Protein AF-D8EYH1-F1 (afdb_monomer_lite)

Secondary structure (DSSP, 8-state):
-HHHHHTTSPPSS-EEEEESS--HHHHHHHHHTT-EEEEE-TTTTTTSS-TT--EEEEEEES-GGGHHHHHHHHHHHHHHEEEEEEEEEEEEEESS--TT---HHHHHHHHHHHHHHTTEEEEEEEE------SSSS--EEEEEEEEEE-SEEEEE--TT-HHHHHHHHHHHHT----HHHHIIIIIS-TT----EEEEEETTS-EEEEEEEEEEEEEE-SS-TTSPEEEEEEEEEEEEE-GGGTTSS-GGGSHHHHHHHHHIIIIITTT-SEEEEEE-HHHHHHIIIII--EEEEEPEEEEEETTTS---PPPHHHHHHH-EEEEE-S---HHHHHHHHHHGGGSSEEE---HHHHIIIIIS-SSTT-EEEEEEETTEEEEEEEEEEETTEEEEEEEEE-GGGHHHHHHHHHHIIIIISTT--EEEEEB-S-SHHHHHHHHHTTPEEEE-TT--EEEEEE---SSS-HHHHHHHHHHTEE-BGGGSTT-

pLDDT: mean 88.28, std 13.11, range [35.81, 98.75]

Radius of gyration: 27.36 Å; chains: 1; bounding box: 64×44×81 Å

Sequence (490 aa):
MFDAFISALPEPPAKILWVGPEDYRNCRRLQESGFGITTATFSRVTADFPEGSVFDGIIFYQLAEYVFRLRHLLTESRRFLNGSGRIILCDALTEKSSVYAMNPSYLFRKLTMLLSESGFRILDRFEASDVDIDSEKCTLKHGFFVARKDNFWIRSYMPGDEQKILAMFNQVFGTCRTMEHWQWKFRGNPFGSERISLCFSREGTLVSQYAGYPVPFISSLESPHQPIRFMSFHSGDTFTHPSVRRIGLGKTGLLARTTDYFCAAFLDGVVPFGFGFNTATIKKLGGRYLGYHFGETVTRWELNLSVGPIKSPGPFSRLFSKYKVLEVCSVDEEWDVFFDQVCKDYSFLAARDAAYLRWRYLACPDRGHRLFALRKKERLMGWSVFSVKEDQILWGDALFDRQALKGIAHLLHHVATREFQGRKTITAWFSENPKWWREHLLSLGFAPRPEPDGLTLCYRSFNNPIMDRNKVTERLNHSVYFTWGDSDLF

Foldseek 3Di:
DLVVVVVLFDQPPWEEEEEDPDPVPSQVVVVVNHYRYDYDYPVCLLPVDDQPAAGQEYEYEACLVVLVVVLVVLLSVVRHYDQNHKYKYKHWQWPDDDPRRDDPLLVVLSCLQSCQQSQKFWPDKDWDDFDPPDDDDIGTTMMMTIIGHHQKHKHFDDPPCLVLLQVQLCVFVVHNDDPLQQCLAAVVQPQHHRLKMFMAGNVRHTFWIKGWDKFWKWACPVPVVDIDIAIEIEIDSTDGHPVQQPPDDACRGPSNSSLSNSCSVDNAQRGQKYKAKDFPVCVVSCVRRNQKDFADWWWKWKDFCVVPNQPDQPPVSVVVQQKDKDWDLADDVLQVVVQSVQVSQQRMEGRPGRSNCCSLANSRPPVFKIKMFIDRNNHTFKIWIWGDDDLEIETFDIDGRLVCLVSVSVNVNCCDPPPVDRRGMYMWTKDCPPVSVVVSSVVSVIDIDGDPRRMTMMMHGHDYPSDHPVRVRCCRHPRYIDINSSHPND

Structure (mmCIF, N/CA/C/O backbone):
data_AF-D8EYH1-F1
#
_entry.id   AF-D8EYH1-F1
#
loop_
_atom_site.group_PDB
_atom_site.id
_atom_site.type_symbol
_atom_site.label_atom_id
_atom_site.label_alt_id
_atom_site.label_comp_id
_atom_site.label_asym_id
_atom_site.label_entity_id
_atom_site.label_seq_id
_atom_site.pdbx_PDB_ins_code
_atom_site.Cartn_x
_atom_site.Cartn_y
_atom_site.Cartn_z
_atom_site.occupancy
_atom_site.B_iso_or_equiv
_atom_site.auth_seq_id
_atom_site.auth_comp_id
_atom_site.auth_asym_id
_atom_site.auth_atom_id
_atom_site.pdbx_PDB_model_num
ATOM 1 N N . MET A 1 1 ? -10.359 18.320 29.444 1.00 60.72 1 MET A N 1
ATOM 2 C CA . MET A 1 1 ? -10.364 16.844 29.291 1.00 60.72 1 MET A CA 1
ATOM 3 C C . MET A 1 1 ? -11.634 16.226 29.849 1.00 60.72 1 MET A C 1
ATOM 5 O O . MET A 1 1 ? -12.340 15.598 29.081 1.00 60.72 1 MET A O 1
ATOM 9 N N . PHE A 1 2 ? -11.960 16.435 31.130 1.00 67.62 2 PHE A N 1
ATOM 10 C CA . PHE A 1 2 ? -13.211 15.925 31.705 1.00 67.62 2 PHE A CA 1
ATOM 11 C C . PHE A 1 2 ? -14.466 16.420 30.961 1.00 67.62 2 PHE A C 1
ATOM 13 O O . PHE A 1 2 ? -15.366 15.633 30.715 1.00 67.62 2 PHE A O 1
ATOM 20 N N . ASP A 1 3 ? -14.488 17.673 30.498 1.00 70.12 3 ASP A N 1
ATOM 21 C CA . ASP A 1 3 ? -15.641 18.199 29.746 1.00 70.12 3 ASP A CA 1
ATOM 22 C C . ASP A 1 3 ? -15.765 17.580 28.344 1.00 70.12 3 ASP A C 1
ATOM 24 O O . ASP A 1 3 ? -16.864 17.283 27.894 1.00 70.12 3 ASP A O 1
ATOM 28 N N . ALA A 1 4 ? -14.634 17.300 27.682 1.00 69.38 4 ALA A N 1
ATOM 29 C CA . ALA A 1 4 ? -14.603 16.560 26.414 1.00 69.38 4 ALA A CA 1
ATOM 30 C C . ALA A 1 4 ? -15.010 15.085 26.590 1.00 69.38 4 ALA A C 1
ATOM 32 O O . ALA A 1 4 ? -15.525 14.447 25.679 1.00 69.38 4 ALA A O 1
ATOM 33 N N . PHE A 1 5 ? -14.755 14.536 27.775 1.00 71.06 5 PHE A N 1
ATOM 34 C CA . PHE A 1 5 ? -15.171 13.199 28.167 1.00 71.06 5 PHE A CA 1
ATOM 35 C C . PHE A 1 5 ? -16.674 13.141 28.485 1.00 71.06 5 PHE A C 1
ATOM 37 O O . PHE A 1 5 ? -17.340 12.207 28.049 1.00 71.06 5 PHE A O 1
ATOM 44 N N . ILE A 1 6 ? -17.229 14.154 29.163 1.00 79.25 6 ILE A N 1
ATOM 45 C CA . ILE A 1 6 ? -18.679 14.285 29.375 1.00 79.25 6 ILE A CA 1
ATOM 46 C C . ILE A 1 6 ? -19.406 14.470 28.046 1.00 79.25 6 ILE A C 1
ATOM 48 O O . ILE A 1 6 ? -20.388 13.778 27.803 1.00 79.25 6 ILE A O 1
ATOM 52 N N . SER A 1 7 ? -18.916 15.340 27.161 1.00 82.44 7 SER A N 1
ATOM 53 C CA . SER A 1 7 ? -19.568 15.583 25.868 1.00 82.44 7 SER A CA 1
ATOM 54 C C . SER A 1 7 ? -19.563 14.365 24.935 1.00 82.44 7 SER A C 1
ATOM 56 O O . SER A 1 7 ? -20.311 14.323 23.960 1.00 82.44 7 SER A O 1
ATOM 58 N N . ALA A 1 8 ? -18.732 13.359 25.223 1.00 85.00 8 ALA A N 1
ATOM 59 C CA . ALA A 1 8 ? -18.711 12.089 24.509 1.00 85.00 8 ALA A CA 1
ATOM 60 C C . ALA A 1 8 ? -19.765 11.080 25.004 1.00 85.00 8 ALA A C 1
ATOM 62 O O . ALA A 1 8 ? -20.043 10.095 24.304 1.00 85.00 8 ALA A O 1
ATOM 63 N N . LEU A 1 9 ? -20.329 11.289 26.197 1.00 87.12 9 LEU A N 1
ATOM 64 C CA . LEU A 1 9 ? -21.390 10.457 26.758 1.00 87.12 9 LEU A CA 1
ATOM 65 C C . LEU A 1 9 ? -22.760 10.828 26.160 1.00 87.12 9 LEU A C 1
ATOM 67 O O . LEU A 1 9 ? -22.926 11.910 25.600 1.00 87.12 9 LEU A O 1
ATOM 71 N N . PRO A 1 10 ? -23.755 9.925 26.228 1.00 90.19 10 PRO A N 1
ATOM 72 C CA . PRO A 1 10 ? -25.143 10.283 25.936 1.00 90.19 10 PRO A CA 1
ATOM 73 C C . PRO A 1 10 ? -25.635 11.412 26.853 1.00 90.19 10 PRO A C 1
ATOM 75 O O . PRO A 1 10 ? -25.169 11.518 27.980 1.00 90.19 10 PRO A O 1
ATOM 78 N N . GLU A 1 11 ? -26.600 12.212 26.400 1.00 91.12 11 GLU A N 1
ATOM 79 C CA . GLU A 1 11 ? -27.188 13.274 27.229 1.00 91.12 11 GLU A CA 1
ATOM 80 C C . GLU A 1 11 ? -27.887 12.702 28.479 1.00 91.12 11 GLU A C 1
ATOM 82 O O . GLU A 1 11 ? -28.541 11.656 28.385 1.00 91.12 11 GLU A O 1
ATOM 87 N N . PRO A 1 12 ? -27.786 13.367 29.645 1.00 89.50 12 PRO A N 1
ATOM 88 C CA . PRO A 1 12 ? -28.501 12.961 30.846 1.00 89.50 12 PRO A CA 1
ATOM 89 C C . PRO A 1 12 ? -30.025 13.199 30.713 1.00 89.50 12 PRO A C 1
ATOM 91 O O . PRO A 1 12 ? -30.450 14.120 30.014 1.00 89.50 12 PRO A O 1
ATOM 94 N N . PRO A 1 13 ? -30.876 12.415 31.406 1.00 92.12 13 PRO A N 1
ATOM 95 C CA . PRO A 1 13 ? -30.518 11.329 32.316 1.00 92.12 13 PRO A CA 1
ATOM 96 C C . PRO A 1 13 ? -30.104 10.060 31.553 1.00 92.12 13 PRO A C 1
ATOM 98 O O . PRO A 1 13 ? -30.870 9.519 30.760 1.00 92.12 13 PRO A O 1
ATOM 101 N N . ALA A 1 14 ? -28.903 9.555 31.839 1.00 94.12 14 ALA A N 1
ATOM 102 C CA . ALA A 1 14 ? -28.336 8.365 31.206 1.00 94.12 14 ALA A CA 1
ATOM 103 C C . ALA A 1 14 ? -27.714 7.436 32.257 1.00 94.12 14 ALA A C 1
ATOM 105 O O . ALA A 1 14 ? -27.095 7.898 33.224 1.00 94.12 14 ALA A O 1
ATOM 106 N N . LYS A 1 15 ? -27.878 6.121 32.072 1.00 95.19 15 LYS A N 1
ATOM 107 C CA . LYS A 1 15 ? -27.291 5.092 32.944 1.00 95.19 15 LYS A CA 1
ATOM 108 C C . LYS A 1 15 ? -25.882 4.757 32.479 1.00 95.19 15 LYS A C 1
ATOM 110 O O . LYS A 1 15 ? -25.698 4.250 31.372 1.00 95.19 15 LYS A O 1
ATOM 115 N N . ILE A 1 16 ? -24.896 5.002 33.330 1.00 93.56 16 ILE A N 1
ATOM 116 C CA . ILE A 1 16 ? -23.483 4.801 33.024 1.00 93.56 16 ILE A CA 1
ATOM 117 C C . ILE A 1 16 ? -22.912 3.701 33.913 1.00 93.56 16 ILE A C 1
ATOM 119 O O . ILE A 1 16 ? -23.001 3.765 35.140 1.00 93.56 16 ILE A O 1
ATOM 123 N N . LEU A 1 17 ? -22.276 2.720 33.281 1.00 92.62 17 LEU A N 1
ATOM 124 C CA . LEU A 1 17 ? -21.459 1.725 33.957 1.00 92.62 17 LEU A CA 1
ATOM 125 C C . LEU A 1 17 ? -19.991 2.163 33.949 1.00 92.62 17 LEU A C 1
ATOM 127 O O . LEU A 1 17 ? -19.373 2.259 32.890 1.00 92.62 17 LEU A O 1
ATOM 131 N N . TRP A 1 18 ? -19.426 2.399 35.126 1.00 91.50 18 TRP A N 1
ATOM 132 C CA . TRP A 1 18 ? -18.007 2.668 35.327 1.00 91.50 18 TRP A CA 1
ATOM 133 C C . TRP A 1 18 ? -17.271 1.370 35.663 1.00 91.50 18 TRP A C 1
ATOM 135 O O . TRP A 1 18 ? -17.532 0.753 36.694 1.00 91.50 18 TRP A O 1
ATOM 145 N N . VAL A 1 19 ? -16.343 0.960 34.803 1.00 89.31 19 VAL A N 1
ATOM 146 C CA . VAL A 1 19 ? -15.547 -0.261 34.939 1.00 89.31 19 VAL A CA 1
ATOM 147 C C . VAL A 1 19 ? -14.086 0.100 35.168 1.00 89.31 19 VAL A C 1
ATOM 149 O O . VAL A 1 19 ? -13.422 0.637 34.280 1.00 89.31 19 VAL A O 1
ATOM 152 N N . GLY A 1 20 ? -13.572 -0.222 36.350 1.00 86.31 20 GLY A N 1
ATOM 153 C CA . GLY A 1 20 ? -12.186 0.052 36.719 1.00 86.31 20 GLY A CA 1
ATOM 154 C C . GLY A 1 20 ? -12.023 0.330 38.210 1.00 86.31 20 GLY A C 1
ATOM 155 O O . GLY A 1 20 ? -12.932 0.032 38.987 1.00 86.31 20 GLY A O 1
ATOM 156 N N . PRO A 1 21 ? -10.871 0.880 38.624 1.00 82.00 21 PRO A N 1
ATOM 157 C CA . PRO A 1 21 ? -10.693 1.388 39.977 1.00 82.00 21 PRO A CA 1
ATOM 158 C C . PRO A 1 21 ? -11.746 2.458 40.285 1.00 82.00 21 PRO A C 1
ATOM 160 O O . PRO A 1 21 ? -12.154 3.219 39.398 1.00 82.00 21 PRO A O 1
ATOM 163 N N . GLU A 1 22 ? -12.184 2.522 41.541 1.00 74.88 22 GLU A N 1
ATOM 164 C CA . GLU A 1 22 ? -13.127 3.549 41.973 1.00 74.88 22 GLU A CA 1
ATOM 165 C C . GLU A 1 22 ? -12.475 4.933 41.915 1.00 74.88 22 GLU A C 1
ATOM 167 O O . GLU A 1 22 ? -11.556 5.250 42.668 1.00 74.88 22 GLU A O 1
ATOM 172 N N . ASP A 1 23 ? -12.984 5.777 41.020 1.00 77.56 23 ASP A N 1
ATOM 173 C CA . ASP A 1 23 ? -12.633 7.190 40.931 1.00 77.56 23 ASP A CA 1
ATOM 174 C C . ASP A 1 23 ? -13.799 8.019 41.467 1.00 77.56 23 ASP A C 1
ATOM 176 O O . ASP A 1 23 ? -14.643 8.532 40.724 1.00 77.56 23 ASP A O 1
ATOM 180 N N . TYR A 1 24 ? -13.869 8.116 42.796 1.00 78.56 24 TYR A N 1
ATOM 181 C CA . TYR A 1 24 ? -14.945 8.811 43.503 1.00 78.56 24 TYR A CA 1
ATOM 182 C C . TYR A 1 24 ? -15.143 10.250 43.026 1.00 78.56 24 TYR A C 1
ATOM 184 O O . TYR A 1 24 ? -16.271 10.743 42.994 1.00 78.56 24 TYR A O 1
ATOM 192 N N . ARG A 1 25 ? -14.062 10.930 42.626 1.00 82.56 25 ARG A N 1
ATOM 193 C CA . ARG A 1 25 ? -14.124 12.319 42.171 1.00 82.56 25 ARG A CA 1
ATOM 194 C C . ARG A 1 25 ? -14.832 12.417 40.826 1.00 82.56 25 ARG A C 1
ATOM 196 O O . ARG A 1 25 ? -15.760 13.213 40.693 1.00 82.56 25 ARG A O 1
ATOM 203 N N . ASN A 1 26 ? -14.414 11.629 39.838 1.00 82.19 26 ASN A N 1
ATOM 204 C CA . ASN A 1 26 ? -15.036 11.658 38.515 1.00 82.19 26 ASN A CA 1
ATOM 205 C C . ASN A 1 26 ? -16.454 11.069 38.538 1.00 82.19 26 ASN A C 1
ATOM 207 O O . ASN A 1 26 ? -17.345 11.633 37.905 1.00 82.19 26 ASN A O 1
ATOM 211 N N . CYS A 1 27 ? -16.698 10.023 39.334 1.00 85.00 27 CYS A N 1
ATOM 212 C CA . CYS A 1 27 ? -18.039 9.466 39.528 1.00 85.00 27 CYS A CA 1
ATOM 213 C C . CYS A 1 27 ? -18.999 10.491 40.148 1.00 85.00 27 CYS A C 1
ATOM 215 O O . CYS A 1 27 ? -20.094 10.683 39.621 1.00 85.00 27 CYS A O 1
ATOM 217 N N . ARG A 1 28 ? -18.581 11.208 41.204 1.00 87.38 28 ARG A N 1
ATOM 218 C CA . ARG A 1 28 ? -19.396 12.269 41.820 1.00 87.38 28 ARG A CA 1
ATOM 219 C C . ARG A 1 28 ? -19.708 13.383 40.821 1.00 87.38 28 ARG A C 1
ATOM 221 O O . ARG A 1 28 ? -20.860 13.778 40.710 1.00 87.38 28 ARG A O 1
ATOM 228 N N . ARG A 1 29 ? -18.719 13.848 40.052 1.00 87.44 29 ARG A N 1
ATOM 229 C CA . ARG A 1 29 ? -18.936 14.897 39.040 1.00 87.44 29 ARG A CA 1
ATOM 230 C C . ARG A 1 29 ? -19.931 14.475 37.957 1.00 87.44 29 ARG A C 1
ATOM 232 O O . ARG A 1 29 ? -20.728 15.295 37.510 1.00 87.44 29 ARG A O 1
ATOM 239 N N . LEU A 1 30 ? -19.902 13.209 37.534 1.00 88.25 30 LEU A N 1
ATOM 240 C CA . LEU A 1 30 ? -20.906 12.680 36.609 1.00 88.25 30 LEU A CA 1
ATOM 241 C C . LEU A 1 30 ? -22.296 12.630 37.268 1.00 88.25 30 LEU A C 1
ATOM 243 O O . LEU A 1 30 ? -23.272 13.049 36.655 1.00 88.25 30 LEU A O 1
ATOM 247 N N . GLN A 1 31 ? -22.404 12.197 38.526 1.00 91.62 31 GLN A N 1
ATOM 248 C CA . GLN A 1 31 ? -23.681 12.213 39.257 1.00 91.62 31 GLN A CA 1
ATOM 249 C C . GLN A 1 31 ? -24.250 13.632 39.400 1.00 91.62 31 GLN A C 1
ATOM 251 O O . GLN A 1 31 ? -25.427 13.850 39.125 1.00 91.62 31 GLN A O 1
ATOM 256 N N . GLU A 1 32 ? -23.409 14.607 39.754 1.00 91.69 32 GLU A N 1
ATOM 257 C CA . GLU A 1 32 ? -23.761 16.036 39.818 1.00 91.69 32 GLU A CA 1
ATOM 258 C C . GLU A 1 32 ? -24.210 16.586 38.455 1.00 91.69 32 GLU A C 1
ATOM 260 O O . GLU A 1 32 ? -25.020 17.507 38.396 1.00 91.69 32 GLU A O 1
ATOM 265 N N . SER A 1 33 ? -23.738 15.984 37.359 1.00 89.06 33 SER A N 1
ATOM 266 C CA . SER A 1 33 ? -24.142 16.310 35.985 1.00 89.06 33 SER A CA 1
ATOM 267 C C . SER A 1 33 ? -25.402 15.553 35.522 1.00 89.06 33 SER A C 1
ATOM 269 O O . SER A 1 33 ? -25.753 15.621 34.348 1.00 89.06 33 SER A O 1
ATOM 271 N N . GLY A 1 34 ? -26.089 14.824 36.412 1.00 92.06 34 GLY A N 1
ATOM 272 C CA . GLY A 1 34 ? -27.366 14.154 36.126 1.00 92.06 34 GLY A CA 1
ATOM 273 C C . GLY A 1 34 ? -27.265 12.708 35.625 1.00 92.06 34 GLY A C 1
ATOM 274 O O . GLY A 1 34 ? -28.261 12.151 35.158 1.00 92.06 34 GLY A O 1
ATOM 275 N N . PHE A 1 35 ? -26.090 12.076 35.713 1.00 93.69 35 PHE A N 1
ATOM 276 C CA . PHE A 1 35 ? -25.890 10.683 35.298 1.00 93.69 35 PHE A CA 1
ATOM 277 C C . PHE A 1 35 ? -26.168 9.679 36.424 1.00 93.69 35 PHE A C 1
ATOM 279 O O . PHE A 1 35 ? -25.725 9.845 37.561 1.00 93.69 35 PHE A O 1
ATOM 286 N N . GLY A 1 36 ? -26.833 8.569 36.092 1.00 94.25 36 GLY A N 1
ATOM 287 C CA . GLY A 1 36 ? -26.977 7.429 36.999 1.00 94.25 36 GLY A CA 1
ATOM 288 C C . GLY A 1 36 ? -25.749 6.526 36.918 1.00 94.25 36 GLY A C 1
ATOM 289 O O . GLY A 1 36 ? -25.592 5.818 35.927 1.00 94.25 36 GLY A O 1
ATOM 290 N N . ILE A 1 37 ? -24.885 6.542 37.936 1.00 92.94 37 ILE A N 1
ATOM 291 C CA . ILE A 1 37 ? -23.613 5.798 37.928 1.00 92.94 37 ILE A CA 1
ATOM 292 C C . ILE A 1 37 ? -23.741 4.461 38.658 1.00 92.94 37 ILE A C 1
ATOM 294 O O . ILE A 1 37 ? -24.184 4.407 39.802 1.00 92.94 37 ILE A O 1
ATOM 298 N N . THR A 1 38 ? -23.306 3.387 38.005 1.00 92.00 38 THR A N 1
ATOM 299 C CA . THR A 1 38 ? -23.064 2.064 38.599 1.00 92.00 38 THR A CA 1
ATOM 300 C C . THR A 1 38 ? -21.588 1.723 38.428 1.00 92.00 38 THR A C 1
ATOM 302 O O . THR A 1 38 ? -21.052 1.921 37.342 1.00 92.00 38 THR A O 1
ATOM 305 N N . THR A 1 39 ? -20.918 1.230 39.468 1.00 90.00 39 THR A N 1
ATOM 306 C CA . THR A 1 39 ? -19.497 0.853 39.417 1.00 90.00 39 THR A CA 1
ATOM 307 C C . THR A 1 39 ? -19.328 -0.666 39.363 1.00 90.00 39 THR A C 1
ATOM 309 O O . THR A 1 39 ? -20.120 -1.413 39.934 1.00 90.00 39 THR A O 1
ATOM 312 N N . ALA A 1 40 ? -18.297 -1.137 38.662 1.00 89.38 40 ALA A N 1
ATOM 313 C CA . ALA A 1 40 ? -17.884 -2.537 38.628 1.00 89.38 40 ALA A CA 1
ATOM 314 C C . ALA A 1 40 ? -16.364 -2.653 38.454 1.00 89.38 40 ALA A C 1
ATOM 316 O O . ALA A 1 40 ? -15.710 -1.777 37.889 1.00 89.38 40 ALA A O 1
ATOM 317 N N . THR A 1 41 ? -15.789 -3.774 38.884 1.00 88.06 41 THR A N 1
ATOM 318 C CA . THR A 1 41 ? -14.380 -4.086 38.612 1.00 88.06 41 THR A CA 1
ATOM 319 C C . THR A 1 41 ? -14.236 -4.873 37.308 1.00 88.06 41 THR A C 1
ATOM 321 O O . THR A 1 41 ? -15.151 -5.579 36.876 1.00 88.06 41 THR A O 1
ATOM 324 N N . PHE A 1 42 ? -13.048 -4.826 36.694 1.00 83.31 42 PHE A N 1
ATOM 325 C CA . PHE A 1 42 ? -12.740 -5.597 35.480 1.00 83.31 42 PHE A CA 1
ATOM 326 C C . PHE A 1 42 ? -12.968 -7.111 35.630 1.00 83.31 42 PHE A C 1
ATOM 328 O O . PHE A 1 42 ? -13.280 -7.783 34.649 1.00 83.31 42 PHE A O 1
ATOM 335 N N . SER A 1 43 ? -12.800 -7.665 36.836 1.00 80.50 43 SER A N 1
ATOM 336 C CA . SER A 1 43 ? -12.978 -9.096 37.106 1.00 80.50 43 SER A CA 1
ATOM 337 C C . SER A 1 43 ? -14.435 -9.514 37.263 1.00 80.50 43 SER A C 1
ATOM 339 O O . SER A 1 43 ? -14.738 -10.689 37.066 1.00 80.50 43 SER A O 1
ATOM 341 N N . ARG A 1 44 ? -15.325 -8.582 37.612 1.00 78.75 44 ARG A N 1
ATOM 342 C CA . ARG A 1 44 ? -16.708 -8.907 37.964 1.00 78.75 44 ARG A CA 1
ATOM 343 C C . ARG A 1 44 ? -17.752 -8.384 36.986 1.00 78.75 44 ARG A C 1
ATOM 345 O O . ARG A 1 44 ? -18.879 -8.861 37.013 1.00 78.75 44 ARG A O 1
ATOM 352 N N . VAL A 1 45 ? -17.382 -7.490 36.066 1.00 75.88 45 VAL A N 1
ATOM 353 C CA . VAL A 1 45 ? -18.322 -6.863 35.117 1.00 75.88 45 VAL A CA 1
ATOM 354 C C . VAL A 1 45 ? -19.156 -7.861 34.299 1.00 75.88 45 VAL A C 1
ATOM 356 O O . VAL A 1 45 ? -20.261 -7.540 33.894 1.00 75.88 45 VAL A O 1
ATOM 359 N N . THR A 1 46 ? -18.679 -9.081 34.051 1.00 71.50 46 THR A N 1
ATOM 360 C CA . THR A 1 46 ? -19.451 -10.094 33.307 1.00 71.50 46 THR A CA 1
ATOM 361 C C . THR A 1 46 ? -20.290 -11.007 34.202 1.00 71.50 46 THR A C 1
ATOM 363 O O . THR A 1 46 ? -21.158 -11.707 33.697 1.00 71.50 46 THR A O 1
ATOM 366 N N . ALA A 1 47 ? -20.025 -11.024 35.510 1.00 70.44 47 ALA A N 1
ATOM 367 C CA . ALA A 1 47 ? -20.716 -11.860 36.492 1.00 70.44 47 ALA A CA 1
ATOM 368 C C . ALA A 1 47 ? -21.770 -11.081 37.295 1.00 70.44 47 ALA A C 1
ATOM 370 O O . ALA A 1 47 ? -22.769 -11.657 37.713 1.00 70.44 47 ALA A O 1
ATOM 371 N N . ASP A 1 48 ? -21.555 -9.780 37.502 1.00 74.56 48 ASP A N 1
ATOM 372 C CA . ASP A 1 48 ? -22.373 -8.955 38.395 1.00 74.56 48 ASP A CA 1
ATOM 373 C C . ASP A 1 48 ? -23.671 -8.432 37.743 1.00 74.56 48 ASP A C 1
ATOM 375 O O . ASP A 1 48 ? -24.547 -7.942 38.454 1.00 74.56 48 ASP A O 1
ATOM 379 N N . PHE A 1 49 ? -23.831 -8.534 36.415 1.00 78.00 49 PHE A N 1
ATOM 380 C CA . PHE A 1 49 ? -25.004 -7.994 35.715 1.00 78.00 49 PHE A CA 1
ATOM 381 C C . PHE A 1 49 ? -25.891 -9.099 35.123 1.00 78.00 49 PHE A C 1
ATOM 383 O O . PHE A 1 49 ? -25.472 -9.776 34.181 1.00 78.00 49 PHE A O 1
ATOM 390 N N . PRO A 1 50 ? -27.126 -9.279 35.634 1.00 71.50 50 PRO A N 1
ATOM 391 C CA . PRO A 1 50 ? -28.064 -10.263 35.110 1.00 71.50 50 PRO A CA 1
ATOM 392 C C . PRO A 1 50 ? -28.545 -9.904 33.701 1.00 71.50 50 PRO A C 1
ATOM 394 O O . PRO A 1 50 ? -28.436 -8.760 33.235 1.00 71.50 50 PRO A O 1
ATOM 397 N N . GLU A 1 51 ? -29.117 -10.901 33.029 1.00 69.06 51 GLU A N 1
ATOM 398 C CA . GLU A 1 51 ? -29.675 -10.758 31.690 1.00 69.06 51 GLU A CA 1
ATOM 399 C C . GLU A 1 51 ? -30.800 -9.704 31.688 1.00 69.06 51 GLU A C 1
ATOM 401 O O . GLU A 1 51 ? -31.685 -9.722 32.540 1.00 69.06 51 GLU A O 1
ATOM 406 N N . GLY A 1 52 ? -30.724 -8.731 30.771 1.00 72.88 52 GLY A N 1
ATOM 407 C CA . GLY A 1 52 ? -31.637 -7.577 30.724 1.00 72.88 52 GLY A CA 1
ATOM 408 C C . GLY A 1 52 ? -31.112 -6.284 31.366 1.00 72.88 52 GLY A C 1
ATOM 409 O O . GLY A 1 52 ? -31.758 -5.245 31.230 1.00 72.88 52 GLY A O 1
ATOM 410 N N . SER A 1 53 ? -29.933 -6.294 31.998 1.00 85.44 53 SER A N 1
ATOM 411 C CA . SER A 1 53 ? -29.247 -5.053 32.396 1.00 85.44 53 SER A CA 1
ATOM 412 C C . SER A 1 53 ? -28.898 -4.225 31.156 1.00 85.44 53 SER A C 1
ATOM 414 O O . SER A 1 53 ? -28.280 -4.746 30.228 1.00 85.44 53 SER A O 1
ATOM 416 N N . VAL A 1 54 ? -29.282 -2.944 31.127 1.00 91.25 54 VAL A N 1
ATOM 417 C CA . VAL A 1 54 ? -28.989 -2.033 30.008 1.00 91.25 54 VAL A CA 1
ATOM 418 C C . VAL A 1 54 ? -28.449 -0.698 30.517 1.00 91.25 54 VAL A C 1
ATOM 420 O O . VAL A 1 54 ? -29.052 -0.060 31.381 1.00 91.25 54 VAL A O 1
ATOM 423 N N . PHE A 1 55 ? -27.335 -0.271 29.926 1.00 94.38 55 PHE A N 1
ATOM 424 C CA . PHE A 1 55 ? -26.651 0.995 30.165 1.00 94.38 55 PHE A CA 1
ATOM 425 C C . PHE A 1 55 ? -26.584 1.817 28.878 1.00 94.38 55 PHE A C 1
ATOM 427 O O . PHE A 1 55 ? -26.396 1.279 27.783 1.00 94.38 55 PHE A O 1
ATOM 434 N N . ASP A 1 56 ? -26.686 3.132 29.004 1.00 95.31 56 ASP A N 1
ATOM 435 C CA . ASP A 1 56 ? -26.539 4.077 27.896 1.00 95.31 56 ASP A CA 1
ATOM 436 C C . ASP A 1 56 ? -25.059 4.371 27.614 1.00 95.31 56 ASP A C 1
ATOM 438 O O . ASP A 1 56 ? -24.673 4.622 26.468 1.00 95.31 56 ASP A O 1
ATOM 442 N N . GLY A 1 57 ? -24.206 4.268 28.636 1.00 94.31 57 GLY A N 1
ATOM 443 C CA . GLY A 1 57 ? -22.760 4.405 28.512 1.00 94.31 57 GLY A CA 1
ATOM 444 C C . GLY A 1 57 ? -21.991 3.372 29.330 1.00 94.31 57 GLY A C 1
ATOM 445 O O . GLY A 1 57 ? -22.415 2.994 30.419 1.00 94.31 57 GLY A O 1
ATOM 446 N N . ILE A 1 58 ? -20.843 2.931 28.822 1.00 93.31 58 ILE A N 1
ATOM 447 C CA . ILE A 1 58 ? -19.876 2.124 29.576 1.00 93.31 58 ILE A CA 1
ATOM 448 C C . ILE A 1 58 ? -18.518 2.807 29.494 1.00 93.31 58 ILE A C 1
ATOM 450 O O . ILE A 1 58 ? -18.055 3.144 28.404 1.00 93.31 58 ILE A O 1
ATOM 454 N N . ILE A 1 59 ? -17.871 2.990 30.634 1.00 90.81 59 ILE A N 1
ATOM 455 C CA . ILE A 1 59 ? -16.575 3.648 30.749 1.00 90.81 59 ILE A CA 1
ATOM 456 C C . ILE A 1 59 ? -15.590 2.629 31.292 1.00 90.81 59 ILE A C 1
ATOM 458 O O . ILE A 1 59 ? -15.767 2.141 32.400 1.00 90.81 59 ILE A O 1
ATOM 462 N N . PHE A 1 60 ? -14.555 2.315 30.524 1.00 89.62 60 PHE A N 1
ATOM 463 C CA . PHE A 1 60 ? -13.415 1.538 30.995 1.00 89.62 60 PHE A CA 1
ATOM 464 C C . PHE A 1 60 ? -12.294 2.502 31.364 1.00 89.62 60 PHE A C 1
ATOM 466 O O . PHE A 1 60 ? -11.834 3.251 30.502 1.00 89.62 60 PHE A O 1
ATOM 473 N N . TYR A 1 61 ? -11.871 2.489 32.624 1.00 85.62 61 TYR A N 1
ATOM 474 C CA . TYR A 1 61 ? -10.857 3.395 33.160 1.00 85.62 61 TYR A CA 1
ATOM 475 C C . TYR A 1 61 ? -9.624 2.623 33.641 1.00 85.62 61 TYR A C 1
ATOM 477 O O . TYR A 1 61 ? -9.770 1.601 34.309 1.00 85.62 61 TYR A O 1
ATOM 485 N N . GLN A 1 62 ? -8.423 3.116 33.308 1.00 79.44 62 GLN A N 1
ATOM 486 C CA . GLN A 1 62 ? -7.128 2.479 33.625 1.00 79.44 62 GLN A CA 1
ATOM 487 C C . GLN A 1 62 ? -7.044 1.029 33.125 1.00 79.44 62 GLN A C 1
ATOM 489 O O . GLN A 1 62 ? -6.833 0.073 33.871 1.00 79.44 62 GLN A O 1
ATOM 494 N N . LEU A 1 63 ? -7.267 0.861 31.824 1.00 79.38 63 LEU A N 1
ATOM 495 C CA . LEU A 1 63 ? -7.402 -0.445 31.181 1.00 79.38 63 LEU A CA 1
ATOM 496 C C . LEU A 1 63 ? -6.073 -1.076 30.732 1.00 79.38 63 LEU A C 1
ATOM 498 O O . LEU A 1 63 ? -6.101 -2.238 30.323 1.00 79.38 63 LEU A O 1
ATOM 502 N N . ALA A 1 64 ? -4.941 -0.364 30.807 1.00 73.19 64 ALA A N 1
ATOM 503 C CA . ALA A 1 64 ? -3.631 -0.807 30.311 1.00 73.19 64 ALA A CA 1
ATOM 504 C C . ALA A 1 64 ? -3.246 -2.213 30.798 1.00 73.19 64 ALA A C 1
ATOM 506 O O . ALA A 1 64 ? -2.820 -3.060 30.011 1.00 73.19 64 ALA A O 1
ATOM 507 N N . GLU A 1 65 ? -3.474 -2.502 32.079 1.00 73.50 65 GLU A N 1
ATOM 508 C CA . GLU A 1 65 ? -3.153 -3.799 32.694 1.00 73.50 65 GLU A CA 1
ATOM 509 C C . GLU A 1 65 ? -4.111 -4.926 32.263 1.00 73.50 65 GLU A C 1
ATOM 511 O O . GLU A 1 65 ? -3.793 -6.112 32.358 1.00 73.50 65 GLU A O 1
ATOM 516 N N . TYR A 1 66 ? -5.280 -4.572 31.725 1.00 77.19 66 TYR A N 1
ATOM 517 C CA . TYR A 1 66 ? -6.360 -5.492 31.361 1.00 77.19 66 TYR A CA 1
ATOM 518 C C . TYR A 1 66 ? -6.528 -5.666 29.847 1.00 77.19 66 TYR A C 1
ATOM 520 O O . TYR A 1 66 ? -7.438 -6.377 29.408 1.00 77.19 66 TYR A O 1
ATOM 528 N N . VAL A 1 67 ? -5.643 -5.084 29.030 1.00 76.69 67 VAL A N 1
ATOM 529 C CA . VAL A 1 67 ? -5.710 -5.109 27.555 1.00 76.69 67 VAL A CA 1
ATOM 530 C C . VAL A 1 67 ? -5.876 -6.527 26.994 1.00 76.69 67 VAL A C 1
ATOM 532 O O . VAL A 1 67 ? -6.612 -6.730 26.028 1.00 76.69 67 VAL A O 1
ATOM 535 N N . PHE A 1 68 ? -5.257 -7.534 27.615 1.00 77.88 68 PHE A N 1
ATOM 536 C CA . PHE A 1 68 ? -5.374 -8.933 27.184 1.00 77.88 68 PHE A CA 1
ATOM 537 C C . PHE A 1 68 ? -6.771 -9.534 27.405 1.00 77.88 68 PHE A C 1
ATOM 539 O O . PHE A 1 68 ? -7.196 -10.392 26.633 1.00 77.88 68 PHE A O 1
ATOM 546 N N . ARG A 1 69 ? -7.512 -9.069 28.418 1.00 83.50 69 ARG A N 1
ATOM 547 C CA . ARG A 1 69 ? -8.902 -9.484 28.688 1.00 83.50 69 ARG A CA 1
ATOM 548 C C . ARG A 1 69 ? -9.925 -8.614 27.967 1.00 83.50 69 ARG A C 1
ATOM 550 O O . ARG A 1 69 ? -11.083 -9.005 27.837 1.00 83.50 69 ARG A O 1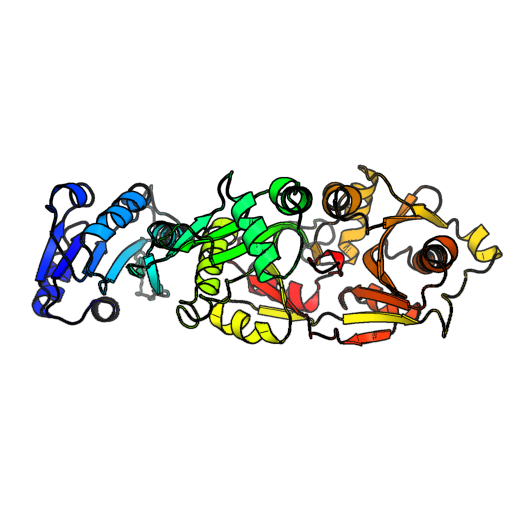
ATOM 557 N N . LEU A 1 70 ? -9.503 -7.456 27.466 1.00 85.19 70 LEU A N 1
ATOM 558 C CA . LEU A 1 70 ? -10.395 -6.441 26.926 1.00 85.19 70 LEU A CA 1
ATOM 559 C C . LEU A 1 70 ? -11.254 -6.947 25.761 1.00 85.19 70 LEU A C 1
ATOM 561 O O . LEU A 1 70 ? -12.409 -6.556 25.673 1.00 85.19 70 LEU A O 1
ATOM 565 N N . ARG A 1 71 ? -10.768 -7.874 24.921 1.00 88.19 71 ARG A N 1
ATOM 566 C CA . ARG A 1 71 ? -11.604 -8.499 23.872 1.00 88.19 71 ARG A CA 1
ATOM 567 C C . ARG A 1 71 ? -12.882 -9.115 24.447 1.00 88.19 71 ARG A C 1
ATOM 569 O O . ARG A 1 71 ? -13.974 -8.859 23.944 1.00 88.19 71 ARG A O 1
ATOM 576 N N . HIS A 1 72 ? -12.734 -9.936 25.485 1.00 87.44 72 HIS A N 1
ATOM 577 C CA . HIS A 1 72 ? -13.856 -10.604 26.138 1.00 87.44 72 HIS A CA 1
ATOM 578 C C . HIS A 1 72 ? -14.792 -9.571 26.773 1.00 87.44 72 HIS A C 1
ATOM 580 O O . HIS A 1 72 ? -15.994 -9.594 26.533 1.00 87.44 72 HIS A O 1
ATOM 586 N N . LEU A 1 73 ? -14.226 -8.599 27.493 1.00 89.19 73 LEU A N 1
ATOM 587 C CA . LEU A 1 73 ? -14.992 -7.539 28.150 1.00 89.19 73 LEU A CA 1
ATOM 588 C C . LEU A 1 73 ? -15.794 -6.689 27.159 1.00 89.19 73 LEU A C 1
ATOM 590 O O . LEU A 1 73 ? -16.967 -6.419 27.401 1.00 89.19 73 LEU A O 1
ATOM 594 N N . LEU A 1 74 ? -15.194 -6.298 26.033 1.00 91.56 74 LEU A N 1
ATOM 595 C CA . LEU A 1 74 ? -15.873 -5.561 24.967 1.00 91.56 74 LEU A CA 1
ATOM 596 C C . LEU A 1 74 ? -16.994 -6.394 24.346 1.00 91.56 74 LEU A C 1
ATOM 598 O O . LEU A 1 74 ? -18.079 -5.870 24.103 1.00 91.56 74 LEU A O 1
ATOM 602 N N . THR A 1 75 ? -16.749 -7.684 24.112 1.00 89.62 75 THR A N 1
ATOM 603 C CA . THR A 1 75 ? -17.749 -8.601 23.550 1.00 89.62 75 THR A CA 1
ATOM 604 C C . THR A 1 75 ? -18.959 -8.721 24.475 1.00 89.62 75 THR A C 1
ATOM 606 O O . THR A 1 75 ? -20.079 -8.476 24.026 1.00 89.62 75 THR A O 1
ATOM 609 N N . GLU A 1 76 ? -18.745 -8.969 25.769 1.00 87.56 76 GLU A N 1
ATOM 610 C CA . GLU A 1 76 ? -19.830 -9.036 26.758 1.00 87.56 76 GLU A CA 1
ATOM 611 C C . GLU A 1 76 ? -20.522 -7.682 26.953 1.00 87.56 76 GLU A C 1
ATOM 613 O O . GLU A 1 76 ? -21.747 -7.625 27.043 1.00 87.56 76 GLU A O 1
ATOM 618 N N . SER A 1 77 ? -19.775 -6.574 26.887 1.00 89.38 77 SER A N 1
ATOM 619 C CA . SER A 1 77 ? -20.329 -5.211 26.955 1.00 89.38 77 SER A CA 1
ATOM 620 C C . SER A 1 77 ? -21.368 -4.928 25.880 1.00 89.38 77 SER A C 1
ATOM 622 O O . SER A 1 77 ? -22.259 -4.098 26.065 1.00 89.38 77 SER A O 1
ATOM 624 N N . ARG A 1 78 ? -21.323 -5.642 24.752 1.00 91.44 78 ARG A N 1
ATOM 625 C CA . ARG A 1 78 ? -22.375 -5.533 23.738 1.00 91.44 78 ARG A CA 1
ATOM 626 C C . ARG A 1 78 ? -23.727 -6.032 24.231 1.00 91.44 78 ARG A C 1
ATOM 628 O O . ARG A 1 78 ? -24.722 -5.617 23.648 1.00 91.44 78 ARG A O 1
ATOM 635 N N . ARG A 1 79 ? -23.808 -6.922 25.220 1.00 88.81 79 ARG A N 1
ATOM 636 C CA . ARG A 1 79 ? -25.091 -7.453 25.709 1.00 88.81 79 ARG A CA 1
ATOM 637 C C . ARG A 1 79 ? -25.858 -6.396 26.494 1.00 88.81 79 ARG A C 1
ATOM 639 O O . ARG A 1 79 ? -27.050 -6.234 26.269 1.00 88.81 79 ARG A O 1
ATOM 646 N N . PHE A 1 80 ? -25.150 -5.634 27.324 1.00 88.94 80 PHE A N 1
ATOM 647 C CA . PHE A 1 80 ? -25.746 -4.659 28.237 1.00 88.94 80 PHE A CA 1
ATOM 648 C C . PHE A 1 80 ? -25.572 -3.192 27.822 1.00 88.94 80 PHE A C 1
ATOM 650 O O . PHE A 1 80 ? -26.052 -2.304 28.514 1.00 88.94 80 PHE A O 1
ATOM 657 N N . LEU A 1 81 ? -24.932 -2.885 26.692 1.00 92.81 81 LEU A N 1
ATOM 658 C CA . LEU A 1 81 ? -24.950 -1.525 26.137 1.00 92.81 81 LEU A CA 1
ATOM 659 C C . LEU A 1 81 ? -26.241 -1.281 25.338 1.00 92.81 81 LEU A C 1
ATOM 661 O O . LEU A 1 81 ? -26.693 -2.155 24.605 1.00 92.81 81 LEU A O 1
ATOM 665 N N . ASN A 1 82 ? -26.825 -0.092 25.395 1.00 91.94 82 ASN A N 1
ATOM 666 C CA . ASN A 1 82 ? -27.954 0.282 24.541 1.00 91.94 82 ASN A CA 1
ATOM 667 C C . ASN A 1 82 ? -27.526 0.368 23.052 1.00 91.94 82 ASN A C 1
ATOM 669 O O . ASN A 1 82 ? -26.345 0.529 22.734 1.00 91.94 82 ASN A O 1
ATOM 673 N N . GLY A 1 83 ? -28.462 0.267 22.103 1.00 86.94 83 GLY A N 1
ATOM 674 C CA . GLY A 1 83 ? -28.173 0.340 20.662 1.00 86.94 83 GLY A CA 1
ATOM 675 C C . GLY A 1 83 ? -27.564 1.680 20.227 1.00 86.94 83 GLY A C 1
ATOM 676 O O . GLY A 1 83 ? -26.648 1.712 19.404 1.00 86.94 83 GLY A O 1
ATOM 677 N N . SER A 1 84 ? -28.024 2.783 20.823 1.00 87.81 84 SER A N 1
ATOM 678 C CA . SER A 1 84 ? -27.467 4.132 20.645 1.00 87.81 84 SER A CA 1
ATOM 679 C C . SER A 1 84 ? -26.329 4.455 21.617 1.00 87.81 84 SER A C 1
ATOM 681 O O . SER A 1 84 ? -25.741 5.536 21.502 1.00 87.81 84 SER A O 1
ATOM 683 N N . GLY A 1 85 ? -26.005 3.534 22.530 1.00 93.56 85 GLY A N 1
ATOM 684 C CA . GLY A 1 85 ? -25.087 3.762 23.635 1.00 93.56 85 GLY A CA 1
ATOM 685 C C . GLY A 1 85 ? -23.641 4.013 23.211 1.00 93.56 85 GLY A C 1
ATOM 686 O O . GLY A 1 85 ? -23.257 3.866 22.039 1.00 93.56 85 GLY A O 1
ATOM 687 N N . ARG A 1 86 ? -22.826 4.429 24.178 1.00 94.62 86 ARG A N 1
ATOM 688 C CA . ARG A 1 86 ? -21.404 4.736 23.984 1.00 94.62 86 ARG A CA 1
ATOM 689 C C . ARG A 1 86 ? -20.527 3.874 24.872 1.00 94.62 86 ARG A C 1
ATOM 691 O O . ARG A 1 86 ? -20.851 3.617 26.023 1.00 94.62 86 ARG A O 1
ATOM 698 N N . ILE A 1 87 ? -19.394 3.457 24.330 1.00 93.88 87 ILE A N 1
ATOM 699 C CA . ILE A 1 87 ? -18.298 2.916 25.117 1.00 93.88 87 ILE A CA 1
ATOM 700 C C . ILE A 1 87 ? -17.138 3.902 25.069 1.00 93.88 87 ILE A C 1
ATOM 702 O O . ILE A 1 87 ? -16.761 4.361 23.986 1.00 93.88 87 ILE A O 1
ATOM 706 N N . ILE A 1 88 ? -16.607 4.235 26.240 1.00 91.56 88 ILE A N 1
ATOM 707 C CA . ILE A 1 88 ? -15.442 5.095 26.392 1.00 91.56 88 ILE A CA 1
ATOM 708 C C . ILE A 1 88 ? -14.311 4.261 26.975 1.00 91.56 88 ILE A C 1
ATOM 710 O O . ILE A 1 88 ? -14.451 3.688 28.052 1.00 91.56 88 ILE A O 1
ATOM 714 N N . LEU A 1 89 ? -13.197 4.176 26.253 1.00 89.50 89 LEU A N 1
ATOM 715 C CA . LEU A 1 89 ? -11.976 3.538 26.740 1.00 89.50 89 LEU A CA 1
ATOM 716 C C . LEU A 1 89 ? -11.009 4.648 27.126 1.00 89.50 89 LEU A C 1
ATOM 718 O O . LEU A 1 89 ? -10.504 5.325 26.235 1.00 89.50 89 LEU A O 1
ATOM 722 N N . CYS A 1 90 ? -10.808 4.860 28.420 1.00 82.62 90 CYS A N 1
ATOM 723 C CA . CYS A 1 90 ? -9.961 5.908 28.971 1.00 82.62 90 CYS A CA 1
ATOM 724 C C . CYS A 1 90 ? -8.735 5.279 29.632 1.00 82.62 90 CYS A C 1
ATOM 726 O O . CYS A 1 90 ? -8.863 4.393 30.484 1.00 82.62 90 CYS A O 1
ATOM 728 N N . ASP A 1 91 ? -7.552 5.751 29.251 1.00 73.25 91 ASP A N 1
ATOM 729 C CA . ASP A 1 91 ? -6.310 5.309 29.870 1.00 73.25 91 ASP A CA 1
ATOM 730 C C . ASP A 1 91 ? -5.378 6.477 30.186 1.00 73.25 91 ASP A C 1
ATOM 732 O O . ASP A 1 91 ? -5.354 7.495 29.484 1.00 73.25 91 ASP A O 1
ATOM 736 N N . ALA A 1 92 ? -4.611 6.308 31.258 1.00 56.91 92 ALA A N 1
ATOM 737 C CA . ALA A 1 92 ? -3.578 7.236 31.688 1.00 56.91 92 ALA A CA 1
ATOM 738 C C . ALA A 1 92 ? -2.231 6.712 31.179 1.00 56.91 92 ALA A C 1
ATOM 740 O O . ALA A 1 92 ? -1.706 5.729 31.696 1.00 56.91 92 ALA A O 1
ATOM 741 N N . LEU A 1 93 ? -1.665 7.344 30.151 1.00 51.38 93 LEU A N 1
ATOM 742 C CA . LEU A 1 93 ? -0.354 6.965 29.629 1.00 51.38 93 LEU A CA 1
ATOM 743 C C . LEU A 1 93 ? 0.718 7.767 30.373 1.00 51.38 93 LEU A C 1
ATOM 745 O O . LEU A 1 93 ? 0.804 8.987 30.226 1.00 51.38 93 LEU A O 1
ATOM 749 N N . THR A 1 94 ? 1.530 7.095 31.190 1.00 43.56 94 THR A N 1
ATOM 750 C CA . THR A 1 94 ? 2.710 7.690 31.834 1.00 43.56 94 THR A CA 1
ATOM 751 C C . THR A 1 94 ? 3.966 7.431 30.999 1.00 43.56 94 THR A C 1
ATOM 753 O O . THR A 1 94 ? 4.177 6.328 30.502 1.00 43.56 94 THR A O 1
ATOM 756 N N . GLU A 1 95 ? 4.849 8.428 30.876 1.00 42.91 95 GLU A N 1
ATOM 757 C CA . GLU A 1 95 ? 6.158 8.264 30.213 1.00 42.91 95 GLU A CA 1
ATOM 758 C C . GLU A 1 95 ? 7.218 7.553 31.087 1.00 42.91 95 GLU A C 1
ATOM 760 O O . GLU A 1 95 ? 8.261 7.152 30.574 1.00 42.91 95 GLU A O 1
ATOM 765 N N . LYS A 1 96 ? 6.971 7.333 32.392 1.00 36.75 96 LYS A N 1
ATOM 766 C CA . LYS A 1 96 ? 7.918 6.659 33.304 1.00 36.75 96 LYS A CA 1
ATOM 767 C C . LYS A 1 96 ? 7.351 5.387 33.948 1.00 36.75 96 LYS A C 1
ATOM 769 O O . LYS A 1 96 ? 6.401 5.434 34.723 1.00 36.75 96 LYS A O 1
ATOM 774 N N . SER A 1 97 ? 8.027 4.277 33.640 1.00 39.41 97 SER A N 1
ATOM 775 C CA . SER A 1 97 ? 8.267 3.099 34.488 1.00 39.41 97 SER A CA 1
ATOM 776 C C . SER A 1 97 ? 7.110 2.600 35.367 1.00 39.41 97 SER A C 1
ATOM 778 O O . SER A 1 97 ? 7.203 2.609 36.594 1.00 39.41 97 SER A O 1
ATOM 780 N N . SER A 1 98 ? 6.075 2.029 34.758 1.00 39.72 98 SER A N 1
ATOM 781 C CA . SER A 1 98 ? 5.550 0.779 35.314 1.00 39.72 98 SER A CA 1
ATOM 782 C C . SER A 1 98 ? 6.192 -0.372 34.539 1.00 39.72 98 SER A C 1
ATOM 784 O O . SER A 1 98 ? 6.514 -0.227 33.359 1.00 39.72 98 SER A O 1
ATOM 786 N N . VAL A 1 99 ? 6.386 -1.525 35.180 1.00 40.34 99 VAL A N 1
ATOM 787 C CA . VAL A 1 99 ? 6.903 -2.761 34.548 1.00 40.34 99 VAL A CA 1
ATOM 788 C C . VAL A 1 99 ? 6.039 -3.199 33.339 1.00 40.34 99 VAL A C 1
ATOM 790 O O . VAL A 1 99 ? 6.457 -4.030 32.539 1.00 40.34 99 VAL A O 1
ATOM 793 N N . TYR A 1 100 ? 4.868 -2.572 33.164 1.00 47.03 100 TYR A N 1
ATOM 794 C CA . TYR A 1 100 ? 3.874 -2.806 32.121 1.00 47.03 100 TYR A CA 1
ATOM 795 C C . TYR A 1 100 ? 3.574 -1.580 31.237 1.00 47.03 100 TYR A C 1
ATOM 797 O O . TYR A 1 100 ? 2.592 -1.612 30.495 1.00 47.03 100 TYR A O 1
ATOM 805 N N . ALA A 1 101 ? 4.366 -0.499 31.297 1.00 49.78 101 ALA A N 1
ATOM 806 C CA . ALA A 1 101 ? 4.109 0.725 30.534 1.00 49.78 101 ALA A CA 1
ATOM 807 C C . ALA A 1 101 ? 4.193 0.454 29.021 1.00 49.78 101 ALA A C 1
ATOM 809 O O . ALA A 1 101 ? 5.265 0.451 28.414 1.00 49.78 101 ALA A O 1
ATOM 810 N N . MET A 1 102 ? 3.043 0.180 28.402 1.00 55.06 102 MET A N 1
ATOM 811 C CA . MET A 1 102 ? 2.933 0.035 26.957 1.00 55.06 102 MET A CA 1
ATOM 812 C C . MET A 1 102 ? 3.215 1.383 26.299 1.00 55.06 102 MET A C 1
ATOM 814 O O . MET A 1 102 ? 2.670 2.406 26.709 1.00 55.06 102 MET A O 1
ATOM 818 N N . ASN A 1 103 ? 4.021 1.378 25.233 1.00 65.25 103 ASN A N 1
ATOM 819 C CA . ASN A 1 103 ? 4.175 2.550 24.375 1.00 65.25 103 ASN A CA 1
ATOM 820 C C . ASN A 1 103 ? 2.769 3.056 23.976 1.00 65.25 103 ASN A C 1
ATOM 822 O O . ASN A 1 103 ? 1.996 2.254 23.442 1.00 65.25 103 ASN A O 1
ATOM 826 N N . PRO A 1 104 ? 2.428 4.343 24.188 1.00 66.94 104 PRO A N 1
ATOM 827 C CA . PRO A 1 104 ? 1.165 4.946 23.762 1.00 66.94 104 PRO A CA 1
ATOM 828 C C . PRO A 1 104 ? 0.695 4.472 22.386 1.00 66.94 104 PRO A C 1
ATOM 830 O O . PRO A 1 104 ? -0.417 3.970 22.230 1.00 66.94 104 PRO A O 1
ATOM 833 N N . SER A 1 105 ? 1.594 4.513 21.401 1.00 71.56 105 SER A N 1
ATOM 834 C CA . SER A 1 105 ? 1.304 4.114 20.023 1.00 71.56 105 SER A CA 1
ATOM 835 C C . SER A 1 105 ? 0.866 2.650 19.925 1.00 71.56 105 SER A C 1
ATOM 837 O O . SER A 1 105 ? -0.034 2.323 19.155 1.00 71.56 105 SER A O 1
ATOM 839 N N . TYR A 1 106 ? 1.455 1.758 20.726 1.00 78.19 106 TYR A N 1
ATOM 840 C CA . TYR A 1 106 ? 1.053 0.353 20.790 1.00 78.19 106 TYR A CA 1
ATOM 841 C C . TYR A 1 106 ? -0.362 0.194 21.356 1.00 78.19 106 TYR A C 1
ATOM 843 O O . TYR A 1 106 ? -1.178 -0.519 20.766 1.00 78.19 106 TYR A O 1
ATOM 851 N N . LEU A 1 107 ? -0.682 0.884 22.457 1.00 79.62 107 LEU A N 1
ATOM 852 C CA . LEU A 1 107 ? -2.008 0.804 23.068 1.00 79.62 107 LEU A CA 1
ATOM 853 C C . LEU A 1 107 ? -3.092 1.310 22.105 1.00 79.62 107 LEU A C 1
ATOM 855 O O . LEU A 1 107 ? -4.081 0.615 21.878 1.00 79.62 107 LEU A O 1
ATOM 859 N N . PHE A 1 108 ? -2.885 2.463 21.462 1.00 81.62 108 PHE A N 1
ATOM 860 C CA . PHE A 1 108 ? -3.837 3.020 20.492 1.00 81.62 108 PHE A CA 1
ATOM 861 C C . PHE A 1 108 ? -4.124 2.066 19.325 1.00 81.62 108 PHE A C 1
ATOM 863 O O . PHE A 1 108 ? -5.287 1.870 18.943 1.00 81.62 108 PHE A O 1
ATOM 870 N N . ARG A 1 109 ? -3.082 1.431 18.775 1.00 86.44 109 ARG A N 1
ATOM 871 C CA . ARG A 1 109 ? -3.236 0.396 17.742 1.00 86.44 109 ARG A CA 1
ATOM 872 C C . ARG A 1 109 ? -4.063 -0.772 18.265 1.00 86.44 109 ARG A C 1
ATOM 874 O O . ARG A 1 109 ? -5.032 -1.186 17.627 1.00 86.44 109 ARG A O 1
ATOM 881 N N . LYS A 1 110 ? -3.724 -1.269 19.457 1.00 88.44 110 LYS A N 1
ATOM 882 C CA . LYS A 1 110 ? -4.387 -2.427 20.054 1.00 88.44 110 LYS A CA 1
ATOM 883 C C . LYS A 1 110 ? -5.866 -2.165 20.336 1.00 88.44 110 LYS A C 1
ATOM 885 O O . LYS A 1 110 ? -6.694 -3.012 20.008 1.00 88.44 110 LYS A O 1
ATOM 890 N N . LEU A 1 111 ? -6.214 -0.992 20.864 1.00 90.50 111 LEU A N 1
ATOM 891 C CA . LEU A 1 111 ? -7.604 -0.593 21.113 1.00 90.50 111 LEU A CA 1
ATOM 892 C C . LEU A 1 111 ? -8.399 -0.450 19.814 1.00 90.50 111 LEU A C 1
ATOM 894 O O . LEU A 1 111 ? -9.542 -0.900 19.748 1.00 90.50 111 LEU A O 1
ATOM 898 N N . THR A 1 112 ? -7.782 0.091 18.760 1.00 92.31 112 THR A N 1
ATOM 899 C CA . THR A 1 112 ? -8.406 0.184 17.429 1.00 92.31 112 THR A CA 1
ATOM 900 C C . THR A 1 112 ? -8.799 -1.193 16.898 1.00 92.31 112 THR A C 1
ATOM 902 O O . THR A 1 112 ? -9.926 -1.386 16.430 1.00 92.31 112 THR A O 1
ATOM 905 N N . MET A 1 113 ? -7.892 -2.165 17.021 1.00 95.00 113 MET A N 1
ATOM 906 C CA . MET A 1 113 ? -8.147 -3.546 16.615 1.00 95.00 113 MET A CA 1
ATOM 907 C C . MET A 1 113 ? -9.246 -4.187 17.465 1.00 95.00 113 MET A C 1
ATOM 909 O O . MET A 1 113 ? -10.236 -4.672 16.923 1.00 95.00 113 MET A O 1
ATOM 913 N N . LEU A 1 114 ? -9.109 -4.132 18.792 1.00 94.81 114 LEU A N 1
ATOM 914 C CA . LEU A 1 114 ? -10.026 -4.781 19.731 1.00 94.81 114 LEU A CA 1
ATOM 915 C C . LEU A 1 114 ? -11.459 -4.250 19.622 1.00 94.81 114 LEU A C 1
ATOM 917 O O . LEU A 1 114 ? -12.399 -5.046 19.636 1.00 94.81 114 LEU A O 1
ATOM 921 N N . LEU A 1 115 ? -11.638 -2.933 19.477 1.00 95.69 115 LEU A N 1
ATOM 922 C CA . LEU A 1 115 ? -12.953 -2.328 19.254 1.00 95.69 115 LEU A CA 1
ATOM 923 C C . LEU A 1 115 ? -13.578 -2.843 17.956 1.00 95.69 115 LEU A C 1
ATOM 925 O O . LEU A 1 115 ? -14.719 -3.305 17.964 1.00 95.69 115 LEU A O 1
ATOM 929 N N . SER A 1 116 ? -12.822 -2.820 16.859 1.00 96.62 116 SER A N 1
ATOM 930 C CA . SER A 1 116 ? -13.330 -3.205 15.539 1.00 96.62 116 SER A CA 1
ATOM 931 C C . SER A 1 116 ? -13.675 -4.697 15.449 1.00 96.62 116 SER A C 1
ATOM 933 O O . SER A 1 116 ? -14.704 -5.067 14.879 1.00 96.62 116 SER A O 1
ATOM 935 N N . GLU A 1 117 ? -12.863 -5.551 16.072 1.00 96.69 117 GLU A N 1
ATOM 936 C CA . GLU A 1 117 ? -13.085 -7.001 16.145 1.00 96.69 117 GLU A CA 1
ATOM 937 C C . GLU A 1 117 ? -14.217 -7.371 17.103 1.00 96.69 117 GLU A C 1
ATOM 939 O O . GLU A 1 117 ? -14.827 -8.424 16.955 1.00 96.69 117 GLU A O 1
ATOM 944 N N . SER A 1 118 ? -14.516 -6.507 18.074 1.00 95.81 118 SER A N 1
ATOM 945 C CA . SER A 1 118 ? -15.662 -6.653 18.979 1.00 95.81 118 SER A CA 1
ATOM 946 C C . SER A 1 118 ? -16.916 -5.962 18.416 1.00 95.81 118 SER A C 1
ATOM 948 O O . SER A 1 118 ? -17.881 -5.714 19.138 1.00 95.81 118 SER A O 1
ATOM 950 N N . GLY A 1 119 ? -16.921 -5.615 17.124 1.00 95.56 119 GLY A N 1
ATOM 951 C CA . GLY A 1 119 ? -18.070 -5.041 16.424 1.00 95.56 119 GLY A CA 1
ATOM 952 C C . GLY A 1 119 ? -18.423 -3.622 16.867 1.00 95.56 119 GLY A C 1
ATOM 953 O O . GLY A 1 119 ? -19.593 -3.235 16.818 1.00 95.56 119 GLY A O 1
ATOM 954 N N . PHE A 1 120 ? -17.467 -2.855 17.384 1.00 95.50 120 PHE A N 1
ATOM 955 C CA . PHE 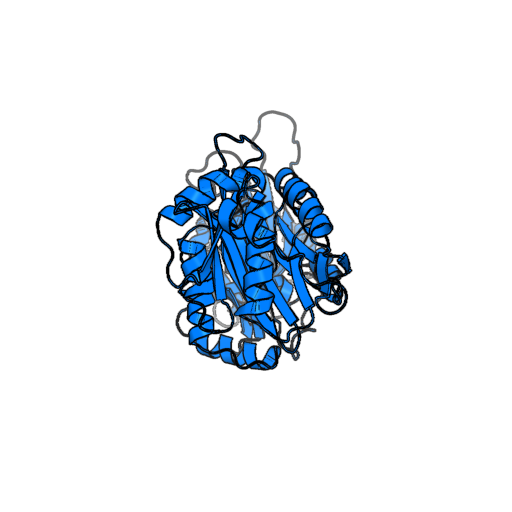A 1 120 ? -17.666 -1.447 17.703 1.00 95.50 120 PHE A CA 1
ATOM 956 C C . PHE A 1 120 ? -17.157 -0.566 16.570 1.00 95.50 120 PHE A C 1
ATOM 958 O O . PHE A 1 120 ? -16.114 -0.808 15.960 1.00 95.50 120 PHE A O 1
ATOM 965 N N . ARG A 1 121 ? -17.890 0.513 16.315 1.00 93.69 121 ARG A N 1
ATOM 966 C CA . ARG A 1 121 ? -17.447 1.591 15.441 1.00 93.69 121 ARG A CA 1
ATOM 967 C C . ARG A 1 121 ? -16.878 2.712 16.287 1.00 93.69 121 ARG A C 1
ATOM 969 O O . ARG A 1 121 ? -17.603 3.299 17.091 1.00 93.69 121 ARG A O 1
ATOM 976 N N . ILE A 1 122 ? -15.612 3.026 16.046 1.00 93.81 122 ILE A N 1
ATOM 977 C CA . ILE A 1 122 ? -14.935 4.187 16.621 1.00 93.81 122 ILE A CA 1
ATOM 978 C C . ILE A 1 122 ? -15.559 5.447 16.017 1.00 93.81 122 ILE A C 1
ATOM 980 O O . ILE A 1 122 ? -15.723 5.551 14.800 1.00 93.81 122 ILE A O 1
ATOM 984 N N . LEU A 1 123 ? -15.985 6.357 16.884 1.00 90.62 123 LEU A N 1
ATOM 985 C CA . LEU A 1 123 ? -16.591 7.636 16.527 1.00 90.62 123 LEU A CA 1
ATOM 986 C C . LEU A 1 123 ? -15.566 8.753 16.616 1.00 90.62 123 LEU A C 1
ATOM 988 O O . LEU A 1 123 ? -15.499 9.584 15.716 1.00 90.62 123 LEU A O 1
ATOM 992 N N . ASP A 1 124 ? -14.779 8.733 17.688 1.00 86.81 124 ASP A N 1
ATOM 993 C CA . ASP A 1 124 ? -13.748 9.721 17.933 1.00 86.81 124 ASP A CA 1
ATOM 994 C C . ASP A 1 124 ? -12.600 9.123 18.746 1.00 86.81 124 ASP A C 1
ATOM 996 O O . ASP A 1 124 ? -12.741 8.087 19.414 1.00 86.81 124 ASP A O 1
ATOM 1000 N N . ARG A 1 125 ? -11.458 9.792 18.667 1.00 85.00 125 ARG A N 1
ATOM 1001 C CA . ARG A 1 125 ? -10.267 9.507 19.447 1.00 85.00 125 ARG A CA 1
ATOM 1002 C C . ARG A 1 125 ? -9.672 10.829 19.898 1.00 85.00 125 ARG A C 1
ATOM 1004 O O . ARG A 1 125 ? -9.297 11.655 19.070 1.00 85.00 125 ARG A O 1
ATOM 1011 N N . PHE A 1 126 ? -9.511 10.966 21.203 1.00 76.25 126 PHE A N 1
ATOM 1012 C CA . PHE A 1 126 ? -8.799 12.079 21.798 1.00 76.25 126 PHE A CA 1
ATOM 1013 C C . PHE A 1 126 ? -7.409 11.625 22.241 1.00 76.25 126 PHE A C 1
ATOM 1015 O O . PHE A 1 126 ? -7.271 10.657 22.991 1.00 76.25 126 PHE A O 1
ATOM 1022 N N . GLU A 1 127 ? -6.390 12.343 21.787 1.00 70.44 127 GLU A N 1
ATOM 1023 C CA . GLU A 1 127 ? -5.009 12.232 22.247 1.00 70.44 127 GLU A CA 1
ATOM 1024 C C . GLU A 1 127 ? -4.651 13.590 22.860 1.00 70.44 127 GLU A C 1
ATOM 1026 O O . GLU A 1 127 ? -4.640 14.597 22.152 1.00 70.44 127 GLU A O 1
ATOM 1031 N N . ALA A 1 128 ? -4.416 13.656 24.176 1.00 58.56 128 ALA A N 1
ATOM 1032 C CA . ALA A 1 128 ? -3.882 14.876 24.771 1.00 58.56 128 ALA A CA 1
ATOM 1033 C C . ALA A 1 128 ? -2.459 15.097 24.238 1.00 58.56 128 ALA A C 1
ATOM 1035 O O . ALA A 1 128 ? -1.559 14.309 24.536 1.00 58.56 128 ALA A O 1
ATOM 1036 N N . SER A 1 129 ? -2.262 16.153 23.446 1.00 50.31 129 SER A N 1
ATOM 1037 C CA . SER A 1 129 ? -0.925 16.681 23.166 1.00 50.31 129 SER A CA 1
ATOM 1038 C C . SER A 1 129 ? -0.283 17.152 24.471 1.00 50.31 129 SER A C 1
ATOM 1040 O O . SER A 1 129 ? -1.010 17.566 25.376 1.00 50.31 129 SER A O 1
ATOM 1042 N N . ASP A 1 130 ? 1.048 17.072 24.551 1.00 44.03 130 ASP A N 1
ATOM 1043 C CA . ASP A 1 130 ? 1.874 17.492 25.689 1.00 44.03 130 ASP A CA 1
ATOM 1044 C C . ASP A 1 130 ? 1.301 18.743 26.373 1.00 44.03 130 ASP A C 1
ATOM 1046 O O . ASP A 1 130 ? 1.334 19.841 25.822 1.00 44.03 130 ASP A O 1
ATOM 1050 N N . VAL A 1 131 ? 0.709 18.573 27.558 1.00 36.81 131 VAL A N 1
ATOM 1051 C CA . VAL A 1 131 ? 0.452 19.712 28.434 1.00 36.81 131 VAL A CA 1
ATOM 1052 C C . VAL A 1 131 ? 1.754 19.899 29.192 1.00 36.81 131 VAL A C 1
ATOM 1054 O O . VAL A 1 131 ? 2.039 19.111 30.094 1.00 36.81 131 VAL A O 1
ATOM 1057 N N . ASP A 1 132 ? 2.545 20.895 28.792 1.00 35.81 132 ASP A N 1
ATOM 1058 C CA . ASP A 1 132 ? 3.650 21.409 29.601 1.00 35.81 132 ASP A CA 1
ATOM 1059 C C . ASP A 1 132 ? 3.061 21.874 30.937 1.00 35.81 132 ASP A C 1
ATOM 1061 O O . ASP A 1 132 ? 2.497 22.963 31.064 1.00 35.81 132 ASP A O 1
ATOM 1065 N N . ILE A 1 133 ? 3.123 20.997 31.934 1.00 38.22 133 ILE A N 1
ATOM 1066 C CA . ILE A 1 133 ? 2.979 21.380 33.328 1.00 38.22 133 ILE A CA 1
ATOM 1067 C C . ILE A 1 133 ? 4.406 21.535 33.820 1.00 38.22 133 ILE A C 1
ATOM 1069 O O . ILE A 1 133 ? 5.148 20.562 33.927 1.00 38.22 133 ILE A O 1
ATOM 1073 N N . ASP A 1 134 ? 4.765 22.789 34.043 1.00 36.94 134 ASP A N 1
ATOM 1074 C CA . ASP A 1 134 ? 6.031 23.265 34.573 1.00 36.94 134 ASP A CA 1
ATOM 1075 C C . ASP A 1 134 ? 6.666 22.304 35.609 1.00 36.94 134 ASP A C 1
ATOM 1077 O O . ASP A 1 134 ? 6.018 21.872 36.569 1.00 36.94 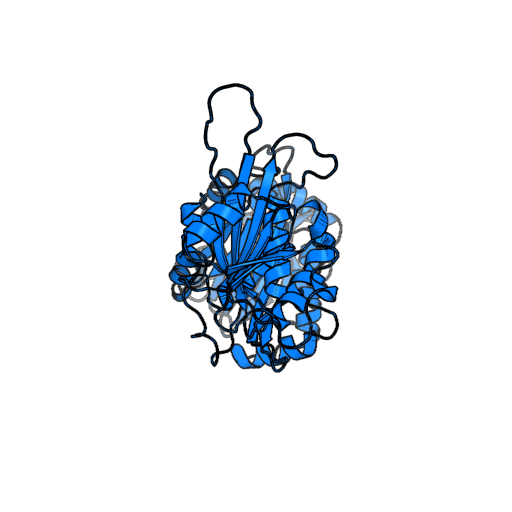134 ASP A O 1
ATOM 1081 N N . SER A 1 135 ? 7.962 22.029 35.430 1.00 39.25 135 SER A N 1
ATOM 1082 C CA . SER A 1 135 ? 8.901 21.335 36.336 1.00 39.25 135 SER A CA 1
ATOM 1083 C C . SER A 1 135 ? 8.705 19.826 36.637 1.00 39.25 135 SER A C 1
ATOM 1085 O O . SER A 1 135 ? 7.764 19.393 37.295 1.00 39.25 135 SER A O 1
ATOM 1087 N N . GLU A 1 136 ? 9.697 19.023 36.217 1.00 41.25 136 GLU A N 1
ATOM 1088 C CA . GLU A 1 136 ? 10.181 17.735 36.780 1.00 41.25 136 GLU A CA 1
ATOM 1089 C C . GLU A 1 136 ? 9.204 16.581 37.130 1.00 41.25 136 GLU A C 1
ATOM 1091 O O . GLU A 1 136 ? 9.653 15.510 37.556 1.00 41.25 136 GLU A O 1
ATOM 1096 N N . LYS A 1 137 ? 7.895 16.698 36.903 1.00 40.09 137 LYS A N 1
ATOM 1097 C CA . LYS A 1 137 ? 6.907 15.639 37.178 1.00 40.09 137 LYS A CA 1
ATOM 1098 C C . LYS A 1 137 ? 6.433 14.969 35.890 1.00 40.09 137 LYS A C 1
ATOM 1100 O O . LYS A 1 137 ? 6.196 15.630 34.891 1.00 40.09 137 LYS A O 1
ATOM 1105 N N . CYS A 1 138 ? 6.295 13.640 35.932 1.00 38.66 138 CYS A N 1
ATOM 1106 C CA . CYS A 1 138 ? 5.798 12.798 34.840 1.00 38.66 138 CYS A CA 1
ATOM 1107 C C . CYS A 1 138 ? 4.662 13.453 34.035 1.00 38.66 138 CYS A C 1
ATOM 1109 O O . CYS A 1 138 ? 3.576 13.681 34.568 1.00 38.66 138 CYS A O 1
ATOM 1111 N N . THR A 1 139 ? 4.879 13.647 32.738 1.00 42.03 139 THR A N 1
ATOM 1112 C CA . THR A 1 139 ? 3.853 13.987 31.751 1.00 42.03 139 THR A CA 1
ATOM 1113 C C . THR A 1 139 ? 2.892 12.804 31.601 1.00 42.03 139 THR A C 1
ATOM 1115 O O . THR A 1 139 ? 3.224 11.755 31.049 1.00 42.03 139 THR A O 1
ATOM 1118 N N . LEU A 1 140 ? 1.689 12.947 32.160 1.00 43.38 140 LEU A N 1
ATOM 1119 C CA . LEU A 1 140 ? 0.578 12.005 32.011 1.00 43.38 140 LEU A CA 1
ATOM 1120 C C . LEU A 1 140 ? -0.236 12.380 30.768 1.00 43.38 140 LEU A C 1
ATOM 1122 O O . LEU A 1 140 ? -1.095 13.266 30.816 1.00 43.38 140 LEU A O 1
ATOM 1126 N N . LYS A 1 141 ? -0.000 11.688 29.652 1.00 55.34 141 LYS A N 1
ATOM 1127 C CA . LYS A 1 141 ? -0.829 11.810 28.448 1.00 55.34 141 LYS A CA 1
ATOM 1128 C C . LYS A 1 141 ? -2.073 10.957 28.644 1.00 55.34 141 LYS A C 1
ATOM 1130 O O . LYS A 1 141 ? -2.001 9.737 28.637 1.00 55.34 141 LYS A O 1
ATOM 1135 N N . HIS A 1 142 ? -3.235 11.568 28.824 1.00 58.09 142 HIS A N 1
ATOM 1136 C CA . HIS A 1 142 ? -4.476 10.795 28.807 1.00 58.09 142 HIS A CA 1
ATOM 1137 C C . HIS A 1 142 ? -5.073 10.836 27.408 1.00 58.09 142 HIS A C 1
ATOM 1139 O O . HIS A 1 142 ? -5.158 11.892 26.774 1.00 58.09 142 HIS A O 1
ATOM 1145 N N . GLY A 1 143 ? -5.502 9.674 26.941 1.00 72.94 143 GLY A N 1
ATOM 1146 C CA . GLY A 1 143 ? -6.257 9.538 25.711 1.00 72.94 143 GLY A CA 1
ATOM 1147 C C . GLY A 1 143 ? -7.527 8.753 25.964 1.00 72.94 143 GLY A C 1
ATOM 1148 O O . GLY A 1 143 ? -7.588 7.931 26.881 1.00 72.94 143 GLY A O 1
ATOM 1149 N N . PHE A 1 144 ? -8.545 8.998 25.149 1.00 81.94 144 PHE A N 1
ATOM 1150 C CA . PHE A 1 144 ? -9.734 8.162 25.180 1.00 81.94 144 PHE A CA 1
ATOM 1151 C C . PHE A 1 144 ? -10.283 7.873 23.790 1.00 81.94 144 PHE A C 1
ATOM 1153 O O . PHE A 1 144 ? -10.192 8.683 22.865 1.00 81.94 144 PHE A O 1
ATOM 1160 N N . PHE A 1 145 ? -10.868 6.689 23.657 1.00 89.62 145 PHE A N 1
ATOM 1161 C CA . PHE A 1 145 ? -11.661 6.304 22.498 1.00 89.62 145 PHE A CA 1
ATOM 1162 C C . PHE A 1 145 ? -13.130 6.437 22.828 1.00 89.62 145 PHE A C 1
ATOM 1164 O O . PHE A 1 145 ? -13.561 5.999 23.891 1.00 89.62 145 PHE A O 1
ATOM 1171 N N . VAL A 1 146 ? -13.897 6.939 21.869 1.00 91.88 146 VAL A N 1
ATOM 1172 C CA . VAL A 1 146 ? -15.355 6.898 21.902 1.00 91.88 146 VAL A CA 1
ATOM 1173 C C . VAL A 1 146 ? -15.807 5.964 20.801 1.00 91.88 146 VAL A C 1
ATOM 1175 O O . VAL A 1 146 ? -15.495 6.168 19.626 1.00 91.88 146 VAL A O 1
ATOM 1178 N N . ALA A 1 147 ? -16.562 4.937 21.158 1.00 94.62 147 ALA A N 1
ATOM 1179 C CA . ALA A 1 147 ? -17.124 4.015 20.190 1.00 94.62 147 ALA A CA 1
ATOM 1180 C C . ALA A 1 147 ? -18.582 3.689 20.511 1.00 94.62 147 ALA A C 1
ATOM 1182 O O . ALA A 1 147 ? -19.116 4.024 21.567 1.00 94.62 147 ALA A O 1
ATOM 1183 N N . ARG A 1 148 ? -19.258 3.046 19.565 1.00 94.31 148 ARG A N 1
ATOM 1184 C CA . ARG A 1 148 ? -20.624 2.544 19.739 1.00 94.31 148 ARG A CA 1
ATOM 1185 C C . ARG A 1 148 ? -20.779 1.185 19.088 1.00 94.31 148 ARG A C 1
ATOM 1187 O O . ARG A 1 148 ? -19.959 0.821 18.242 1.00 94.31 148 ARG A O 1
ATOM 1194 N N . LYS A 1 149 ? -21.841 0.460 19.439 1.00 95.12 149 LYS A N 1
ATOM 1195 C CA . LYS A 1 149 ? -22.171 -0.785 18.744 1.00 95.12 149 LYS A CA 1
ATOM 1196 C C . LYS A 1 149 ? -22.287 -0.551 17.246 1.00 95.12 149 LYS A C 1
ATOM 1198 O O . LYS A 1 149 ? -22.788 0.477 16.786 1.00 95.12 149 LYS A O 1
ATOM 1203 N N . ASP A 1 150 ? -21.849 -1.548 16.504 1.00 94.44 150 ASP A N 1
ATOM 1204 C CA . ASP A 1 150 ? -21.947 -1.576 15.065 1.00 94.44 150 ASP A CA 1
ATOM 1205 C C . ASP A 1 150 ? -22.467 -2.924 14.571 1.00 94.44 150 ASP A C 1
ATOM 1207 O O . ASP A 1 150 ? -22.421 -3.932 15.286 1.00 94.44 150 ASP A O 1
ATOM 1211 N N . ASN A 1 151 ? -22.965 -2.904 13.336 1.00 95.00 151 ASN A N 1
ATOM 1212 C CA . ASN A 1 151 ? -23.435 -4.083 12.610 1.00 95.00 151 ASN A CA 1
ATOM 1213 C C . ASN A 1 151 ? -22.342 -4.686 11.717 1.00 95.00 151 ASN A C 1
ATOM 1215 O O . ASN A 1 151 ? -22.639 -5.536 10.879 1.00 95.00 151 ASN A O 1
ATOM 1219 N N . PHE A 1 152 ? -21.097 -4.231 11.881 1.00 97.12 152 PHE A N 1
ATOM 1220 C CA . PHE A 1 152 ? -19.949 -4.700 11.124 1.00 97.12 152 PHE A CA 1
ATOM 1221 C C . PHE A 1 152 ? -18.792 -5.056 12.048 1.00 97.12 152 PHE A C 1
ATOM 1223 O O . PHE A 1 152 ? -18.500 -4.339 13.009 1.00 97.12 152 PHE A O 1
ATOM 1230 N N . TRP A 1 153 ? -18.114 -6.147 11.709 1.00 97.81 153 TRP A N 1
ATOM 1231 C CA . TRP A 1 153 ? -16.931 -6.649 12.395 1.00 97.81 153 TRP A CA 1
ATOM 1232 C C . TRP A 1 153 ? -15.752 -6.564 11.446 1.00 97.81 153 TRP A C 1
ATOM 1234 O O . TRP A 1 153 ? -15.834 -7.046 10.318 1.00 97.81 153 TRP A O 1
ATOM 1244 N N . ILE A 1 154 ? -14.665 -5.945 11.893 1.00 98.50 154 ILE A N 1
ATOM 1245 C CA . ILE A 1 154 ? -13.441 -5.845 11.100 1.00 98.50 154 ILE A CA 1
ATOM 1246 C C . ILE A 1 154 ? -12.367 -6.653 11.803 1.00 98.50 154 ILE A C 1
ATOM 1248 O O . ILE A 1 154 ? -12.151 -6.481 13.001 1.00 98.50 154 ILE A O 1
ATOM 1252 N N . ARG A 1 155 ? -11.711 -7.535 11.056 1.00 98.06 155 ARG A N 1
ATOM 1253 C CA . ARG A 1 155 ? -10.621 -8.368 11.557 1.00 98.06 155 ARG A CA 1
ATOM 1254 C C . ARG A 1 155 ? -9.582 -8.627 10.476 1.00 98.06 155 ARG A C 1
ATOM 1256 O O . ARG A 1 155 ? -9.855 -8.465 9.286 1.00 98.06 155 ARG A O 1
ATOM 1263 N N . SER A 1 156 ? -8.407 -9.078 10.892 1.00 98.12 156 SER A N 1
ATOM 1264 C CA . SER A 1 156 ? -7.422 -9.665 9.991 1.00 98.12 156 SER A CA 1
ATOM 1265 C C . SER A 1 156 ? -7.981 -10.917 9.318 1.00 98.12 156 SER A C 1
ATOM 1267 O O . SER A 1 156 ? -8.849 -11.601 9.873 1.00 98.12 156 SER A O 1
ATOM 1269 N N . TYR A 1 157 ? -7.465 -11.208 8.130 1.00 98.00 157 TYR A N 1
ATOM 1270 C CA . TYR A 1 157 ? -7.668 -12.471 7.429 1.00 98.00 157 TYR A CA 1
ATOM 1271 C C . TYR A 1 157 ? -7.396 -13.695 8.318 1.00 98.00 157 TYR A C 1
ATOM 1273 O O . TYR A 1 157 ? -6.539 -13.664 9.205 1.00 98.00 157 TYR A O 1
ATOM 1281 N N . MET A 1 158 ? -8.138 -14.769 8.054 1.00 96.75 158 MET A N 1
ATOM 1282 C CA . MET A 1 158 ? -7.946 -16.096 8.629 1.00 96.75 158 MET A CA 1
ATOM 1283 C C . MET A 1 158 ? -7.970 -17.145 7.506 1.00 96.75 158 MET A C 1
ATOM 1285 O O . MET A 1 158 ? -8.717 -16.966 6.541 1.00 96.75 158 MET A O 1
ATOM 1289 N N . PRO A 1 159 ? -7.213 -18.254 7.629 1.00 96.12 159 PRO A N 1
ATOM 1290 C CA . PRO A 1 159 ? -7.312 -19.368 6.689 1.00 96.12 159 PRO A CA 1
ATOM 1291 C C . PRO A 1 159 ? -8.767 -19.822 6.499 1.00 96.12 159 PRO A C 1
ATOM 1293 O O . PRO A 1 159 ? -9.481 -20.046 7.480 1.00 96.12 159 PRO A O 1
ATOM 1296 N N . GLY A 1 160 ? -9.204 -19.946 5.247 1.00 95.12 160 GLY A N 1
ATOM 1297 C CA . GLY A 1 160 ? -10.589 -20.224 4.854 1.00 95.12 160 GLY A CA 1
ATOM 1298 C C . GLY A 1 160 ? -11.384 -18.995 4.387 1.00 95.12 160 GLY A C 1
ATOM 1299 O O . GLY A 1 160 ? -12.523 -19.140 3.940 1.00 95.12 160 GLY A O 1
ATOM 1300 N N . ASP A 1 161 ? -10.834 -17.781 4.479 1.00 97.81 161 ASP A N 1
ATOM 1301 C CA . ASP A 1 161 ? -11.479 -16.576 3.939 1.00 97.81 161 ASP A CA 1
ATOM 1302 C C . ASP A 1 161 ? -11.289 -16.398 2.428 1.00 97.81 161 ASP A C 1
ATOM 1304 O O . ASP A 1 161 ? -12.015 -15.613 1.811 1.00 97.81 161 ASP A O 1
ATOM 1308 N N . GLU A 1 162 ? -10.336 -17.101 1.816 1.00 97.19 162 GLU A N 1
ATOM 1309 C CA . GLU A 1 162 ? -9.916 -16.924 0.424 1.00 97.19 162 GLU A CA 1
ATOM 1310 C C . GLU A 1 162 ? -11.094 -17.040 -0.545 1.00 97.19 162 GLU A C 1
ATOM 1312 O O . GLU A 1 162 ? -11.216 -16.248 -1.480 1.00 97.19 162 GLU A O 1
ATOM 1317 N N . GLN A 1 163 ? -12.011 -17.980 -0.300 1.00 96.81 163 GLN A N 1
ATOM 1318 C CA . GLN A 1 163 ? -13.194 -18.181 -1.139 1.00 96.81 163 GLN A CA 1
ATOM 1319 C C . GLN A 1 163 ? -14.126 -16.965 -1.090 1.00 96.81 163 GLN A C 1
ATOM 1321 O O . GLN A 1 163 ? -14.624 -16.525 -2.128 1.00 96.81 163 GLN A O 1
ATOM 1326 N N . LYS A 1 164 ? -14.332 -16.380 0.098 1.00 97.75 164 LYS A N 1
ATOM 1327 C CA . LYS A 1 164 ? -15.161 -15.174 0.266 1.00 97.75 164 LYS A CA 1
ATOM 1328 C C . LYS A 1 164 ? -14.489 -13.958 -0.362 1.00 97.75 164 LYS A C 1
ATOM 1330 O O . LYS A 1 164 ? -15.168 -13.155 -0.999 1.00 97.75 164 LYS A O 1
ATOM 1335 N N . ILE A 1 165 ? -13.169 -13.844 -0.202 1.00 97.94 165 ILE A N 1
ATOM 1336 C CA . ILE A 1 165 ? -12.359 -12.780 -0.803 1.00 97.94 165 ILE A CA 1
ATOM 1337 C C . ILE A 1 165 ? -12.465 -12.834 -2.322 1.00 97.94 165 ILE A C 1
ATOM 1339 O O . ILE A 1 165 ? -12.820 -11.831 -2.932 1.00 97.94 165 ILE A O 1
ATOM 1343 N N . LEU A 1 166 ? -12.201 -13.990 -2.932 1.00 97.50 166 LEU A N 1
ATOM 1344 C CA . LEU A 1 166 ? -12.229 -14.155 -4.385 1.00 97.50 166 LEU A CA 1
ATOM 1345 C C . LEU A 1 166 ? -13.613 -13.881 -4.965 1.00 97.50 166 LEU A C 1
ATOM 1347 O O . LEU A 1 166 ? -13.724 -13.128 -5.930 1.00 97.50 166 LEU A O 1
ATOM 1351 N N . ALA A 1 167 ? -14.664 -14.441 -4.357 1.00 97.25 167 ALA A N 1
ATOM 1352 C CA . ALA A 1 167 ? -16.036 -14.208 -4.798 1.00 97.25 167 ALA A CA 1
ATOM 1353 C C . ALA A 1 167 ? -16.381 -12.710 -4.781 1.00 97.25 167 ALA A C 1
ATOM 1355 O O . ALA A 1 167 ? -16.844 -12.164 -5.782 1.00 97.25 167 ALA A O 1
ATOM 1356 N N . MET A 1 168 ? -16.090 -12.028 -3.670 1.00 97.88 168 MET A N 1
ATOM 1357 C CA . MET A 1 168 ? -16.382 -10.605 -3.515 1.00 97.88 168 MET A CA 1
ATOM 1358 C C . MET A 1 168 ? -15.505 -9.721 -4.413 1.00 97.88 168 MET A C 1
ATOM 1360 O O . MET A 1 168 ? -16.000 -8.767 -5.008 1.00 97.88 168 MET A O 1
ATOM 1364 N N . PHE A 1 169 ? -14.216 -10.041 -4.553 1.00 97.12 169 PHE A N 1
ATOM 1365 C CA . PHE A 1 169 ? -13.289 -9.316 -5.421 1.00 97.12 169 PHE A CA 1
ATOM 1366 C C . PHE A 1 169 ? -13.751 -9.371 -6.882 1.00 97.12 169 PHE A C 1
ATOM 1368 O O . PHE A 1 169 ? -13.900 -8.332 -7.528 1.00 97.12 169 PHE A O 1
ATOM 1375 N N . ASN A 1 170 ? -14.050 -10.573 -7.379 1.00 96.94 170 ASN A N 1
ATOM 1376 C CA . ASN A 1 170 ? -14.519 -10.786 -8.747 1.00 96.94 170 ASN A CA 1
ATOM 1377 C C . ASN A 1 170 ? -15.843 -10.065 -9.005 1.00 96.94 170 ASN A C 1
ATOM 1379 O O . ASN A 1 170 ? -15.998 -9.416 -10.038 1.00 96.94 170 ASN A O 1
ATOM 1383 N N . GLN A 1 171 ? -16.758 -10.091 -8.033 1.00 96.56 171 GLN A N 1
ATOM 1384 C CA . GLN A 1 171 ? -18.021 -9.365 -8.113 1.00 96.56 171 GLN A CA 1
ATOM 1385 C C . GLN A 1 171 ? -17.821 -7.842 -8.173 1.00 96.56 171 GLN A C 1
ATOM 1387 O O . GLN A 1 171 ? -18.447 -7.175 -8.994 1.00 96.56 171 GLN A O 1
ATOM 1392 N N . VAL A 1 172 ? -16.984 -7.266 -7.302 1.00 96.19 172 VAL A N 1
ATOM 1393 C CA . VAL A 1 172 ? -16.830 -5.803 -7.207 1.00 96.19 172 VAL A CA 1
ATOM 1394 C C . VAL A 1 172 ? -16.051 -5.225 -8.387 1.00 96.19 172 VAL A C 1
ATOM 1396 O O . VAL A 1 172 ? -16.396 -4.140 -8.856 1.00 96.19 172 VAL A O 1
ATOM 1399 N N . PHE A 1 173 ? -15.018 -5.925 -8.854 1.00 93.50 173 PHE A N 1
ATOM 1400 C CA . PHE A 1 173 ? -14.163 -5.453 -9.946 1.00 93.50 173 PHE A CA 1
ATOM 1401 C C . PHE A 1 173 ? -14.580 -5.972 -11.325 1.00 93.50 173 PHE A C 1
ATOM 1403 O O . PHE A 1 173 ? -14.005 -5.539 -12.318 1.00 93.50 173 PHE A O 1
ATOM 1410 N N . GLY A 1 174 ? -15.556 -6.882 -11.411 1.00 95.31 174 GLY A N 1
ATOM 1411 C CA . GLY A 1 174 ? -15.969 -7.485 -12.682 1.00 95.31 174 GLY A CA 1
ATOM 1412 C C . GLY A 1 174 ? -14.855 -8.311 -13.331 1.00 95.31 174 GLY A C 1
ATOM 1413 O O . GLY A 1 174 ? -14.684 -8.276 -14.545 1.00 95.31 174 GLY A O 1
ATOM 1414 N N . THR A 1 175 ? -14.059 -9.008 -12.518 1.00 92.88 175 THR A N 1
ATOM 1415 C CA . THR A 1 175 ? -12.895 -9.792 -12.965 1.00 92.88 175 THR A CA 1
ATOM 1416 C C . THR A 1 175 ? -13.096 -11.282 -12.679 1.00 92.88 175 THR A C 1
ATOM 1418 O O . THR A 1 175 ? -14.068 -11.680 -12.042 1.00 92.88 175 THR A O 1
ATOM 1421 N N . CYS A 1 176 ? -12.182 -12.122 -13.168 1.00 92.88 176 CYS A N 1
ATOM 1422 C CA . CYS A 1 176 ? -12.160 -13.566 -12.917 1.00 92.88 176 CYS A CA 1
ATOM 1423 C C . CYS A 1 176 ? -10.829 -13.978 -12.275 1.00 92.88 176 CYS A C 1
ATOM 1425 O O . CYS A 1 176 ? -10.115 -14.836 -12.791 1.00 92.88 176 CYS A O 1
ATOM 1427 N N . ARG A 1 177 ? -10.461 -13.338 -11.161 1.00 94.44 177 ARG A N 1
ATOM 1428 C CA . ARG A 1 177 ? -9.253 -13.693 -10.416 1.00 94.44 177 ARG A CA 1
ATOM 1429 C C . ARG A 1 177 ? -9.351 -15.124 -9.892 1.00 94.44 177 ARG A C 1
ATOM 1431 O O . ARG A 1 177 ? -10.351 -15.505 -9.278 1.00 94.44 177 ARG A O 1
ATOM 1438 N N . THR A 1 178 ? -8.285 -15.887 -10.116 1.00 95.69 178 THR A N 1
ATOM 1439 C CA . THR A 1 178 ? -8.163 -17.286 -9.701 1.00 95.69 178 THR A CA 1
ATOM 1440 C C . THR A 1 178 ? -7.603 -17.411 -8.283 1.00 95.69 178 THR A C 1
ATOM 1442 O O . THR A 1 178 ? -6.965 -16.498 -7.752 1.00 95.69 178 THR A O 1
ATOM 1445 N N . MET A 1 179 ? -7.809 -18.581 -7.673 1.00 96.94 179 MET A N 1
ATOM 1446 C CA . MET A 1 179 ? -7.167 -18.932 -6.403 1.00 96.94 179 MET A CA 1
ATOM 1447 C C . MET A 1 179 ? -5.641 -18.924 -6.515 1.00 96.94 179 MET A C 1
ATOM 1449 O O . MET A 1 179 ? -4.973 -18.441 -5.610 1.00 96.94 179 MET A O 1
ATOM 1453 N N . GLU A 1 180 ? -5.096 -19.402 -7.632 1.00 96.88 180 GLU A N 1
ATOM 1454 C CA . GLU A 1 180 ? -3.654 -19.419 -7.888 1.00 96.88 180 GLU A CA 1
ATOM 1455 C C . GLU A 1 180 ? -3.062 -18.003 -7.867 1.00 96.88 180 GLU A C 1
ATOM 1457 O O . GLU A 1 180 ? -2.076 -17.759 -7.175 1.00 96.88 180 GLU A O 1
ATOM 1462 N N . HIS A 1 181 ? -3.720 -17.041 -8.523 1.00 95.56 181 HIS A N 1
ATOM 1463 C CA . HIS A 1 181 ? -3.312 -15.636 -8.485 1.00 95.56 181 HIS A CA 1
ATOM 1464 C C . HIS A 1 181 ? -3.353 -15.069 -7.063 1.00 95.56 181 HIS A C 1
ATOM 1466 O O . HIS A 1 181 ? -2.414 -14.408 -6.619 1.00 95.56 181 HIS A O 1
ATOM 1472 N N . TRP A 1 182 ? -4.423 -15.338 -6.311 1.00 96.12 182 TRP A N 1
ATOM 1473 C CA . TRP A 1 182 ? -4.505 -14.886 -4.921 1.00 96.12 182 TRP A CA 1
ATOM 1474 C C . TRP A 1 182 ? -3.400 -15.503 -4.051 1.00 96.12 182 TRP A C 1
ATOM 1476 O O . TRP A 1 182 ? -2.763 -14.788 -3.274 1.00 96.12 182 TRP A O 1
ATOM 1486 N N . GLN A 1 183 ? -3.128 -16.801 -4.216 1.00 96.62 183 GLN A N 1
ATOM 1487 C CA . GLN A 1 183 ? -2.076 -17.508 -3.488 1.00 96.62 183 GLN A CA 1
ATOM 1488 C C . GLN A 1 183 ? -0.704 -16.932 -3.815 1.00 96.62 183 GLN A C 1
ATOM 1490 O O . GLN A 1 183 ? 0.039 -16.619 -2.892 1.00 96.62 183 GLN A O 1
ATOM 1495 N N . TRP A 1 184 ? -0.388 -16.720 -5.090 1.00 96.06 184 TRP A N 1
ATOM 1496 C CA . TRP A 1 184 ? 0.849 -16.069 -5.514 1.00 96.06 184 TRP A CA 1
ATOM 1497 C C . TRP A 1 184 ? 1.036 -14.697 -4.848 1.00 96.06 184 TRP A C 1
ATOM 1499 O O . TRP A 1 184 ? 2.088 -14.423 -4.262 1.00 96.06 184 TRP A O 1
ATOM 1509 N N . LYS A 1 185 ? -0.001 -13.853 -4.884 1.00 95.19 185 LYS A N 1
ATOM 1510 C CA . LYS A 1 185 ? 0.075 -12.466 -4.414 1.00 95.19 185 LYS A CA 1
ATOM 1511 C C . LYS A 1 185 ? 0.184 -12.354 -2.895 1.00 95.19 185 LYS A C 1
ATOM 1513 O O . LYS A 1 185 ? 1.020 -11.606 -2.394 1.00 95.19 185 LYS A O 1
ATOM 1518 N N . PHE A 1 186 ? -0.670 -13.069 -2.161 1.00 95.56 186 PHE A N 1
ATOM 1519 C CA . PHE A 1 186 ? -0.828 -12.873 -0.716 1.00 95.56 186 PHE A CA 1
ATOM 1520 C C . PHE A 1 186 ? -0.203 -13.963 0.137 1.00 95.56 186 PHE A C 1
ATOM 1522 O O . PHE A 1 186 ? 0.183 -13.677 1.266 1.00 95.56 186 PHE A O 1
ATOM 1529 N N . ARG A 1 187 ? -0.090 -15.195 -0.357 1.00 95.06 187 ARG A N 1
ATOM 1530 C CA . ARG A 1 187 ? 0.488 -16.306 0.410 1.00 95.06 187 ARG A CA 1
ATOM 1531 C C . ARG A 1 187 ? 1.935 -16.595 0.013 1.00 95.06 187 ARG A C 1
ATOM 1533 O O . ARG A 1 187 ? 2.748 -16.891 0.878 1.00 95.06 187 ARG A O 1
ATOM 1540 N N . GLY A 1 188 ? 2.246 -16.484 -1.275 1.00 95.81 188 GLY A N 1
ATOM 1541 C CA . GLY A 1 188 ? 3.540 -16.790 -1.878 1.00 95.81 188 GLY A CA 1
ATOM 1542 C C . GLY A 1 188 ? 4.531 -15.625 -1.911 1.00 95.81 188 GLY A C 1
ATOM 1543 O O . GLY A 1 188 ? 5.616 -15.795 -2.461 1.00 95.81 188 GLY A O 1
ATOM 1544 N N . ASN A 1 189 ? 4.193 -14.458 -1.348 1.00 96.56 189 ASN A N 1
ATOM 1545 C CA . ASN A 1 189 ? 5.132 -13.341 -1.261 1.00 96.56 189 ASN A CA 1
ATOM 1546 C C . ASN A 1 189 ? 6.285 -13.694 -0.288 1.00 96.56 189 ASN A C 1
ATOM 1548 O O . ASN A 1 189 ? 6.028 -13.983 0.886 1.00 96.56 189 ASN A O 1
ATOM 1552 N N . PRO A 1 190 ? 7.555 -13.649 -0.740 1.00 96.75 190 PRO A N 1
ATOM 1553 C CA . PRO A 1 190 ? 8.708 -14.112 0.037 1.00 96.75 190 PRO A CA 1
ATOM 1554 C C . PRO A 1 190 ? 9.058 -13.205 1.226 1.00 96.75 190 PRO A C 1
ATOM 1556 O O . PRO A 1 190 ? 9.838 -13.591 2.092 1.00 96.75 190 PRO A O 1
ATOM 1559 N N . PHE A 1 191 ? 8.486 -12.005 1.285 1.00 96.19 191 PHE A N 1
ATOM 1560 C CA . PHE A 1 191 ? 8.752 -10.992 2.305 1.00 96.19 191 PHE A CA 1
ATOM 1561 C C . PHE A 1 191 ? 7.676 -10.950 3.398 1.00 96.19 191 PHE A C 1
ATOM 1563 O O . PHE A 1 191 ? 7.773 -10.176 4.353 1.00 96.19 191 PHE A O 1
ATOM 1570 N N . GLY A 1 192 ? 6.649 -11.789 3.270 1.00 92.62 192 GLY A N 1
ATOM 1571 C CA . GLY A 1 192 ? 5.583 -11.962 4.244 1.00 92.62 192 GLY A CA 1
ATOM 1572 C C . GLY A 1 192 ? 4.220 -12.113 3.580 1.00 92.62 192 GLY A C 1
ATOM 1573 O O . GLY A 1 192 ? 3.993 -11.666 2.459 1.00 92.62 192 GLY A O 1
ATOM 1574 N N . SER A 1 193 ? 3.294 -12.729 4.304 1.00 91.44 193 SER A N 1
ATOM 1575 C CA . SER A 1 193 ? 2.019 -13.185 3.757 1.00 91.44 193 SER A CA 1
ATOM 1576 C C . SER A 1 193 ? 0.800 -12.558 4.446 1.00 91.44 193 SER A C 1
ATOM 1578 O O . SER A 1 193 ? 0.884 -12.043 5.561 1.00 91.44 193 SER A O 1
ATOM 1580 N N . GLU A 1 194 ? -0.359 -12.624 3.789 1.00 90.25 194 GLU A N 1
ATOM 1581 C CA . GLU A 1 194 ? -1.692 -12.570 4.418 1.00 90.25 194 GLU A CA 1
ATOM 1582 C C . GLU A 1 194 ? -1.994 -11.285 5.214 1.00 90.25 194 GLU A C 1
ATOM 1584 O O . GLU A 1 194 ? -2.742 -11.273 6.195 1.00 90.25 194 GLU A O 1
ATOM 1589 N N . ARG A 1 195 ? -1.424 -10.156 4.784 1.00 94.94 195 ARG A N 1
ATOM 1590 C CA . ARG A 1 195 ? -1.710 -8.832 5.351 1.00 94.94 195 ARG A CA 1
ATOM 1591 C C . ARG A 1 195 ? -2.975 -8.293 4.694 1.00 94.94 195 ARG A C 1
ATOM 1593 O O . ARG A 1 195 ? -2.941 -7.658 3.644 1.00 94.94 195 ARG A O 1
ATOM 1600 N N . ILE A 1 196 ? -4.115 -8.628 5.290 1.00 98.12 196 ILE A N 1
ATOM 1601 C CA . ILE A 1 196 ? -5.443 -8.302 4.763 1.00 98.12 196 ILE A CA 1
ATOM 1602 C C . ILE A 1 196 ? -6.375 -7.982 5.933 1.00 98.12 196 ILE A C 1
ATOM 1604 O O . ILE A 1 196 ? -6.458 -8.743 6.898 1.00 98.12 196 ILE A O 1
ATOM 1608 N N . SER A 1 197 ? -7.087 -6.863 5.838 1.00 98.56 197 SER A N 1
ATOM 1609 C CA . SER A 1 197 ? -8.192 -6.501 6.723 1.00 98.56 197 SER A CA 1
ATOM 1610 C C . SER A 1 197 ? -9.519 -6.728 6.008 1.00 98.56 197 SER A C 1
ATOM 1612 O O . SER A 1 197 ? -9.709 -6.286 4.873 1.00 98.56 197 SER A O 1
ATOM 1614 N N . LEU A 1 198 ? -10.432 -7.418 6.686 1.00 98.75 198 LEU A N 1
ATOM 1615 C CA . LEU A 1 198 ? -11.732 -7.824 6.171 1.00 98.75 198 LEU A CA 1
ATOM 1616 C C . LEU A 1 198 ? -12.836 -7.284 7.073 1.00 98.75 198 LEU A C 1
ATOM 1618 O O . LEU A 1 198 ? -12.768 -7.410 8.296 1.00 98.75 198 LEU A O 1
ATOM 1622 N N . CYS A 1 199 ? -13.873 -6.722 6.462 1.00 98.62 199 CYS A N 1
ATOM 1623 C CA . CYS A 1 199 ? -15.067 -6.241 7.140 1.00 98.62 199 CYS A CA 1
ATOM 1624 C C . CYS A 1 199 ? -16.267 -7.122 6.789 1.00 98.62 199 CYS A C 1
ATOM 1626 O O . CYS A 1 199 ? -16.647 -7.219 5.620 1.00 98.62 199 CYS A O 1
ATOM 1628 N N . PHE A 1 200 ? -16.886 -7.717 7.804 1.00 98.44 200 PHE A N 1
ATOM 1629 C CA . PHE A 1 200 ? -18.056 -8.577 7.677 1.00 98.44 200 PHE A CA 1
ATOM 1630 C C . PHE A 1 200 ? -19.308 -7.892 8.219 1.00 98.44 200 PHE A C 1
ATOM 1632 O O . PHE A 1 200 ? -19.247 -7.209 9.243 1.00 98.44 200 PHE A O 1
ATOM 1639 N N . SER A 1 201 ? -20.446 -8.090 7.550 1.00 97.50 201 SER A N 1
ATOM 1640 C CA . SER A 1 201 ? -21.761 -7.724 8.085 1.00 97.50 201 SER A CA 1
ATOM 1641 C C . SER A 1 201 ? -22.179 -8.661 9.222 1.00 97.50 201 SER A C 1
ATOM 1643 O O . SER A 1 201 ? -21.556 -9.699 9.458 1.00 97.50 201 SER A O 1
ATOM 1645 N N . ARG A 1 202 ? -23.275 -8.323 9.907 1.00 95.12 202 ARG A N 1
ATOM 1646 C CA . ARG A 1 202 ? -23.893 -9.166 10.942 1.00 95.12 202 ARG A CA 1
ATOM 1647 C C . ARG A 1 202 ? -24.246 -10.568 10.439 1.00 95.12 202 ARG A C 1
ATOM 1649 O O . ARG A 1 202 ? -24.158 -11.526 11.196 1.00 95.12 202 ARG A O 1
ATOM 1656 N N . GLU A 1 203 ? -24.610 -10.686 9.170 1.00 95.38 203 GLU A N 1
ATOM 1657 C CA . GLU A 1 203 ? -24.957 -11.940 8.495 1.00 95.38 203 GLU A CA 1
ATOM 1658 C C . GLU A 1 203 ? -23.710 -12.742 8.074 1.00 95.38 203 GLU A C 1
ATOM 1660 O O . GLU A 1 203 ? -23.830 -13.803 7.470 1.00 95.38 203 GLU A O 1
ATOM 1665 N N . GLY A 1 204 ? -22.501 -12.243 8.354 1.00 95.25 204 GLY A N 1
ATOM 1666 C CA . GLY A 1 204 ? -21.244 -12.915 8.016 1.00 95.25 204 GLY A CA 1
ATOM 1667 C C . GLY A 1 204 ? -20.807 -12.745 6.558 1.00 95.25 204 GLY A C 1
ATOM 1668 O O . GLY A 1 204 ? -19.904 -13.454 6.102 1.00 95.25 204 GLY A O 1
ATOM 1669 N N . THR A 1 205 ? -21.411 -11.802 5.827 1.00 96.75 205 THR A N 1
ATOM 1670 C CA . THR A 1 205 ? -21.038 -11.476 4.442 1.00 96.75 205 THR A CA 1
ATOM 1671 C C . THR A 1 205 ? -19.841 -10.528 4.426 1.00 96.75 205 THR A C 1
ATOM 1673 O O . THR A 1 205 ? -19.846 -9.529 5.142 1.00 96.75 205 THR A O 1
ATOM 1676 N N . LEU A 1 206 ? -18.820 -10.812 3.610 1.00 98.44 206 LEU A N 1
ATOM 1677 C CA . LEU A 1 206 ? -17.697 -9.893 3.386 1.00 98.44 206 LEU A CA 1
ATOM 1678 C C . LEU A 1 206 ? -18.189 -8.674 2.600 1.00 98.44 206 LEU A C 1
ATOM 1680 O O . LEU A 1 206 ? -18.764 -8.828 1.529 1.00 98.44 206 LEU A O 1
ATOM 1684 N N . VAL A 1 207 ? -17.962 -7.465 3.107 1.00 97.81 207 VAL A N 1
ATOM 1685 C CA . VAL A 1 207 ? -18.492 -6.236 2.489 1.00 97.81 207 VAL A CA 1
ATOM 1686 C C . VAL A 1 207 ? -17.440 -5.165 2.221 1.00 97.81 207 VAL A C 1
ATOM 1688 O O . VAL A 1 207 ? -17.701 -4.230 1.467 1.00 97.81 207 VAL A O 1
ATOM 1691 N N . SER A 1 208 ? -16.256 -5.264 2.820 1.00 97.94 208 SER A N 1
ATOM 1692 C CA . SER A 1 208 ? -15.147 -4.344 2.565 1.00 97.94 208 SER A CA 1
ATOM 1693 C C . SER A 1 208 ? -13.818 -5.036 2.840 1.00 97.94 208 SER A C 1
ATOM 1695 O O . SER A 1 208 ? -13.732 -5.884 3.729 1.00 97.94 208 SER A O 1
ATOM 1697 N N . GLN A 1 209 ? -12.796 -4.664 2.079 1.00 98.19 209 GLN A N 1
ATOM 1698 C CA . GLN A 1 209 ? -11.444 -5.192 2.184 1.00 98.19 209 GLN A CA 1
ATOM 1699 C C . GLN A 1 209 ? -10.431 -4.064 2.032 1.00 98.19 209 GLN A C 1
ATOM 1701 O O . GLN A 1 209 ? -10.601 -3.161 1.209 1.00 98.19 209 GLN A O 1
ATOM 1706 N N . TYR A 1 210 ? -9.352 -4.169 2.797 1.00 97.56 210 TYR A N 1
ATOM 1707 C CA . TYR A 1 210 ? -8.118 -3.442 2.556 1.00 97.56 210 TYR A CA 1
ATOM 1708 C C . TYR A 1 210 ? -6.961 -4.430 2.636 1.00 97.56 210 TYR A C 1
ATOM 1710 O O . TYR A 1 210 ? -6.792 -5.094 3.662 1.00 97.56 210 TYR A O 1
ATOM 1718 N N . ALA A 1 211 ? -6.186 -4.551 1.565 1.00 97.12 211 ALA A N 1
ATOM 1719 C CA . ALA A 1 211 ? -5.086 -5.497 1.494 1.00 97.12 211 ALA A CA 1
ATOM 1720 C C . ALA A 1 211 ? -3.781 -4.797 1.121 1.00 97.12 211 ALA A C 1
ATOM 1722 O O . ALA A 1 211 ? -3.749 -3.692 0.576 1.00 97.12 211 ALA A O 1
ATOM 1723 N N . GLY A 1 212 ? -2.681 -5.462 1.427 1.00 95.75 212 GLY A N 1
ATOM 1724 C CA . GLY A 1 212 ? -1.376 -5.059 0.951 1.00 95.75 212 GLY A CA 1
ATOM 1725 C C . GLY A 1 212 ? -0.401 -6.210 1.060 1.00 95.75 212 GLY A C 1
ATOM 1726 O O . GLY A 1 212 ? -0.668 -7.210 1.725 1.00 95.75 212 GLY A O 1
ATOM 1727 N N . TYR A 1 213 ? 0.737 -6.066 0.407 1.00 95.94 213 TYR A N 1
ATOM 1728 C CA . TYR A 1 213 ? 1.811 -7.040 0.485 1.00 95.94 213 TYR A CA 1
ATOM 1729 C C . TYR A 1 213 ? 3.134 -6.343 0.811 1.00 95.94 213 TYR A C 1
ATOM 1731 O O . TYR A 1 213 ? 3.344 -5.190 0.414 1.00 95.94 213 TYR A O 1
ATOM 1739 N N . PRO A 1 214 ? 4.005 -7.005 1.589 1.00 96.56 214 PRO A N 1
ATOM 1740 C CA . PRO A 1 214 ? 5.294 -6.450 1.956 1.00 96.56 214 PRO A CA 1
ATOM 1741 C C . PRO A 1 214 ? 6.196 -6.331 0.727 1.00 96.56 214 PRO A C 1
ATOM 1743 O O . PRO A 1 214 ? 6.237 -7.219 -0.129 1.00 96.56 214 PRO A O 1
ATOM 1746 N N . VAL A 1 215 ? 6.916 -5.216 0.657 1.00 96.94 215 VAL A N 1
ATOM 1747 C CA . VAL A 1 215 ? 7.909 -4.920 -0.376 1.00 96.94 215 VAL A CA 1
ATOM 1748 C C . VAL A 1 215 ? 9.116 -4.287 0.317 1.00 96.94 215 VAL A C 1
ATOM 1750 O O . VAL A 1 215 ? 8.968 -3.218 0.920 1.00 96.94 215 VAL A O 1
ATOM 1753 N N . PRO A 1 216 ? 10.307 -4.909 0.276 1.00 97.56 216 PRO A N 1
ATOM 1754 C CA . PRO A 1 216 ? 11.508 -4.291 0.814 1.00 97.56 216 PRO A CA 1
ATOM 1755 C C . PRO A 1 216 ? 11.862 -3.037 0.014 1.00 97.56 216 PRO A C 1
ATOM 1757 O O . PRO A 1 216 ? 11.707 -3.003 -1.203 1.00 97.56 216 PRO A O 1
ATOM 1760 N N . PHE A 1 217 ? 12.363 -2.014 0.692 1.00 97.56 217 PHE A N 1
ATOM 1761 C CA . PHE A 1 217 ? 12.885 -0.788 0.103 1.00 97.56 217 PHE A CA 1
ATOM 1762 C C . PHE A 1 217 ? 14.361 -0.625 0.446 1.00 97.56 217 PHE A C 1
ATOM 1764 O O . PHE A 1 217 ? 14.817 -1.043 1.514 1.00 97.56 217 PHE A O 1
ATOM 1771 N N . ILE A 1 218 ? 15.085 0.021 -0.462 1.00 96.75 218 ILE A N 1
ATOM 1772 C CA . ILE A 1 218 ? 16.437 0.524 -0.249 1.00 96.75 218 ILE A CA 1
ATOM 1773 C C . ILE A 1 218 ? 16.428 2.046 -0.286 1.00 96.75 218 ILE A C 1
ATOM 1775 O O . ILE A 1 218 ? 15.815 2.646 -1.168 1.00 96.75 218 ILE A O 1
ATOM 1779 N N . SER A 1 219 ? 17.175 2.644 0.640 1.00 95.62 219 SER A N 1
ATOM 1780 C CA . SER A 1 219 ? 17.604 4.039 0.592 1.00 95.62 219 SER A CA 1
ATOM 1781 C C . SER A 1 219 ? 19.128 4.105 0.603 1.00 95.62 219 SER A C 1
ATOM 1783 O O . SER A 1 219 ? 19.760 3.587 1.520 1.00 95.62 219 SER A O 1
ATOM 1785 N N . SER A 1 220 ? 19.729 4.741 -0.400 1.00 93.81 220 SER A N 1
ATOM 1786 C CA . SER A 1 220 ? 21.172 5.028 -0.458 1.00 93.81 220 SER A CA 1
ATOM 1787 C C . SER A 1 220 ? 21.491 6.512 -0.241 1.00 93.81 220 SER A C 1
ATOM 1789 O O . SER A 1 220 ? 22.620 6.941 -0.476 1.00 93.81 220 SER A O 1
ATOM 1791 N N . LEU A 1 221 ? 20.497 7.304 0.176 1.00 89.81 221 LEU A N 1
ATOM 1792 C CA . LEU A 1 221 ? 20.606 8.756 0.355 1.00 89.81 221 LEU A CA 1
ATOM 1793 C C . LEU A 1 221 ? 21.343 9.149 1.638 1.00 89.81 221 LEU A C 1
ATOM 1795 O O . LEU A 1 221 ? 21.989 10.190 1.677 1.00 89.81 221 LEU A O 1
ATOM 1799 N N . GLU A 1 222 ? 21.250 8.333 2.687 1.00 83.50 222 GLU A N 1
ATOM 1800 C CA . GLU A 1 222 ? 21.925 8.572 3.964 1.00 83.50 222 GLU A CA 1
ATOM 1801 C C . GLU A 1 222 ? 23.429 8.315 3.850 1.00 83.50 222 GLU A C 1
ATOM 1803 O O . GLU A 1 222 ? 24.241 9.091 4.347 1.00 83.50 222 GLU A O 1
ATOM 1808 N N . SER A 1 223 ? 23.795 7.215 3.188 1.00 81.75 223 SER A N 1
ATOM 1809 C CA . SER A 1 223 ? 25.175 6.834 2.913 1.00 81.75 223 SER A CA 1
ATOM 1810 C C . SER A 1 223 ? 25.237 5.988 1.638 1.00 81.75 223 SER A C 1
ATOM 1812 O O . SER A 1 223 ? 24.738 4.859 1.633 1.00 81.75 223 SER A O 1
ATOM 1814 N N . PRO A 1 224 ? 25.908 6.461 0.570 1.00 72.19 224 PRO A N 1
ATOM 1815 C CA . PRO A 1 224 ? 26.077 5.680 -0.658 1.00 72.19 224 PRO A CA 1
ATOM 1816 C C . PRO A 1 224 ? 26.843 4.365 -0.456 1.00 72.19 224 PRO A C 1
ATOM 1818 O O . PRO A 1 224 ? 26.739 3.456 -1.277 1.00 72.19 224 PRO A O 1
ATOM 1821 N N . HIS A 1 225 ? 27.634 4.270 0.617 1.00 79.81 225 HIS A N 1
ATOM 1822 C CA . HIS A 1 225 ? 28.441 3.094 0.945 1.00 79.81 225 HIS A CA 1
ATOM 1823 C C . HIS A 1 225 ? 27.737 2.120 1.894 1.00 79.81 225 HIS A C 1
ATOM 1825 O O . HIS A 1 225 ? 28.193 0.988 2.036 1.00 79.81 225 HIS A O 1
ATOM 1831 N N . GLN A 1 226 ? 26.649 2.543 2.541 1.00 85.75 226 GLN A N 1
ATOM 1832 C CA . GLN A 1 226 ? 25.858 1.714 3.450 1.00 85.75 226 GLN A CA 1
ATOM 1833 C C . GLN A 1 226 ? 24.365 2.010 3.250 1.00 85.75 226 GLN A C 1
ATOM 1835 O O . GLN A 1 226 ? 23.771 2.737 4.050 1.00 85.75 226 GLN A O 1
ATOM 1840 N N . PRO A 1 227 ? 23.751 1.481 2.172 1.00 92.12 227 PRO A N 1
ATOM 1841 C CA . PRO A 1 227 ? 22.324 1.639 1.948 1.00 92.12 227 PRO A CA 1
ATOM 1842 C C . PRO A 1 227 ? 21.509 1.024 3.089 1.00 92.12 227 PRO A C 1
ATOM 1844 O O . PRO A 1 227 ? 21.818 -0.061 3.586 1.00 92.12 227 PRO A O 1
ATOM 1847 N N . ILE A 1 228 ? 20.429 1.695 3.474 1.00 94.25 228 ILE A N 1
ATOM 1848 C CA . ILE A 1 228 ? 19.490 1.207 4.482 1.00 94.25 228 ILE A CA 1
ATOM 1849 C C . ILE A 1 228 ? 18.421 0.376 3.775 1.00 94.25 228 ILE A C 1
ATOM 1851 O O . ILE A 1 228 ? 17.714 0.876 2.898 1.00 94.25 228 ILE A O 1
ATOM 1855 N N . ARG A 1 229 ? 18.283 -0.888 4.183 1.00 95.38 229 ARG A N 1
ATOM 1856 C CA . ARG A 1 229 ? 17.197 -1.789 3.775 1.00 95.38 229 ARG A CA 1
ATOM 1857 C C . ARG A 1 229 ? 16.115 -1.809 4.853 1.00 95.38 229 ARG A C 1
ATOM 1859 O O . ARG A 1 229 ? 16.424 -1.976 6.031 1.00 95.38 229 ARG A O 1
ATOM 1866 N N . PHE A 1 230 ? 14.852 -1.669 4.466 1.00 96.06 230 PHE A N 1
ATOM 1867 C CA . PHE A 1 230 ? 13.717 -1.751 5.391 1.00 96.06 230 PHE A CA 1
ATOM 1868 C C . PHE A 1 230 ? 12.454 -2.246 4.684 1.00 96.06 230 PHE A C 1
ATOM 1870 O O . PHE A 1 230 ? 12.379 -2.249 3.460 1.00 96.06 230 PHE A O 1
ATOM 1877 N N . MET A 1 231 ? 11.449 -2.678 5.447 1.00 97.25 231 MET A N 1
ATOM 1878 C CA . MET A 1 231 ? 10.182 -3.139 4.878 1.00 97.25 231 MET A CA 1
ATOM 1879 C C . MET A 1 231 ? 9.218 -1.974 4.638 1.00 97.25 231 MET A C 1
ATOM 1881 O O . MET A 1 231 ? 9.065 -1.110 5.501 1.00 97.25 231 MET A O 1
ATOM 1885 N N . SER A 1 232 ? 8.531 -1.988 3.500 1.00 96.94 232 SER A N 1
ATOM 1886 C CA . SER A 1 232 ? 7.363 -1.157 3.195 1.00 96.94 232 SER A CA 1
ATOM 1887 C C . SER A 1 232 ? 6.201 -2.053 2.748 1.00 96.94 232 SER A C 1
ATOM 1889 O O . SER A 1 232 ? 6.322 -3.278 2.710 1.00 96.94 232 SER A O 1
ATOM 1891 N N . PHE A 1 233 ? 5.055 -1.456 2.437 1.00 96.25 233 PHE A N 1
ATOM 1892 C CA . PHE A 1 233 ? 3.860 -2.168 1.990 1.00 96.25 233 PHE A CA 1
ATOM 1893 C C . PHE A 1 233 ? 3.277 -1.537 0.739 1.00 96.25 233 PHE A C 1
ATOM 1895 O O . PHE A 1 233 ? 2.899 -0.366 0.775 1.00 96.25 233 PHE A O 1
ATOM 1902 N N . HIS A 1 234 ? 3.116 -2.327 -0.321 1.00 96.50 234 HIS A N 1
ATOM 1903 C CA . HIS A 1 234 ? 2.259 -1.938 -1.435 1.00 96.50 234 HIS A CA 1
ATOM 1904 C C . HIS A 1 234 ? 0.807 -2.274 -1.075 1.00 96.50 234 HIS A C 1
ATOM 1906 O O . HIS A 1 234 ? 0.471 -3.429 -0.809 1.00 96.50 234 HIS A O 1
ATOM 1912 N N . SER A 1 235 ? -0.049 -1.257 -1.015 1.00 94.44 235 SER A N 1
ATOM 1913 C CA . SER A 1 235 ? -1.482 -1.386 -0.747 1.00 94.44 235 SER A CA 1
ATOM 1914 C C . SER A 1 235 ? -2.244 -1.591 -2.053 1.00 94.44 235 SER A C 1
ATOM 1916 O O . SER A 1 235 ? -2.054 -0.842 -3.008 1.00 94.44 235 SER A O 1
ATOM 1918 N N . GLY A 1 236 ? -3.151 -2.563 -2.073 1.00 91.75 236 GLY A N 1
ATOM 1919 C CA . GLY A 1 236 ? -3.917 -2.943 -3.258 1.00 91.75 236 GLY A CA 1
ATOM 1920 C C . GLY A 1 236 ? -5.163 -3.751 -2.902 1.00 91.75 236 GLY A C 1
ATOM 1921 O O . GLY A 1 236 ? -5.440 -4.015 -1.735 1.00 91.75 236 GLY A O 1
ATOM 1922 N N . ASP A 1 237 ? -5.942 -4.137 -3.913 1.00 94.25 237 ASP A N 1
ATOM 1923 C CA . ASP A 1 237 ? -7.180 -4.924 -3.763 1.00 94.25 237 ASP A CA 1
ATOM 1924 C C . ASP A 1 237 ? -8.175 -4.359 -2.732 1.00 94.25 237 ASP A C 1
ATOM 1926 O O . ASP A 1 237 ? -8.847 -5.087 -1.995 1.00 94.25 237 ASP A O 1
ATOM 1930 N N . THR A 1 238 ? -8.253 -3.033 -2.682 1.00 94.19 238 THR A N 1
ATOM 1931 C CA . THR A 1 238 ? -9.073 -2.284 -1.735 1.00 94.19 238 THR A CA 1
ATOM 1932 C C . THR A 1 238 ? -10.466 -2.062 -2.304 1.00 94.19 238 THR A C 1
ATOM 1934 O O . THR A 1 238 ? -10.621 -1.489 -3.383 1.00 94.19 238 THR A O 1
ATOM 1937 N N . PHE A 1 239 ? -11.502 -2.476 -1.574 1.00 94.69 239 PHE A N 1
ATOM 1938 C CA . PHE A 1 239 ? -12.878 -2.318 -2.031 1.00 94.69 239 PHE A CA 1
ATOM 1939 C C . PHE A 1 239 ? -13.884 -2.167 -0.891 1.00 94.69 239 PHE A C 1
ATOM 1941 O O . PHE A 1 239 ? -13.679 -2.626 0.227 1.00 94.69 239 PHE A O 1
ATOM 1948 N N . THR A 1 240 ? -15.039 -1.589 -1.220 1.00 95.88 240 THR A N 1
ATOM 1949 C CA . THR A 1 240 ? -16.267 -1.667 -0.422 1.00 95.88 240 THR A CA 1
ATOM 1950 C C . THR A 1 240 ? -17.424 -2.010 -1.359 1.00 95.88 240 THR A C 1
ATOM 1952 O O . THR A 1 240 ? -17.598 -1.361 -2.402 1.00 95.88 240 THR A O 1
ATOM 1955 N N . HIS A 1 241 ? -18.209 -3.025 -0.998 1.00 96.38 241 HIS A N 1
ATOM 1956 C CA . HIS A 1 241 ? -19.332 -3.509 -1.792 1.00 96.38 241 HIS A CA 1
ATOM 1957 C C . HIS A 1 241 ? -20.346 -2.373 -2.045 1.00 96.38 241 HIS A C 1
ATOM 1959 O O . HIS A 1 241 ? -20.673 -1.636 -1.107 1.00 96.38 241 HIS A O 1
ATOM 1965 N N . PRO A 1 242 ? -20.862 -2.196 -3.282 1.00 93.38 242 PRO A N 1
ATOM 1966 C CA . PRO A 1 242 ? -21.718 -1.063 -3.642 1.00 93.38 242 PRO A CA 1
ATOM 1967 C C . PRO A 1 242 ? -22.908 -0.820 -2.707 1.00 93.38 242 PRO A C 1
ATOM 1969 O O . PRO A 1 242 ? -23.185 0.334 -2.381 1.00 93.38 242 PRO A O 1
ATOM 1972 N N . SER A 1 243 ? -23.559 -1.884 -2.216 1.00 93.50 243 SER A N 1
ATOM 1973 C CA . SER A 1 243 ? -24.739 -1.774 -1.341 1.00 93.50 243 SER A CA 1
ATOM 1974 C C . SER A 1 243 ? -24.463 -1.117 0.016 1.00 93.50 243 SER A C 1
ATOM 1976 O O . SER A 1 243 ? -25.398 -0.646 0.658 1.00 93.50 243 SER A O 1
ATOM 1978 N N . VAL A 1 244 ? -23.200 -1.043 0.453 1.00 93.38 244 VAL A N 1
ATOM 1979 C CA . VAL A 1 244 ? -22.825 -0.506 1.772 1.00 93.38 244 VAL A CA 1
ATOM 1980 C C . VAL A 1 244 ? -21.898 0.712 1.706 1.00 93.38 244 VAL A C 1
ATOM 1982 O O . VAL A 1 244 ? -21.491 1.230 2.743 1.00 93.38 244 VAL A O 1
ATOM 1985 N N . ARG A 1 245 ? -21.588 1.237 0.510 1.00 86.69 245 ARG A N 1
ATOM 1986 C CA . ARG A 1 245 ? -20.680 2.398 0.341 1.00 86.69 245 ARG A CA 1
ATOM 1987 C C . ARG A 1 245 ? -21.159 3.675 1.042 1.00 86.69 245 ARG A C 1
ATOM 1989 O O . ARG A 1 245 ? -20.348 4.550 1.318 1.00 86.69 245 ARG A O 1
ATOM 1996 N N . ARG A 1 246 ? -22.464 3.793 1.316 1.00 85.88 246 ARG A N 1
ATOM 1997 C CA . ARG A 1 246 ? -23.085 4.953 1.986 1.00 85.88 246 ARG A CA 1
ATOM 1998 C C . ARG A 1 246 ? -23.225 4.785 3.505 1.00 85.88 246 ARG A C 1
ATOM 2000 O O . ARG A 1 246 ? -23.833 5.629 4.156 1.00 85.88 246 ARG A O 1
ATOM 2007 N N . ILE A 1 247 ? -22.702 3.698 4.075 1.00 86.00 247 ILE A N 1
ATOM 2008 C CA . ILE A 1 247 ? -22.732 3.473 5.522 1.00 86.00 247 ILE A CA 1
ATOM 2009 C C . ILE A 1 247 ? -21.577 4.227 6.177 1.00 86.00 247 ILE A C 1
ATOM 2011 O O . ILE A 1 247 ? -20.407 3.916 5.957 1.00 86.00 247 ILE A O 1
ATOM 2015 N N . GLY A 1 248 ? -21.934 5.187 7.033 1.00 81.81 248 GLY A N 1
ATOM 2016 C CA . GLY A 1 248 ? -20.983 6.112 7.645 1.00 81.81 248 GLY A CA 1
ATOM 2017 C C . GLY A 1 248 ? -20.591 7.250 6.701 1.00 81.81 248 GLY A C 1
ATOM 2018 O O . GLY A 1 248 ? -20.879 7.227 5.507 1.00 81.81 248 GLY A O 1
ATOM 2019 N N . LEU A 1 249 ? -19.940 8.271 7.254 1.00 77.81 249 LEU A N 1
ATOM 2020 C CA . LEU A 1 249 ? -19.412 9.411 6.504 1.00 77.81 249 LEU A CA 1
ATOM 2021 C C . LEU A 1 249 ? -17.953 9.648 6.893 1.00 77.81 249 LEU A C 1
ATOM 2023 O O . LEU A 1 249 ? -17.582 9.556 8.069 1.00 77.81 249 LEU A O 1
ATOM 2027 N N . GLY A 1 250 ? -17.122 9.952 5.896 1.00 84.44 250 GLY A N 1
ATOM 2028 C CA . GLY A 1 250 ? -15.703 10.240 6.090 1.00 84.44 250 GLY A CA 1
ATOM 2029 C C . GLY A 1 250 ? -14.964 9.128 6.838 1.00 84.44 250 GLY A C 1
ATOM 2030 O O . GLY A 1 250 ? -15.009 7.970 6.428 1.00 84.44 250 GLY A O 1
ATOM 2031 N N . LYS A 1 251 ? -14.338 9.475 7.972 1.00 83.50 251 LYS A N 1
ATOM 2032 C CA . LYS A 1 251 ? -13.561 8.553 8.827 1.00 83.50 251 LYS A CA 1
ATOM 2033 C C . LYS A 1 251 ? -14.383 7.390 9.406 1.00 83.50 251 LYS A C 1
ATOM 2035 O O . LYS A 1 251 ? -13.828 6.372 9.793 1.00 83.50 251 LYS A O 1
ATOM 2040 N N . THR A 1 252 ? -15.713 7.510 9.445 1.00 86.75 252 THR A N 1
ATOM 2041 C CA . THR A 1 252 ? -16.602 6.445 9.951 1.00 86.75 252 THR A CA 1
ATOM 2042 C C . THR A 1 252 ? -17.115 5.501 8.859 1.00 86.75 252 THR A C 1
ATOM 2044 O O . THR A 1 252 ? -17.845 4.555 9.170 1.00 86.75 252 THR A O 1
ATOM 2047 N N . GLY A 1 253 ? -16.758 5.748 7.592 1.00 92.12 253 GLY A N 1
ATOM 2048 C CA . GLY A 1 253 ? -17.095 4.876 6.468 1.00 92.12 253 GLY A CA 1
ATOM 2049 C C . GLY A 1 253 ? -16.382 3.525 6.545 1.00 92.12 253 GLY A C 1
ATOM 2050 O O . GLY A 1 253 ? -15.301 3.418 7.124 1.00 92.12 253 GLY A O 1
ATOM 2051 N N . LEU A 1 254 ? -16.972 2.481 5.954 1.00 94.38 254 LEU A N 1
ATOM 2052 C CA . LEU A 1 254 ? -16.415 1.121 6.030 1.00 94.38 254 LEU A CA 1
ATOM 2053 C C . LEU A 1 254 ? -15.000 1.018 5.455 1.00 94.38 254 LEU A C 1
ATOM 2055 O O . LEU A 1 254 ? -14.156 0.366 6.066 1.00 94.38 254 LEU A O 1
ATOM 2059 N N . LEU A 1 255 ? -14.719 1.708 4.346 1.00 93.50 255 LEU A N 1
ATOM 2060 C CA . LEU A 1 255 ? -13.376 1.742 3.772 1.00 93.50 255 LEU A CA 1
ATOM 2061 C C . LEU A 1 255 ? -12.362 2.330 4.754 1.00 93.50 255 LEU A C 1
ATOM 2063 O O . LEU A 1 255 ? -11.379 1.674 5.068 1.00 93.50 255 LEU A O 1
ATOM 2067 N N . ALA A 1 256 ? -12.651 3.516 5.300 1.00 93.31 256 ALA A N 1
ATOM 2068 C CA . ALA A 1 256 ? -11.774 4.194 6.252 1.00 93.31 256 ALA A CA 1
ATOM 2069 C C . ALA A 1 256 ? -11.505 3.345 7.494 1.00 93.31 256 ALA A C 1
ATOM 2071 O O . ALA A 1 256 ? -10.361 3.192 7.902 1.00 93.31 256 ALA A O 1
ATOM 2072 N N . ARG A 1 257 ? -12.538 2.696 8.032 1.00 95.06 257 ARG A N 1
ATOM 2073 C CA . ARG A 1 257 ? -12.395 1.812 9.194 1.00 95.06 257 ARG A CA 1
ATOM 2074 C C . ARG A 1 257 ? -11.590 0.551 8.889 1.00 95.06 257 ARG A C 1
ATOM 2076 O O . ARG A 1 257 ? -10.827 0.100 9.737 1.00 95.06 257 ARG A O 1
ATOM 2083 N N . THR A 1 258 ? -11.759 -0.017 7.694 1.00 96.88 258 THR A N 1
ATOM 2084 C CA . THR A 1 258 ? -10.984 -1.186 7.247 1.00 96.88 258 THR A CA 1
ATOM 2085 C C . THR A 1 258 ? -9.516 -0.795 7.031 1.00 96.88 258 THR A C 1
ATOM 2087 O O . THR A 1 258 ? -8.618 -1.520 7.452 1.00 96.88 258 THR A O 1
ATOM 2090 N N . THR A 1 259 ? -9.255 0.390 6.467 1.00 95.62 259 THR A N 1
ATOM 2091 C CA . THR A 1 259 ? -7.909 0.970 6.347 1.00 95.62 259 THR A CA 1
ATOM 2092 C C . THR A 1 259 ? -7.280 1.245 7.711 1.00 95.62 259 THR A C 1
ATOM 2094 O O . THR A 1 259 ? -6.141 0.854 7.936 1.00 95.62 259 THR A O 1
ATOM 2097 N N . ASP A 1 260 ? -7.998 1.869 8.644 1.00 94.12 260 ASP A N 1
ATOM 2098 C CA . ASP A 1 260 ? -7.462 2.177 9.974 1.00 94.12 260 ASP A CA 1
ATOM 2099 C C . ASP A 1 260 ? -7.149 0.906 10.768 1.00 94.12 260 ASP A C 1
ATOM 2101 O O . ASP A 1 260 ? -6.106 0.835 11.421 1.00 94.12 260 ASP A O 1
ATOM 2105 N N . TYR A 1 261 ? -7.993 -0.127 10.661 1.00 97.06 261 TYR A N 1
ATOM 2106 C CA . TYR A 1 261 ? -7.670 -1.444 11.205 1.00 97.06 261 TYR A CA 1
ATOM 2107 C C . TYR A 1 261 ? -6.405 -2.016 10.557 1.00 97.06 261 TYR A C 1
ATOM 2109 O O . TYR A 1 261 ? -5.523 -2.491 11.268 1.00 97.06 261 TYR A O 1
ATOM 2117 N N . PHE A 1 262 ? -6.288 -1.957 9.227 1.00 97.38 262 PHE A N 1
ATOM 2118 C CA . PHE A 1 262 ? -5.111 -2.443 8.507 1.00 97.38 262 PHE A CA 1
ATOM 2119 C C . PHE A 1 262 ? -3.827 -1.730 8.956 1.00 97.38 262 PHE A C 1
ATOM 2121 O O . PHE A 1 262 ? -2.837 -2.390 9.277 1.00 97.38 262 PHE A O 1
ATOM 2128 N N . CYS A 1 263 ? -3.846 -0.396 9.036 1.00 95.06 263 CYS A N 1
ATOM 2129 C CA . CYS A 1 263 ? -2.716 0.395 9.516 1.00 95.06 263 CYS A CA 1
ATOM 2130 C C . CYS A 1 263 ? -2.352 0.016 10.955 1.00 95.06 263 CYS A C 1
ATOM 2132 O O . CYS A 1 263 ? -1.188 -0.278 11.229 1.00 95.06 263 CYS A O 1
ATOM 2134 N N . ALA A 1 264 ? -3.341 -0.081 11.847 1.00 93.50 264 ALA A N 1
ATOM 2135 C CA . ALA A 1 264 ? -3.114 -0.480 13.230 1.00 93.50 264 ALA A CA 1
ATOM 2136 C C . ALA A 1 264 ? -2.543 -1.903 13.342 1.00 93.50 264 ALA A C 1
ATOM 2138 O O . ALA A 1 264 ? -1.631 -2.135 14.135 1.00 93.50 264 ALA A O 1
ATOM 2139 N N . ALA A 1 265 ? -3.032 -2.855 12.550 1.00 94.56 265 ALA A N 1
ATOM 2140 C CA . ALA A 1 265 ? -2.591 -4.243 12.608 1.00 94.56 265 ALA A CA 1
ATOM 2141 C C . ALA A 1 265 ? -1.182 -4.433 12.030 1.00 94.56 265 ALA A C 1
ATOM 2143 O O . ALA A 1 265 ? -0.379 -5.161 12.615 1.00 94.56 265 ALA A O 1
ATOM 2144 N N . PHE A 1 266 ? -0.860 -3.764 10.918 1.00 94.50 266 PHE A N 1
ATOM 2145 C CA . PHE A 1 266 ? 0.280 -4.161 10.087 1.00 94.50 266 PHE A CA 1
ATOM 2146 C C . PHE A 1 266 ? 1.306 -3.066 9.803 1.00 94.50 266 PHE A C 1
ATOM 2148 O O . PHE A 1 266 ? 2.439 -3.416 9.482 1.00 94.50 266 PHE A O 1
ATOM 2155 N N . LEU A 1 267 ? 0.953 -1.779 9.908 1.00 93.38 267 LEU A N 1
ATOM 2156 C CA . LEU A 1 267 ? 1.830 -0.695 9.449 1.00 93.38 267 LEU A CA 1
ATOM 2157 C C . LEU A 1 267 ? 2.376 0.186 10.575 1.00 93.38 267 LEU A C 1
ATOM 2159 O O . LEU A 1 267 ? 3.587 0.396 10.649 1.00 93.38 267 LEU A O 1
ATOM 2163 N N . ASP A 1 268 ? 1.503 0.695 11.446 1.00 88.94 268 ASP A N 1
ATOM 2164 C CA . ASP A 1 268 ? 1.839 1.693 12.466 1.00 88.94 268 ASP A CA 1
ATOM 2165 C C . ASP A 1 268 ? 2.989 1.194 13.357 1.00 88.94 268 ASP A C 1
ATOM 2167 O O . ASP A 1 268 ? 2.846 0.205 14.063 1.00 88.94 268 ASP A O 1
ATOM 2171 N N . GLY A 1 269 ? 4.151 1.850 13.357 1.00 84.62 269 GLY A N 1
ATOM 2172 C CA . GLY A 1 269 ? 5.308 1.416 14.159 1.00 84.62 269 GLY A CA 1
ATOM 2173 C C . GLY A 1 269 ? 5.976 0.113 13.694 1.00 84.62 269 GLY A C 1
ATOM 2174 O O . GLY A 1 269 ? 6.870 -0.378 14.375 1.00 84.62 269 GLY A O 1
ATOM 2175 N N . VAL A 1 270 ? 5.559 -0.446 12.554 1.00 89.69 270 VAL A N 1
ATOM 2176 C CA . VAL A 1 270 ? 6.176 -1.619 11.910 1.00 89.69 270 VAL A CA 1
ATOM 2177 C C . VAL A 1 270 ? 7.013 -1.178 10.714 1.00 89.69 270 VAL A C 1
ATOM 2179 O O . VAL A 1 270 ? 8.169 -1.572 10.594 1.00 89.69 270 VAL A O 1
ATOM 2182 N N . VAL A 1 271 ? 6.460 -0.311 9.864 1.00 94.81 271 VAL A N 1
ATOM 2183 C CA . VAL A 1 271 ? 7.131 0.212 8.665 1.00 94.81 271 VAL A CA 1
ATOM 2184 C C . VAL A 1 271 ? 7.150 1.740 8.667 1.00 94.81 271 VAL A C 1
ATOM 2186 O O . VAL A 1 271 ? 6.290 2.348 9.307 1.00 94.81 271 VAL A O 1
ATOM 2189 N N . PRO A 1 272 ? 8.094 2.396 7.967 1.00 95.75 272 PRO A N 1
ATOM 2190 C CA . PRO A 1 272 ? 8.086 3.854 7.845 1.00 95.75 272 PRO A CA 1
ATOM 2191 C C . PRO A 1 272 ? 6.919 4.384 7.001 1.00 95.75 272 PRO A C 1
ATOM 2193 O O . PRO A 1 272 ? 6.409 5.474 7.262 1.00 95.75 272 PRO A O 1
ATOM 2196 N N . PHE A 1 273 ? 6.467 3.616 6.004 1.00 97.31 273 PHE A N 1
ATOM 2197 C CA . PHE A 1 273 ? 5.317 3.962 5.169 1.00 97.31 273 PHE A CA 1
ATOM 2198 C C . PHE A 1 273 ? 4.680 2.737 4.507 1.00 97.31 273 PHE A C 1
ATOM 2200 O O . PHE A 1 273 ? 5.279 1.667 4.433 1.00 97.31 273 PHE A O 1
ATOM 2207 N N . GLY A 1 274 ? 3.460 2.926 4.008 1.00 97.06 274 GLY A N 1
ATOM 2208 C CA . GLY A 1 274 ? 2.856 2.099 2.963 1.00 97.06 274 GLY A CA 1
ATOM 2209 C C . GLY A 1 274 ? 2.527 2.975 1.755 1.00 97.06 274 GLY A C 1
ATOM 2210 O O . GLY A 1 274 ? 2.267 4.168 1.925 1.00 97.06 274 GLY A O 1
ATOM 2211 N N . PHE A 1 275 ? 2.554 2.411 0.553 1.00 96.94 275 PHE A N 1
ATOM 2212 C CA . PHE A 1 275 ? 2.365 3.126 -0.710 1.00 96.94 275 PHE A CA 1
ATOM 2213 C C . PHE A 1 275 ? 1.430 2.375 -1.665 1.00 96.94 275 PHE A C 1
ATOM 2215 O O . PHE A 1 275 ? 1.084 1.222 -1.430 1.00 96.94 275 PHE A O 1
ATOM 2222 N N . GLY A 1 276 ? 1.000 3.039 -2.730 1.00 95.50 276 GLY A N 1
ATOM 2223 C CA . GLY A 1 276 ? 0.215 2.470 -3.825 1.00 95.50 276 GLY A CA 1
ATOM 2224 C C . GLY A 1 276 ? -0.053 3.531 -4.889 1.00 95.50 276 GLY A C 1
ATOM 2225 O O . GLY A 1 276 ? 0.421 4.664 -4.773 1.00 95.50 276 GLY A O 1
ATOM 2226 N N . PHE A 1 277 ? -0.853 3.206 -5.900 1.00 94.19 277 PHE A N 1
ATOM 2227 C CA . PHE A 1 277 ? -1.176 4.130 -6.991 1.00 94.19 277 PHE A CA 1
ATOM 2228 C C . PHE A 1 277 ? -2.679 4.374 -7.057 1.00 94.19 277 PHE A C 1
ATOM 2230 O O . PHE A 1 277 ? -3.468 3.437 -7.136 1.00 94.19 277 PHE A O 1
ATOM 2237 N N . ASN A 1 278 ? -3.073 5.646 -7.008 1.00 91.50 278 ASN A N 1
ATOM 2238 C CA . ASN A 1 278 ? -4.475 6.052 -6.970 1.00 91.50 278 ASN A CA 1
ATOM 2239 C C . ASN A 1 278 ? -4.810 6.992 -8.124 1.00 91.50 278 ASN A C 1
ATOM 2241 O O . ASN A 1 278 ? -4.044 7.909 -8.426 1.00 91.50 278 ASN A O 1
ATOM 2245 N N . THR A 1 279 ? -5.986 6.795 -8.722 1.00 89.19 279 THR A N 1
ATOM 2246 C CA . THR A 1 279 ? -6.522 7.683 -9.762 1.00 89.19 279 THR A CA 1
ATOM 2247 C C . THR A 1 279 ? -6.923 9.030 -9.173 1.00 89.19 279 THR A C 1
ATOM 2249 O O . THR A 1 279 ? -7.177 9.155 -7.966 1.00 89.19 279 THR A O 1
ATOM 2252 N N . ALA A 1 280 ? -7.039 10.052 -10.023 1.00 82.44 280 ALA A N 1
ATOM 2253 C CA . ALA A 1 280 ? -7.419 11.397 -9.593 1.00 82.44 280 ALA A CA 1
ATOM 2254 C C . ALA A 1 280 ? -8.734 11.425 -8.782 1.00 82.44 280 ALA A C 1
ATOM 2256 O O . ALA A 1 280 ? -8.846 12.164 -7.800 1.00 82.44 280 ALA A O 1
ATOM 2257 N N . THR A 1 281 ? -9.697 10.567 -9.132 1.00 81.56 281 THR A N 1
ATOM 2258 C CA . THR A 1 281 ? -11.033 10.503 -8.517 1.00 81.56 281 THR A CA 1
ATOM 2259 C C . THR A 1 281 ? -10.997 10.155 -7.027 1.00 81.56 281 THR A C 1
ATOM 2261 O O . THR A 1 281 ? -11.775 10.708 -6.245 1.00 81.56 281 THR A O 1
ATOM 2264 N N . ILE A 1 282 ? -10.091 9.268 -6.598 1.00 81.44 282 ILE A N 1
ATOM 2265 C CA . ILE A 1 282 ? -10.050 8.801 -5.202 1.00 81.44 282 ILE A CA 1
ATOM 2266 C C . ILE A 1 282 ? -9.119 9.636 -4.313 1.00 81.44 282 ILE A C 1
ATOM 2268 O O . ILE A 1 282 ? -9.208 9.545 -3.086 1.00 81.44 282 ILE A O 1
ATOM 2272 N N . LYS A 1 283 ? -8.292 10.523 -4.895 1.00 83.31 283 LYS A N 1
ATOM 2273 C CA . LYS A 1 283 ? -7.333 11.361 -4.149 1.00 83.31 283 LYS A CA 1
ATOM 2274 C C . LYS A 1 283 ? -7.985 12.149 -3.017 1.00 83.31 283 LYS A C 1
ATOM 2276 O O . LYS A 1 283 ? -7.486 12.159 -1.895 1.00 83.31 283 LYS A O 1
ATOM 2281 N N . LYS A 1 284 ? -9.139 12.773 -3.287 1.00 83.19 284 LYS A N 1
ATOM 2282 C CA . LYS A 1 284 ? -9.863 13.588 -2.296 1.00 83.19 284 LYS A CA 1
ATOM 2283 C C . LYS A 1 284 ? -10.325 12.759 -1.096 1.00 83.19 284 LYS A C 1
ATOM 2285 O O . LYS A 1 284 ? -10.228 13.225 0.037 1.00 83.19 284 LYS A O 1
ATOM 2290 N N . LEU A 1 285 ? -10.819 11.543 -1.338 1.00 84.38 285 LEU A N 1
ATOM 2291 C CA . LEU A 1 285 ? -11.225 10.624 -0.274 1.00 84.38 285 LEU A CA 1
ATOM 2292 C C . LEU A 1 285 ? -10.001 10.134 0.510 1.00 84.38 285 LEU A C 1
ATOM 2294 O O . LEU A 1 285 ? -10.011 10.184 1.740 1.00 84.38 285 LEU A O 1
ATOM 2298 N N . GLY A 1 286 ? -8.941 9.742 -0.200 1.00 85.00 286 GLY A N 1
ATOM 2299 C CA . GLY A 1 286 ? -7.685 9.286 0.388 1.00 85.00 286 GLY A CA 1
ATOM 2300 C C . GLY A 1 286 ? -7.040 10.323 1.306 1.00 85.00 286 GLY A C 1
ATOM 2301 O O . GLY A 1 286 ? -6.774 10.039 2.473 1.00 85.00 286 GLY A O 1
ATOM 2302 N N . GLY A 1 287 ? -6.865 11.552 0.817 1.00 86.75 287 GLY A N 1
ATOM 2303 C CA . GLY A 1 287 ? -6.257 12.631 1.596 1.00 86.75 287 GLY A CA 1
ATOM 2304 C C . GLY A 1 287 ? -7.111 13.075 2.780 1.00 86.75 287 GLY A C 1
ATOM 2305 O O . GLY A 1 287 ? -6.595 13.294 3.872 1.00 86.75 287 GLY A O 1
ATOM 2306 N N . ARG A 1 288 ? -8.436 13.166 2.608 1.00 85.19 288 ARG A N 1
ATOM 2307 C CA . ARG A 1 288 ? -9.316 13.688 3.665 1.00 85.19 288 ARG A CA 1
ATOM 2308 C C . ARG A 1 288 ? -9.628 12.674 4.765 1.00 85.19 288 ARG A C 1
ATOM 2310 O O . ARG A 1 288 ? -9.859 13.081 5.904 1.00 85.19 288 ARG A O 1
ATOM 2317 N N . TYR A 1 289 ? -9.692 11.385 4.432 1.00 85.69 289 TYR A N 1
ATOM 2318 C CA . TYR A 1 289 ? -10.239 10.372 5.340 1.00 85.69 289 TYR A CA 1
ATOM 2319 C C . TYR A 1 289 ? -9.337 9.164 5.584 1.00 85.69 289 TYR A C 1
ATOM 2321 O O . TYR A 1 289 ? -9.540 8.507 6.598 1.00 85.69 289 TYR A O 1
ATOM 2329 N N . LEU A 1 290 ? -8.362 8.877 4.715 1.00 87.88 290 LEU A N 1
ATOM 2330 C CA . LEU A 1 290 ? -7.475 7.710 4.855 1.00 87.88 290 LEU A CA 1
ATOM 2331 C C . LEU A 1 290 ? -6.051 8.080 5.298 1.00 87.88 290 LEU A C 1
ATOM 2333 O O . LEU A 1 290 ? -5.245 7.193 5.581 1.00 87.88 290 LEU A O 1
ATOM 2337 N N . GLY A 1 291 ? -5.747 9.380 5.380 1.00 89.00 291 GLY A N 1
ATOM 2338 C CA . GLY A 1 291 ? -4.426 9.885 5.756 1.00 89.00 291 GLY A CA 1
ATOM 2339 C C . GLY A 1 291 ? -3.385 9.730 4.649 1.00 89.00 291 GLY A C 1
ATOM 2340 O O . GLY A 1 291 ? -2.204 9.573 4.948 1.00 89.00 291 GLY A O 1
ATOM 2341 N N . TYR A 1 292 ? -3.813 9.716 3.383 1.00 93.06 292 TYR A N 1
ATOM 2342 C CA . TYR A 1 292 ? -2.885 9.631 2.260 1.00 93.06 292 TYR A CA 1
ATOM 2343 C C . TYR A 1 292 ? -2.258 10.982 1.943 1.00 93.06 292 TYR A C 1
ATOM 2345 O O . TYR A 1 292 ? -2.937 12.002 1.824 1.00 93.06 292 TYR A O 1
ATOM 2353 N N . HIS A 1 293 ? -0.958 10.939 1.716 1.00 94.00 293 HIS A N 1
ATOM 2354 C CA . HIS A 1 293 ? -0.194 11.950 1.017 1.00 94.00 293 HIS A CA 1
ATOM 2355 C C . HIS A 1 293 ? 0.011 11.499 -0.431 1.00 94.00 293 HIS A C 1
ATOM 2357 O O . HIS A 1 293 ? -0.140 10.318 -0.759 1.00 94.00 293 HIS A O 1
ATOM 2363 N N . PHE A 1 294 ? 0.318 12.450 -1.305 1.00 92.50 294 PHE A N 1
ATOM 2364 C CA . PHE A 1 294 ? 0.478 12.210 -2.734 1.00 92.50 294 PHE A CA 1
ATOM 2365 C C . PHE A 1 294 ? 1.814 12.784 -3.180 1.00 92.50 294 PHE A C 1
ATOM 2367 O O . PHE A 1 294 ? 2.106 13.939 -2.871 1.00 92.50 294 PHE A O 1
ATOM 2374 N N . GLY A 1 295 ? 2.594 11.958 -3.872 1.00 88.19 295 GLY A N 1
ATOM 2375 C CA . GLY A 1 295 ? 3.840 12.360 -4.507 1.00 88.19 295 GLY A CA 1
ATOM 2376 C C . GLY A 1 295 ? 3.635 12.709 -5.974 1.00 88.19 295 GLY A C 1
ATOM 2377 O O . GLY A 1 295 ? 2.611 13.283 -6.358 1.00 88.19 295 GLY A O 1
ATOM 2378 N N . GLU A 1 296 ? 4.617 12.354 -6.800 1.00 82.88 296 GLU A N 1
ATOM 2379 C CA . GLU A 1 296 ? 4.589 12.634 -8.234 1.00 82.88 296 GLU A CA 1
ATOM 2380 C C . GLU A 1 296 ? 3.439 11.898 -8.948 1.00 82.88 296 GLU A C 1
ATOM 2382 O O . GLU A 1 296 ? 3.075 10.757 -8.634 1.00 82.88 296 GLU A O 1
ATOM 2387 N N . THR A 1 297 ? 2.851 12.581 -9.935 1.00 89.50 297 THR A N 1
ATOM 2388 C CA . THR A 1 297 ? 1.909 11.954 -10.872 1.00 89.50 297 THR A CA 1
ATOM 2389 C C . THR A 1 297 ? 2.680 10.976 -11.751 1.00 89.50 297 THR A C 1
ATOM 2391 O O . THR A 1 297 ? 3.819 11.244 -12.125 1.00 89.50 297 THR A O 1
ATOM 2394 N N . VAL A 1 298 ? 2.072 9.838 -12.076 1.00 93.88 298 VAL A N 1
ATOM 2395 C CA . VAL A 1 298 ? 2.696 8.837 -12.939 1.00 93.88 298 VAL A CA 1
ATOM 2396 C C . VAL A 1 298 ? 2.896 9.433 -14.330 1.00 93.88 298 VAL A C 1
ATOM 2398 O O . VAL A 1 298 ? 1.949 9.905 -14.963 1.00 93.88 298 VAL A O 1
ATOM 2401 N N . THR A 1 299 ? 4.135 9.384 -14.812 1.00 95.31 299 THR A N 1
ATOM 2402 C CA . THR A 1 299 ? 4.472 9.751 -16.187 1.00 95.31 299 THR A CA 1
ATOM 2403 C C . THR A 1 299 ? 4.444 8.506 -17.060 1.00 95.31 299 THR A C 1
ATOM 2405 O O . THR A 1 299 ? 5.131 7.515 -16.794 1.00 95.31 299 THR A O 1
ATOM 2408 N N . ARG A 1 300 ? 3.661 8.574 -18.136 1.00 96.00 300 ARG A N 1
ATOM 2409 C CA . ARG A 1 300 ? 3.597 7.539 -19.163 1.00 96.00 300 ARG A CA 1
ATOM 2410 C C . ARG A 1 300 ? 4.582 7.879 -20.273 1.00 96.00 300 ARG A C 1
ATOM 2412 O O . ARG A 1 300 ? 4.507 8.947 -20.866 1.00 96.00 300 ARG A O 1
ATOM 2419 N N . TRP A 1 301 ? 5.502 6.978 -20.568 1.00 97.19 301 TRP A N 1
ATOM 2420 C CA . TRP A 1 301 ? 6.518 7.149 -21.601 1.00 97.19 301 TRP A CA 1
ATOM 2421 C C . TRP A 1 301 ? 6.110 6.376 -22.844 1.00 97.19 301 TRP A C 1
ATOM 2423 O O . TRP A 1 301 ? 5.869 5.176 -22.761 1.00 97.19 301 TRP A O 1
ATOM 2433 N N . GLU A 1 302 ? 6.047 7.046 -23.992 1.00 96.38 302 GLU A N 1
ATOM 2434 C CA . GLU A 1 302 ? 5.653 6.421 -25.256 1.00 96.38 302 GLU A CA 1
ATOM 2435 C C . GLU A 1 302 ? 6.730 6.584 -26.325 1.00 96.38 302 GLU A C 1
ATOM 2437 O O . GLU A 1 302 ? 7.207 7.691 -26.583 1.00 96.38 302 GLU A O 1
ATOM 2442 N N . LEU A 1 303 ? 7.056 5.488 -27.002 1.00 95.50 303 LEU A N 1
ATOM 2443 C CA . LEU A 1 303 ? 7.866 5.476 -28.213 1.00 95.50 303 LEU A CA 1
ATOM 2444 C C . LEU A 1 303 ? 7.039 4.910 -29.369 1.00 95.50 303 LEU A C 1
ATOM 2446 O O . LEU A 1 303 ? 6.604 3.761 -29.318 1.00 95.50 303 LEU A O 1
ATOM 2450 N N . ASN A 1 304 ? 6.845 5.700 -30.427 1.00 94.44 304 ASN A N 1
ATOM 2451 C CA . ASN A 1 304 ? 6.141 5.262 -31.632 1.00 94.44 304 ASN A CA 1
ATOM 2452 C C . ASN A 1 304 ? 7.120 4.621 -32.628 1.00 94.44 304 ASN A C 1
ATOM 2454 O O . ASN A 1 304 ? 7.878 5.311 -33.311 1.00 94.44 304 ASN A O 1
ATOM 2458 N N . LEU A 1 305 ? 7.052 3.296 -32.742 1.00 92.00 305 LEU A N 1
ATOM 2459 C CA . LEU A 1 305 ? 7.900 2.487 -33.617 1.00 92.00 305 LEU A CA 1
ATOM 2460 C C . LEU A 1 305 ? 7.590 2.692 -35.109 1.00 92.00 305 LEU A C 1
ATOM 2462 O O . LEU A 1 305 ? 8.430 2.375 -35.947 1.00 92.00 305 LEU A O 1
ATOM 2466 N N . SER A 1 306 ? 6.414 3.235 -35.443 1.00 84.62 306 SER A N 1
ATOM 2467 C CA . SER A 1 306 ? 5.995 3.499 -36.829 1.00 84.62 306 SER A CA 1
ATOM 2468 C C . SER A 1 306 ? 6.570 4.805 -37.386 1.00 84.62 306 SER A C 1
ATOM 2470 O O . SER A 1 306 ? 6.718 4.940 -38.595 1.00 84.62 306 SER A O 1
ATOM 2472 N N . VAL A 1 307 ? 6.879 5.775 -36.517 1.00 80.19 307 VAL A N 1
ATOM 2473 C CA . VAL A 1 307 ? 7.406 7.097 -36.913 1.00 80.19 307 VAL A CA 1
ATOM 2474 C C . VAL A 1 307 ? 8.933 7.097 -36.948 1.00 80.19 307 VAL A C 1
ATOM 2476 O O . VAL A 1 307 ? 9.539 7.692 -37.835 1.00 80.19 307 VAL A O 1
ATOM 2479 N N . GLY A 1 308 ? 9.566 6.417 -35.995 1.00 68.88 308 GLY A N 1
ATOM 2480 C CA . GLY A 1 308 ? 11.014 6.296 -35.928 1.00 68.88 308 GLY A CA 1
ATOM 2481 C C . GLY A 1 308 ? 11.383 4.973 -35.273 1.00 68.88 308 GLY A C 1
ATOM 2482 O O . GLY A 1 308 ? 11.214 4.849 -34.059 1.00 68.88 308 GLY A O 1
ATOM 2483 N N . PRO A 1 309 ? 11.884 3.976 -36.024 1.00 68.69 309 PRO A N 1
ATOM 2484 C CA . PRO A 1 309 ? 12.319 2.733 -35.410 1.00 68.69 309 PRO A CA 1
ATOM 2485 C C . PRO A 1 309 ? 13.453 3.032 -34.430 1.00 68.69 309 PRO A C 1
ATOM 2487 O O . PRO A 1 309 ? 14.273 3.924 -34.667 1.00 68.69 309 PRO A O 1
ATOM 2490 N N . ILE A 1 310 ? 13.529 2.258 -33.343 1.00 75.06 310 ILE A N 1
ATOM 2491 C CA . ILE A 1 310 ? 14.663 2.317 -32.415 1.00 75.06 310 ILE A CA 1
ATOM 2492 C C . ILE A 1 310 ? 15.932 2.199 -33.250 1.00 75.06 310 ILE A C 1
ATOM 2494 O O . ILE A 1 310 ? 16.129 1.177 -33.921 1.00 75.06 310 ILE A O 1
ATOM 2498 N N . LYS A 1 311 ? 16.753 3.262 -33.246 1.00 70.00 311 LYS A N 1
ATOM 2499 C CA . LYS A 1 311 ? 17.954 3.350 -34.080 1.00 70.00 311 LYS A CA 1
ATOM 2500 C C . LYS A 1 311 ? 18.770 2.088 -33.866 1.00 70.00 311 LYS A C 1
ATOM 2502 O O . LYS A 1 311 ? 19.316 1.860 -32.788 1.00 70.00 311 LYS A O 1
ATOM 2507 N N . SER A 1 312 ? 18.812 1.256 -34.902 1.00 60.62 312 SER A N 1
ATOM 2508 C CA . SER A 1 312 ? 19.556 0.015 -34.851 1.00 60.62 312 SER A CA 1
ATOM 2509 C C . SER A 1 312 ? 21.022 0.354 -34.585 1.00 60.62 312 SER A C 1
ATOM 2511 O O . SER A 1 312 ? 21.606 1.111 -35.366 1.00 60.62 312 SER A O 1
ATOM 2513 N N . PRO A 1 313 ? 21.665 -0.238 -33.567 1.00 63.41 313 PRO A N 1
ATOM 2514 C CA . PRO A 1 313 ? 23.115 -0.223 -33.519 1.00 63.41 313 PRO A CA 1
ATOM 2515 C C . PRO A 1 313 ? 23.610 -0.867 -34.818 1.00 63.41 313 PRO A C 1
ATOM 2517 O O . PRO A 1 313 ? 23.166 -1.963 -35.177 1.00 63.41 313 PRO A O 1
ATOM 2520 N N . GLY A 1 314 ? 24.443 -0.150 -35.580 1.00 63.38 314 GLY A N 1
ATOM 2521 C CA . GLY A 1 314 ? 24.944 -0.626 -36.872 1.00 63.38 314 GLY A CA 1
ATOM 2522 C C . GLY A 1 314 ? 25.643 -1.990 -36.744 1.00 63.38 314 GLY A C 1
ATOM 2523 O O . GLY A 1 314 ? 26.075 -2.345 -35.645 1.00 63.38 314 GLY A O 1
ATOM 2524 N N . PRO A 1 315 ? 25.789 -2.770 -37.829 1.00 62.47 315 PRO A N 1
ATOM 2525 C CA . PRO A 1 315 ? 26.340 -4.129 -37.772 1.00 62.47 315 PRO A CA 1
ATOM 2526 C C . PRO A 1 315 ? 27.720 -4.191 -37.092 1.00 62.47 315 PRO A C 1
ATOM 2528 O O . PRO A 1 315 ? 27.936 -5.032 -36.222 1.00 62.47 315 PRO A O 1
ATOM 2531 N N . PHE A 1 316 ? 28.599 -3.223 -37.372 1.00 59.47 316 PHE A N 1
ATOM 2532 C CA . PHE A 1 316 ? 29.878 -3.062 -36.672 1.00 59.47 316 PHE A CA 1
ATOM 2533 C C . PHE A 1 316 ? 29.701 -2.738 -35.180 1.00 59.47 316 PHE A C 1
ATOM 2535 O O . PHE A 1 316 ? 30.342 -3.349 -34.329 1.00 59.47 316 PHE A O 1
ATOM 2542 N N . SER A 1 317 ? 28.785 -1.831 -34.828 1.00 65.50 317 SER A N 1
ATOM 2543 C CA . SER A 1 317 ? 28.485 -1.500 -33.430 1.00 65.50 317 SER A CA 1
ATOM 2544 C C . SER A 1 317 ? 27.945 -2.708 -32.659 1.00 65.50 317 SER A C 1
ATOM 2546 O O . SER A 1 317 ? 28.380 -2.929 -31.536 1.00 65.50 317 SER A O 1
ATOM 2548 N N . ARG A 1 318 ? 27.085 -3.550 -33.249 1.00 64.81 318 ARG A N 1
ATOM 2549 C CA . ARG A 1 318 ? 26.622 -4.799 -32.614 1.00 64.81 318 ARG A CA 1
ATOM 2550 C C . ARG A 1 318 ? 27.777 -5.748 -32.331 1.00 64.81 318 ARG A C 1
ATOM 2552 O O . ARG A 1 318 ? 27.923 -6.166 -31.183 1.00 64.81 318 ARG A O 1
ATOM 2559 N N . LEU A 1 319 ? 28.620 -6.006 -33.330 1.00 63.09 319 LEU A N 1
ATOM 2560 C CA . LEU A 1 319 ? 29.755 -6.922 -33.208 1.00 63.09 319 LEU A CA 1
ATOM 2561 C C . LEU A 1 319 ? 30.769 -6.448 -32.148 1.00 63.09 319 LEU A C 1
ATOM 2563 O O . LEU A 1 319 ? 31.234 -7.240 -31.331 1.00 63.09 319 LEU A O 1
ATOM 2567 N N . PHE A 1 320 ? 31.061 -5.143 -32.101 1.00 67.50 320 PHE A N 1
ATOM 2568 C CA . PHE A 1 320 ? 32.033 -4.570 -31.162 1.00 67.50 320 PHE A CA 1
ATOM 2569 C C . PHE A 1 320 ? 31.454 -4.204 -29.788 1.00 67.50 320 PHE A C 1
ATOM 2571 O O . PHE A 1 320 ? 32.210 -4.125 -28.817 1.00 67.50 320 PHE A O 1
ATOM 2578 N N . SER A 1 321 ? 30.136 -4.007 -29.667 1.00 73.00 321 SER A N 1
ATOM 2579 C CA . SER A 1 321 ? 29.486 -3.647 -28.394 1.00 73.00 321 SER A CA 1
ATOM 2580 C C . SER A 1 321 ? 29.553 -4.763 -27.354 1.00 73.00 321 SER A C 1
ATOM 2582 O O . SER A 1 321 ? 29.594 -4.481 -26.154 1.00 73.00 321 SER A O 1
ATOM 2584 N N . LYS A 1 322 ? 29.597 -6.022 -27.818 1.00 85.06 322 LYS A N 1
ATOM 2585 C CA . LYS A 1 322 ? 29.568 -7.236 -26.990 1.00 85.06 322 LYS A CA 1
ATOM 2586 C C . LYS A 1 322 ? 28.313 -7.342 -26.112 1.00 85.06 322 LYS A C 1
ATOM 2588 O O . LYS A 1 322 ? 28.345 -8.079 -25.126 1.00 85.06 322 LYS A O 1
ATOM 2593 N N . TYR A 1 323 ? 27.238 -6.622 -26.445 1.00 90.62 323 TYR A N 1
ATOM 2594 C CA . TYR A 1 323 ? 25.955 -6.774 -25.766 1.00 90.62 323 TYR A CA 1
ATOM 2595 C C . TYR A 1 323 ? 25.198 -7.991 -26.300 1.00 90.62 323 TYR A C 1
ATOM 2597 O O . TYR A 1 323 ? 25.112 -8.197 -27.511 1.00 90.62 323 TYR A O 1
ATOM 2605 N N . LYS A 1 324 ? 24.626 -8.768 -25.384 1.00 92.69 324 LYS A N 1
ATOM 2606 C CA . LYS A 1 324 ? 23.700 -9.869 -25.647 1.00 92.69 324 LYS A CA 1
ATOM 2607 C C . LYS A 1 324 ? 22.398 -9.584 -24.906 1.00 92.69 324 LYS A C 1
ATOM 2609 O O . LYS A 1 324 ? 22.427 -9.061 -23.794 1.00 92.69 324 LYS A O 1
ATOM 2614 N N . VAL A 1 325 ? 21.279 -9.928 -25.529 1.00 95.06 325 VAL A N 1
ATOM 2615 C CA . VAL A 1 325 ? 19.948 -9.858 -24.919 1.00 95.06 325 VAL A CA 1
ATOM 2616 C C . VAL A 1 325 ? 19.440 -11.285 -24.842 1.00 95.06 325 VAL A C 1
ATOM 2618 O O . VAL A 1 325 ? 19.492 -11.990 -25.850 1.00 95.06 325 VAL A O 1
ATOM 2621 N N . LEU A 1 326 ? 19.036 -11.717 -23.653 1.00 96.19 326 LEU A N 1
ATOM 2622 C CA . LEU A 1 326 ? 18.586 -13.081 -23.391 1.00 96.19 326 LEU A CA 1
ATOM 2623 C C . LEU A 1 326 ? 17.274 -13.034 -22.618 1.00 96.19 326 LEU A C 1
ATOM 2625 O O . LEU A 1 326 ? 17.162 -12.271 -21.660 1.00 96.19 326 LEU A O 1
ATOM 2629 N N . GLU A 1 327 ? 16.307 -13.852 -23.017 1.00 97.38 327 GLU A N 1
ATOM 2630 C CA . GLU A 1 327 ? 15.140 -14.125 -22.181 1.00 97.38 327 GLU A CA 1
ATOM 2631 C C . GLU A 1 327 ? 15.570 -14.902 -20.931 1.00 97.38 327 GLU A C 1
ATOM 2633 O O . GLU A 1 327 ? 16.469 -15.746 -20.975 1.00 97.38 327 GLU A O 1
ATOM 2638 N N . VAL A 1 328 ? 14.957 -14.570 -19.802 1.00 96.94 328 VAL A N 1
ATOM 2639 C CA . VAL A 1 328 ? 15.329 -15.060 -18.479 1.00 96.94 328 VAL A CA 1
ATOM 2640 C C . VAL A 1 328 ? 14.205 -15.930 -17.946 1.00 96.94 328 VAL A C 1
ATOM 2642 O O . VAL A 1 328 ? 13.123 -15.439 -17.638 1.00 96.94 328 VAL A O 1
ATOM 2645 N N . CYS A 1 329 ? 14.498 -17.216 -17.774 1.00 94.81 329 CYS A N 1
ATOM 2646 C CA . CYS A 1 329 ? 13.581 -18.176 -17.154 1.00 94.81 329 CYS A CA 1
ATOM 2647 C C . CYS A 1 329 ? 13.967 -18.514 -15.703 1.00 94.81 329 CYS A C 1
ATOM 2649 O O . CYS A 1 329 ? 13.238 -19.226 -15.019 1.00 94.81 329 CYS A O 1
ATOM 2651 N N . SER A 1 330 ? 15.114 -18.021 -15.227 1.00 95.75 330 SER A N 1
ATOM 2652 C CA . SER A 1 330 ? 15.620 -18.244 -13.871 1.00 95.75 330 SER A CA 1
ATOM 2653 C C . SER A 1 330 ? 16.523 -17.096 -13.431 1.00 95.75 330 SER A C 1
ATOM 2655 O O . SER A 1 330 ? 17.288 -16.567 -14.236 1.00 95.75 330 SER A O 1
ATOM 2657 N N . VAL A 1 331 ? 16.477 -16.754 -12.144 1.00 96.19 331 VAL A N 1
ATOM 2658 C CA . VAL A 1 331 ? 17.372 -15.771 -11.516 1.00 96.19 331 VAL A CA 1
ATOM 2659 C C . VAL A 1 331 ? 18.008 -16.368 -10.262 1.00 96.19 331 VAL A C 1
ATOM 2661 O O . VAL A 1 331 ? 17.364 -17.127 -9.528 1.00 96.19 331 VAL A O 1
ATOM 2664 N N . ASP A 1 332 ? 19.265 -16.015 -10.030 1.00 94.75 332 ASP A N 1
ATOM 2665 C CA . ASP A 1 332 ? 20.157 -16.561 -9.007 1.00 94.75 332 ASP A CA 1
ATOM 2666 C C . ASP A 1 332 ? 20.907 -15.434 -8.267 1.00 94.75 332 ASP A C 1
ATOM 2668 O O . ASP A 1 332 ? 20.546 -14.263 -8.371 1.00 94.75 332 ASP A O 1
ATOM 2672 N N . GLU A 1 333 ? 21.943 -15.791 -7.510 1.00 96.75 333 GLU A N 1
ATOM 2673 C CA . GLU A 1 333 ? 22.734 -14.869 -6.687 1.00 96.75 333 GLU A CA 1
ATOM 2674 C C . GLU A 1 333 ? 23.460 -13.780 -7.508 1.00 96.75 333 GLU A C 1
ATOM 2676 O O . GLU A 1 333 ? 23.748 -12.705 -6.980 1.00 96.75 333 GLU A O 1
ATOM 2681 N N . GLU A 1 334 ? 23.694 -13.979 -8.818 1.00 97.62 334 GLU A N 1
ATOM 2682 C CA . GLU A 1 334 ? 24.256 -12.926 -9.685 1.00 97.62 334 GLU A CA 1
ATOM 2683 C C . GLU A 1 334 ? 23.353 -11.683 -9.694 1.00 97.62 334 GLU A C 1
ATOM 2685 O O . GLU A 1 334 ? 23.841 -10.552 -9.761 1.00 97.62 334 GLU A O 1
ATOM 2690 N N . TRP A 1 335 ? 22.036 -11.878 -9.599 1.00 98.06 335 TRP A N 1
ATOM 2691 C CA . TRP A 1 335 ? 21.056 -10.794 -9.604 1.00 98.06 335 TRP A CA 1
ATOM 2692 C C . TRP A 1 335 ? 21.040 -10.009 -8.298 1.00 98.06 335 TRP A C 1
ATOM 2694 O O . TRP A 1 335 ? 20.856 -8.792 -8.335 1.00 98.06 335 TRP A O 1
ATOM 2704 N N . ASP A 1 336 ? 21.291 -10.677 -7.173 1.00 97.81 336 ASP A N 1
ATOM 2705 C CA . ASP A 1 336 ? 21.439 -10.027 -5.869 1.00 97.81 336 ASP A CA 1
ATOM 2706 C C . ASP A 1 336 ? 22.690 -9.139 -5.873 1.00 97.81 336 ASP A C 1
ATOM 2708 O O . ASP A 1 336 ? 22.613 -7.941 -5.588 1.00 97.81 336 ASP A O 1
ATOM 2712 N N . VAL A 1 337 ? 23.820 -9.693 -6.333 1.00 97.62 337 VAL A N 1
ATOM 2713 C CA . VAL A 1 337 ? 25.085 -8.959 -6.498 1.00 97.62 337 VAL A CA 1
ATOM 2714 C C . VAL A 1 337 ? 24.926 -7.782 -7.463 1.00 97.62 337 VAL A C 1
ATOM 2716 O O . VAL A 1 337 ? 25.450 -6.693 -7.213 1.00 97.62 337 VAL A O 1
ATOM 2719 N N . PHE A 1 338 ? 24.211 -7.973 -8.572 1.00 98.00 338 PHE A N 1
ATOM 2720 C CA . PHE A 1 338 ? 23.921 -6.901 -9.520 1.00 98.00 338 PHE A CA 1
ATOM 2721 C C . PHE A 1 338 ? 23.069 -5.798 -8.884 1.00 98.00 338 PHE A C 1
ATOM 2723 O O . PHE A 1 338 ? 23.417 -4.621 -9.001 1.00 98.00 338 PHE A O 1
ATOM 2730 N N . PHE A 1 339 ? 21.988 -6.157 -8.186 1.00 97.56 339 PHE A N 1
ATOM 2731 C CA . PHE A 1 339 ? 21.116 -5.201 -7.508 1.00 97.56 339 PHE A CA 1
ATOM 2732 C C . PHE A 1 339 ? 21.889 -4.368 -6.476 1.00 97.56 339 PHE A C 1
ATOM 2734 O O . PHE A 1 339 ? 21.806 -3.138 -6.507 1.00 97.56 339 PHE A O 1
ATOM 2741 N N . ASP A 1 340 ? 22.711 -5.003 -5.638 1.00 95.31 340 ASP A N 1
ATOM 2742 C CA . ASP A 1 340 ? 23.556 -4.309 -4.658 1.00 95.31 340 ASP A CA 1
ATOM 2743 C C . ASP A 1 340 ? 24.524 -3.316 -5.309 1.00 95.31 340 ASP A C 1
ATOM 2745 O O . ASP A 1 340 ? 24.754 -2.223 -4.785 1.00 95.31 340 ASP A O 1
ATOM 2749 N N . GLN A 1 341 ? 25.061 -3.648 -6.485 1.00 94.06 341 GLN A N 1
ATOM 2750 C CA . GLN A 1 341 ? 25.964 -2.759 -7.215 1.00 94.06 341 GLN A CA 1
ATOM 2751 C C . GLN A 1 341 ? 25.265 -1.510 -7.758 1.00 94.06 341 GLN A C 1
ATOM 2753 O O . GLN A 1 341 ? 25.859 -0.427 -7.707 1.00 94.06 341 GLN A O 1
ATOM 2758 N N . VAL A 1 342 ? 24.050 -1.650 -8.298 1.00 95.94 342 VAL A N 1
ATOM 2759 C CA . VAL A 1 342 ? 23.383 -0.577 -9.058 1.00 95.94 342 VAL A CA 1
ATOM 2760 C C . VAL A 1 342 ? 22.357 0.213 -8.250 1.00 95.94 342 VAL A C 1
ATOM 2762 O O . VAL A 1 342 ? 22.068 1.348 -8.616 1.00 95.94 342 VAL A O 1
ATOM 2765 N N . CYS A 1 343 ? 21.820 -0.327 -7.149 1.00 95.00 343 CYS A N 1
ATOM 2766 C CA . CYS A 1 343 ? 20.741 0.312 -6.381 1.00 95.00 343 CYS A CA 1
ATOM 2767 C C . CYS A 1 343 ? 21.074 1.750 -5.940 1.00 95.00 343 CYS A C 1
ATOM 2769 O O . CYS A 1 343 ? 20.203 2.619 -5.939 1.00 95.00 343 CYS A O 1
ATOM 2771 N N . LYS A 1 344 ? 22.353 2.029 -5.662 1.00 93.56 344 LYS A N 1
ATOM 2772 C CA . LYS A 1 344 ? 22.857 3.355 -5.277 1.00 93.56 344 LYS A CA 1
ATOM 2773 C C . LYS A 1 344 ? 22.653 4.447 -6.333 1.00 93.56 344 LYS A C 1
ATOM 2775 O O . LYS A 1 344 ? 22.559 5.615 -5.974 1.00 93.56 344 LYS A O 1
ATOM 2780 N N . ASP A 1 345 ? 22.563 4.082 -7.614 1.00 95.12 345 ASP A N 1
ATOM 2781 C CA . ASP A 1 345 ? 22.335 5.031 -8.713 1.00 95.12 345 ASP A CA 1
ATOM 2782 C C . ASP A 1 345 ? 20.852 5.428 -8.861 1.00 95.12 345 ASP A C 1
ATOM 2784 O O . ASP A 1 345 ? 20.531 6.311 -9.664 1.00 95.12 345 ASP A O 1
ATOM 2788 N N . TYR A 1 346 ? 19.959 4.790 -8.091 1.00 95.88 346 TYR A N 1
ATOM 2789 C CA . TYR A 1 346 ? 18.509 5.022 -8.081 1.00 95.88 346 TYR A CA 1
ATOM 2790 C C . TYR A 1 346 ? 18.003 5.682 -6.794 1.00 95.88 346 TYR A C 1
ATOM 2792 O O . TYR A 1 346 ? 16.833 6.048 -6.736 1.00 95.88 346 TYR A O 1
ATOM 2800 N N . SER A 1 347 ? 18.871 5.875 -5.795 1.00 93.81 347 SER A N 1
ATOM 2801 C CA . SER A 1 347 ? 18.616 6.589 -4.533 1.00 93.81 347 SER A CA 1
ATOM 2802 C C . SER A 1 347 ? 17.602 5.948 -3.581 1.00 93.81 347 SER A C 1
ATOM 2804 O O . SER A 1 347 ? 17.937 5.679 -2.428 1.00 93.81 347 SER A O 1
ATOM 2806 N N . PHE A 1 348 ? 16.360 5.742 -4.020 1.00 96.75 348 PHE A N 1
ATOM 2807 C CA . PHE A 1 348 ? 15.264 5.262 -3.186 1.00 96.75 348 PHE A CA 1
ATOM 2808 C C . PHE A 1 348 ? 14.292 4.411 -4.005 1.00 96.75 348 PHE A C 1
ATOM 2810 O O . PHE A 1 348 ? 13.618 4.926 -4.891 1.00 96.75 348 PHE A O 1
ATOM 2817 N N . LEU A 1 349 ? 14.214 3.107 -3.749 1.00 97.81 349 LEU A N 1
ATOM 2818 C CA . LEU A 1 349 ? 13.447 2.185 -4.596 1.00 97.81 349 LEU A CA 1
ATOM 2819 C C . LEU A 1 349 ? 13.012 0.922 -3.857 1.00 97.81 349 LEU A C 1
ATOM 2821 O O . LEU A 1 349 ? 13.666 0.497 -2.903 1.00 97.81 349 LEU A O 1
ATOM 2825 N N . ALA A 1 350 ? 11.957 0.280 -4.360 1.00 97.62 350 ALA A N 1
ATOM 2826 C CA . ALA A 1 350 ? 11.661 -1.107 -4.021 1.00 97.62 350 ALA A CA 1
ATOM 2827 C C . ALA A 1 350 ? 12.839 -2.011 -4.422 1.00 97.62 350 ALA A C 1
ATOM 2829 O O . ALA A 1 350 ? 13.406 -1.868 -5.514 1.00 97.62 350 ALA A O 1
ATOM 2830 N N . ALA A 1 351 ? 13.213 -2.932 -3.536 1.00 97.31 351 ALA A N 1
ATOM 2831 C CA . ALA A 1 351 ? 14.286 -3.873 -3.788 1.00 97.31 351 ALA A CA 1
ATOM 2832 C C . ALA A 1 351 ? 13.896 -4.833 -4.912 1.00 97.31 351 ALA A C 1
ATOM 2834 O O . ALA A 1 351 ? 12.820 -5.426 -4.890 1.00 97.31 351 ALA A O 1
ATOM 2835 N N . ARG A 1 352 ? 14.789 -4.976 -5.892 1.00 97.12 352 ARG A N 1
ATOM 2836 C CA . ARG A 1 352 ? 14.597 -5.813 -7.083 1.00 97.12 352 ARG A CA 1
ATOM 2837 C C . ARG A 1 352 ? 15.650 -6.913 -7.132 1.00 97.12 352 ARG A C 1
ATOM 2839 O O . ARG A 1 352 ? 16.374 -7.066 -8.113 1.00 97.12 352 ARG A O 1
ATOM 2846 N N . ASP A 1 353 ? 15.768 -7.605 -6.009 1.00 96.62 353 ASP A N 1
ATOM 2847 C CA . ASP A 1 353 ? 16.662 -8.739 -5.832 1.00 96.62 353 ASP A CA 1
ATOM 2848 C C . ASP A 1 353 ? 16.096 -10.007 -6.503 1.00 96.62 353 ASP A C 1
ATOM 2850 O O . ASP A 1 353 ? 14.993 -10.012 -7.069 1.00 96.62 353 ASP A O 1
ATOM 2854 N N . ALA A 1 354 ? 16.854 -11.100 -6.476 1.00 97.88 354 ALA A N 1
ATOM 2855 C CA . ALA A 1 354 ? 16.461 -12.346 -7.120 1.00 97.88 354 ALA A CA 1
ATOM 2856 C C . ALA A 1 354 ? 15.157 -12.911 -6.528 1.00 97.88 354 ALA A C 1
ATOM 2858 O O . ALA A 1 354 ? 14.349 -13.493 -7.254 1.00 97.88 354 ALA A O 1
ATOM 2859 N N . ALA A 1 355 ? 14.918 -12.731 -5.223 1.00 97.38 355 ALA A N 1
ATOM 2860 C CA . ALA A 1 355 ? 13.686 -13.174 -4.574 1.00 97.38 355 ALA A CA 1
ATOM 2861 C C . ALA A 1 355 ? 12.468 -12.395 -5.087 1.00 97.38 355 ALA A C 1
ATOM 2863 O O . ALA A 1 355 ? 11.459 -13.015 -5.441 1.00 97.38 355 ALA A O 1
ATOM 2864 N N . TYR A 1 356 ? 12.581 -11.069 -5.200 1.00 97.50 356 TYR A N 1
ATOM 2865 C CA . TYR A 1 356 ? 11.542 -10.221 -5.777 1.00 97.50 356 TYR A CA 1
ATOM 2866 C C . TYR A 1 356 ? 11.244 -10.612 -7.225 1.00 97.50 356 TYR A C 1
ATOM 2868 O O . TYR A 1 356 ? 10.084 -10.816 -7.565 1.00 97.50 356 TYR A O 1
ATOM 2876 N N . LEU A 1 357 ? 12.263 -10.782 -8.070 1.00 97.88 357 LEU A N 1
ATOM 2877 C CA . LEU A 1 357 ? 12.068 -11.093 -9.491 1.00 97.88 357 LEU A CA 1
ATOM 2878 C C . LEU A 1 357 ? 11.470 -12.486 -9.725 1.00 97.88 357 LEU A C 1
ATOM 2880 O O . LEU A 1 357 ? 10.591 -12.637 -10.580 1.00 97.88 357 LEU A O 1
ATOM 2884 N N . ARG A 1 358 ? 11.894 -13.496 -8.944 1.00 97.31 358 ARG A N 1
ATOM 2885 C CA . ARG A 1 358 ? 11.268 -14.830 -8.974 1.00 97.31 358 ARG A CA 1
ATOM 2886 C C . ARG A 1 358 ? 9.796 -14.738 -8.630 1.00 97.31 358 ARG A C 1
ATOM 2888 O O . ARG A 1 358 ? 8.977 -15.264 -9.370 1.00 97.31 358 ARG A O 1
ATOM 2895 N N . TRP A 1 359 ? 9.473 -14.078 -7.523 1.00 96.38 359 TRP A N 1
ATOM 2896 C CA . TRP A 1 359 ? 8.095 -13.949 -7.077 1.00 96.38 359 TRP A CA 1
ATOM 2897 C C . TRP A 1 359 ? 7.273 -13.124 -8.066 1.00 96.38 359 TRP A C 1
ATOM 2899 O O . TRP A 1 359 ? 6.322 -13.640 -8.640 1.00 96.38 359 TRP A O 1
ATOM 2909 N N . ARG A 1 360 ? 7.649 -11.867 -8.304 1.00 95.81 360 ARG A N 1
ATOM 2910 C CA . ARG A 1 360 ? 6.825 -10.887 -9.015 1.00 95.81 360 ARG A CA 1
ATOM 2911 C C . ARG A 1 360 ? 6.599 -11.235 -10.483 1.00 95.81 360 ARG A C 1
ATOM 2913 O O . ARG A 1 360 ? 5.520 -10.944 -10.984 1.00 95.81 360 ARG A O 1
ATOM 2920 N N . TYR A 1 361 ? 7.580 -11.842 -11.153 1.00 96.19 361 TYR A N 1
ATOM 2921 C CA . TYR A 1 361 ? 7.520 -12.049 -12.602 1.00 96.19 361 TYR A CA 1
ATOM 2922 C C . TYR A 1 361 ? 7.570 -13.520 -13.009 1.00 96.19 361 TYR A C 1
ATOM 2924 O O . TYR A 1 361 ? 6.717 -13.954 -13.775 1.00 96.19 361 TYR A O 1
ATOM 2932 N N . LEU A 1 362 ? 8.521 -14.311 -12.499 1.00 95.50 362 LEU A N 1
ATOM 2933 C CA . LEU A 1 362 ? 8.677 -15.702 -12.960 1.00 95.50 362 LEU A CA 1
ATOM 2934 C C . LEU A 1 362 ? 7.617 -16.657 -12.389 1.00 95.50 362 LEU A C 1
ATOM 2936 O O . LEU A 1 362 ? 7.239 -17.618 -13.052 1.00 95.50 362 LEU A O 1
ATOM 2940 N N . ALA A 1 363 ? 7.148 -16.406 -11.166 1.00 95.44 363 ALA A N 1
ATOM 2941 C CA . ALA A 1 363 ? 6.136 -17.210 -10.482 1.00 95.44 363 ALA A CA 1
ATOM 2942 C C . ALA A 1 363 ? 4.715 -16.637 -10.613 1.00 95.44 363 ALA A C 1
ATOM 2944 O O . ALA A 1 363 ? 3.780 -17.219 -10.063 1.00 95.44 363 ALA A O 1
ATOM 2945 N N . CYS A 1 364 ? 4.547 -15.501 -11.301 1.00 94.38 364 CYS A N 1
ATOM 2946 C CA . CYS A 1 364 ? 3.232 -14.920 -11.540 1.00 94.38 364 CYS A CA 1
ATOM 2947 C C . CYS A 1 364 ? 2.405 -15.873 -12.423 1.00 9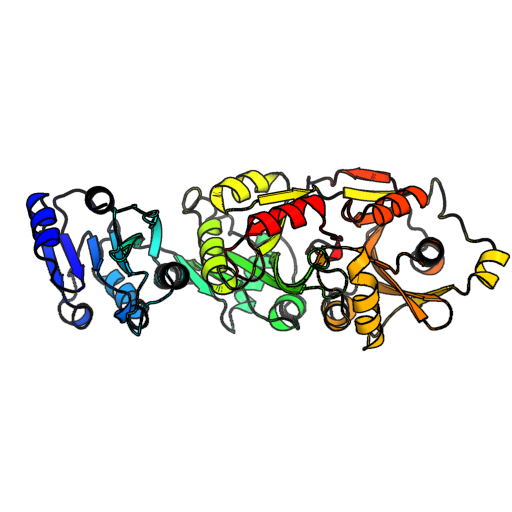4.38 364 CYS A C 1
ATOM 2949 O O . CYS A 1 364 ? 2.853 -16.232 -13.515 1.00 94.38 364 CYS A O 1
ATOM 2951 N N . PRO A 1 365 ? 1.204 -16.297 -11.989 1.00 92.88 365 PRO A N 1
ATOM 2952 C CA . PRO A 1 365 ? 0.381 -17.213 -12.779 1.00 92.88 365 PRO A CA 1
ATOM 2953 C C . PRO A 1 365 ? -0.212 -16.544 -14.021 1.00 92.88 365 PRO A C 1
ATOM 2955 O O . PRO A 1 365 ? -0.574 -17.223 -14.985 1.00 92.88 365 PRO A O 1
ATOM 2958 N N . ASP A 1 366 ? -0.268 -15.213 -14.031 1.00 83.31 366 ASP A N 1
ATOM 2959 C CA . ASP A 1 366 ? -0.677 -14.437 -15.188 1.00 83.31 366 ASP A CA 1
ATOM 2960 C C . ASP A 1 366 ? 0.496 -14.448 -16.186 1.00 83.31 366 ASP A C 1
ATOM 2962 O O . ASP A 1 366 ? 1.440 -13.670 -16.083 1.00 83.31 366 ASP A O 1
ATOM 2966 N N . ARG A 1 367 ? 0.470 -15.381 -17.147 1.00 66.94 367 ARG A N 1
ATOM 2967 C CA . ARG A 1 367 ? 1.585 -15.703 -18.072 1.00 66.94 367 ARG A CA 1
ATOM 2968 C C . ARG A 1 367 ? 1.897 -14.625 -19.131 1.00 66.94 367 ARG A C 1
ATOM 2970 O O . ARG A 1 367 ? 2.247 -14.952 -20.264 1.00 66.94 367 ARG A O 1
ATOM 2977 N N . GLY A 1 368 ? 1.726 -13.348 -18.802 1.00 82.44 368 GLY A N 1
ATOM 2978 C CA . GLY A 1 368 ? 1.917 -12.218 -19.715 1.00 82.44 368 GLY A CA 1
ATOM 2979 C C . GLY A 1 368 ? 3.292 -11.552 -19.636 1.00 82.44 368 GLY A C 1
ATOM 2980 O O . GLY A 1 368 ? 3.667 -10.841 -20.569 1.00 82.44 368 GLY A O 1
ATOM 2981 N N . HIS A 1 369 ? 4.040 -11.762 -18.549 1.00 93.19 369 HIS A N 1
ATOM 2982 C CA . HIS A 1 369 ? 5.321 -11.094 -18.311 1.00 93.19 369 HIS A CA 1
ATOM 2983 C C . HIS A 1 369 ? 6.497 -11.910 -18.856 1.00 93.19 369 HIS A C 1
ATOM 2985 O O . HIS A 1 369 ? 6.633 -13.097 -18.573 1.00 93.19 369 HIS A O 1
ATOM 2991 N N . ARG A 1 370 ? 7.380 -11.254 -19.611 1.00 96.56 370 ARG A N 1
ATOM 2992 C CA . ARG A 1 370 ? 8.635 -11.820 -20.121 1.00 96.56 370 ARG A CA 1
ATOM 2993 C C . ARG A 1 370 ? 9.807 -10.973 -19.640 1.00 96.56 370 ARG A C 1
ATOM 2995 O O . ARG A 1 370 ? 9.862 -9.771 -19.915 1.00 96.56 370 ARG A O 1
ATOM 3002 N N . LEU A 1 371 ? 10.725 -11.596 -18.906 1.00 98.12 371 LEU A N 1
ATOM 3003 C CA . LEU A 1 371 ? 11.922 -10.965 -18.350 1.00 98.12 371 LEU A CA 1
ATOM 3004 C C . LEU A 1 371 ? 13.099 -11.143 -19.315 1.00 98.12 371 LEU A C 1
ATOM 3006 O O . LEU A 1 371 ? 13.378 -12.251 -19.764 1.00 98.12 371 LEU A O 1
ATOM 3010 N N . PHE A 1 372 ? 13.821 -10.062 -19.601 1.00 98.56 372 PHE A N 1
ATOM 3011 C CA . PHE A 1 372 ? 15.006 -10.076 -20.458 1.00 98.56 372 PHE A CA 1
ATOM 3012 C C . PHE A 1 372 ? 16.206 -9.468 -19.742 1.00 98.56 372 PHE A C 1
ATOM 3014 O O . PHE A 1 372 ? 16.105 -8.391 -19.157 1.00 98.56 372 PHE A O 1
ATOM 3021 N N . ALA A 1 373 ? 17.358 -10.123 -19.851 1.00 98.31 373 ALA A N 1
ATOM 3022 C CA . ALA A 1 373 ? 18.641 -9.638 -19.366 1.00 98.31 373 ALA A CA 1
ATOM 3023 C C . ALA A 1 373 ? 19.459 -9.019 -20.505 1.00 98.31 373 ALA A C 1
ATOM 3025 O O . ALA A 1 373 ? 19.609 -9.599 -21.583 1.00 98.31 373 ALA A O 1
ATOM 3026 N N . LEU A 1 374 ? 20.052 -7.861 -20.230 1.00 97.50 374 LEU A N 1
ATOM 3027 C CA . LEU A 1 374 ? 21.115 -7.251 -21.014 1.00 97.50 374 LEU A CA 1
ATOM 3028 C C . LEU A 1 374 ? 22.457 -7.661 -20.405 1.00 97.50 374 LEU A C 1
ATOM 3030 O O . LEU A 1 374 ? 22.807 -7.247 -19.299 1.00 97.50 374 LEU A O 1
ATOM 3034 N N . ARG A 1 375 ? 23.247 -8.431 -21.149 1.00 96.06 375 ARG A N 1
ATOM 3035 C CA . ARG A 1 375 ? 24.601 -8.828 -20.750 1.00 96.06 375 ARG A CA 1
ATOM 3036 C C . ARG A 1 375 ? 25.645 -8.150 -21.615 1.00 96.06 375 ARG A C 1
ATOM 3038 O O . ARG A 1 375 ? 25.431 -7.959 -22.810 1.00 96.06 375 ARG A O 1
ATOM 3045 N N . LYS A 1 376 ? 26.800 -7.818 -21.040 1.00 92.88 376 LYS A N 1
ATOM 3046 C CA . LYS A 1 376 ? 27.999 -7.418 -21.790 1.00 92.88 376 LYS A CA 1
ATOM 3047 C C . LYS A 1 376 ? 29.056 -8.491 -21.604 1.00 92.88 376 LYS A C 1
ATOM 3049 O O . LYS A 1 376 ? 29.598 -8.647 -20.511 1.00 92.88 376 LYS A O 1
ATOM 3054 N N . LYS A 1 377 ? 29.359 -9.223 -22.679 1.00 87.75 377 LYS A N 1
ATOM 3055 C CA . LYS A 1 377 ? 29.964 -10.563 -22.581 1.00 87.75 377 LYS A CA 1
ATOM 3056 C C . LYS A 1 377 ? 29.068 -11.446 -21.694 1.00 87.75 377 LYS A C 1
ATOM 3058 O O . LYS A 1 377 ? 27.897 -11.594 -22.019 1.00 87.75 377 LYS A O 1
ATOM 3063 N N . GLU A 1 378 ? 29.596 -11.950 -20.582 1.00 89.12 378 GLU A N 1
ATOM 3064 C CA . GLU A 1 378 ? 28.873 -12.797 -19.630 1.00 89.12 378 GLU A CA 1
ATOM 3065 C C . GLU A 1 378 ? 28.374 -12.030 -18.398 1.00 89.12 378 GLU A C 1
ATOM 3067 O O . GLU A 1 378 ? 27.605 -12.580 -17.627 1.00 89.12 378 GLU A O 1
ATOM 3072 N N . ARG A 1 379 ? 28.737 -10.752 -18.217 1.00 94.31 379 ARG A N 1
ATOM 3073 C CA . ARG A 1 379 ? 28.317 -9.962 -17.048 1.00 94.31 379 ARG A CA 1
ATOM 3074 C C . ARG A 1 379 ? 26.916 -9.380 -17.241 1.00 94.31 379 ARG A C 1
ATOM 3076 O O . ARG A 1 379 ? 26.675 -8.733 -18.267 1.00 94.31 379 ARG A O 1
ATOM 3083 N N . LEU A 1 380 ? 26.038 -9.547 -16.251 1.00 97.50 380 LEU A N 1
ATOM 3084 C CA . LEU A 1 380 ? 24.750 -8.851 -16.173 1.00 97.50 380 LEU A CA 1
ATOM 3085 C C . LEU A 1 380 ? 24.948 -7.328 -16.062 1.00 97.50 380 LEU A C 1
ATOM 3087 O O . LEU A 1 380 ? 25.678 -6.844 -15.199 1.00 97.50 380 LEU A O 1
ATOM 3091 N N . MET A 1 381 ? 24.311 -6.576 -16.962 1.00 97.56 381 MET A N 1
ATOM 3092 C CA . MET A 1 381 ? 24.371 -5.106 -17.009 1.00 97.56 381 MET A CA 1
ATOM 3093 C C . MET A 1 381 ? 23.014 -4.442 -16.754 1.00 97.56 381 MET A C 1
ATOM 3095 O O . MET A 1 381 ? 22.934 -3.222 -16.617 1.00 97.56 381 MET A O 1
ATOM 3099 N N . GLY A 1 382 ? 21.942 -5.223 -16.742 1.00 98.06 382 GLY A N 1
ATOM 3100 C CA . GLY A 1 382 ? 20.591 -4.755 -16.493 1.00 98.06 382 GLY A CA 1
ATOM 3101 C C . GLY A 1 382 ? 19.553 -5.685 -17.076 1.00 98.06 382 GLY A C 1
ATOM 3102 O O . GLY A 1 382 ? 19.880 -6.682 -17.720 1.00 98.06 382 GLY A O 1
ATOM 3103 N N . TRP A 1 383 ? 18.296 -5.354 -16.845 1.00 98.56 383 TRP A N 1
ATOM 3104 C CA . TRP A 1 383 ? 17.174 -6.183 -17.239 1.00 98.56 383 TRP A CA 1
ATOM 3105 C C . TRP A 1 383 ? 15.902 -5.364 -17.397 1.00 98.56 383 TRP A C 1
ATOM 3107 O O . TRP A 1 383 ? 15.809 -4.207 -16.976 1.00 98.56 383 TRP A O 1
ATOM 3117 N N . SER A 1 384 ? 14.914 -5.961 -18.050 1.00 98.62 384 SER A N 1
ATOM 3118 C CA . SER A 1 384 ? 13.595 -5.367 -18.223 1.00 98.62 384 SER A CA 1
ATOM 3119 C C . SER A 1 384 ? 12.514 -6.424 -18.347 1.00 98.62 384 SER A C 1
ATOM 3121 O O . SER A 1 384 ? 12.757 -7.500 -18.895 1.00 98.62 384 SER A O 1
ATOM 3123 N N . VAL A 1 385 ? 11.323 -6.090 -17.863 1.00 98.50 385 VAL A N 1
ATOM 3124 C CA . VAL A 1 385 ? 10.126 -6.923 -17.988 1.00 98.50 385 VAL A CA 1
ATOM 3125 C C . VAL A 1 385 ? 9.176 -6.287 -18.983 1.00 98.50 385 VAL A C 1
ATOM 3127 O O . VAL A 1 385 ? 8.882 -5.091 -18.901 1.00 98.50 385 VAL A O 1
ATOM 3130 N N . PHE A 1 386 ? 8.678 -7.105 -19.902 1.00 98.06 386 PHE A N 1
ATOM 3131 C CA . PHE A 1 386 ? 7.714 -6.689 -20.904 1.00 98.06 386 PHE A CA 1
ATOM 3132 C C . PHE A 1 386 ? 6.472 -7.564 -20.886 1.00 98.06 386 PHE A C 1
ATOM 3134 O O . PHE A 1 386 ? 6.538 -8.755 -20.588 1.00 98.06 386 PHE A O 1
ATOM 3141 N N . SER A 1 387 ? 5.355 -6.977 -21.281 1.00 96.12 387 SER A N 1
ATOM 3142 C CA . SER A 1 387 ? 4.156 -7.689 -21.706 1.00 96.12 387 SER A CA 1
ATOM 3143 C C . SER A 1 387 ? 3.640 -7.065 -23.003 1.00 96.12 387 SER A C 1
ATOM 3145 O O . SER A 1 387 ? 4.184 -6.074 -23.500 1.00 96.12 387 SER A O 1
ATOM 3147 N N . VAL A 1 388 ? 2.619 -7.666 -23.605 1.00 95.25 388 VAL A N 1
ATOM 3148 C CA . VAL A 1 388 ? 1.992 -7.137 -24.820 1.00 95.25 388 VAL A CA 1
ATOM 3149 C C . VAL A 1 388 ? 0.500 -6.973 -24.610 1.00 95.25 388 VAL A C 1
ATOM 3151 O O . VAL A 1 388 ? -0.159 -7.842 -24.040 1.00 95.25 388 VAL A O 1
ATOM 3154 N N . LYS A 1 389 ? -0.040 -5.866 -25.114 1.00 92.81 389 LYS A N 1
ATOM 3155 C CA . LYS A 1 389 ? -1.478 -5.613 -25.154 1.00 92.81 389 LYS A CA 1
ATOM 3156 C C . LYS A 1 389 ? -1.810 -4.968 -26.488 1.00 92.81 389 LYS A C 1
ATOM 3158 O O . LYS A 1 389 ? -1.301 -3.897 -26.794 1.00 92.81 389 LYS A O 1
ATOM 3163 N N . GLU A 1 390 ? -2.653 -5.636 -27.272 1.00 91.19 390 GLU A N 1
ATOM 3164 C CA . GLU A 1 390 ? -3.079 -5.162 -28.594 1.00 91.19 390 GLU A CA 1
ATOM 3165 C C . GLU A 1 390 ? -1.877 -4.806 -29.491 1.00 91.19 390 GLU A C 1
ATOM 3167 O O . GLU A 1 390 ? -1.081 -5.683 -29.832 1.00 91.19 390 GLU A O 1
ATOM 3172 N N . ASP A 1 391 ? -1.719 -3.548 -29.895 1.00 93.44 391 ASP A N 1
ATOM 3173 C CA . ASP A 1 391 ? -0.622 -3.070 -30.738 1.00 93.44 391 ASP A CA 1
ATOM 3174 C C . ASP A 1 391 ? 0.566 -2.491 -29.950 1.00 93.44 391 ASP A C 1
ATOM 3176 O O . ASP A 1 391 ? 1.500 -1.965 -30.561 1.00 93.44 391 ASP A O 1
ATOM 3180 N N . GLN A 1 392 ? 0.571 -2.642 -28.623 1.00 95.06 392 GLN A N 1
ATOM 3181 C CA . GLN A 1 392 ? 1.562 -2.054 -27.724 1.00 95.06 392 GLN A CA 1
ATOM 3182 C C . GLN A 1 392 ? 2.452 -3.110 -27.065 1.00 95.06 392 GLN A C 1
ATOM 3184 O O . GLN A 1 392 ? 1.993 -4.171 -26.626 1.00 95.06 392 GLN A O 1
ATOM 3189 N N . ILE A 1 393 ? 3.734 -2.778 -26.944 1.00 97.19 393 ILE A N 1
ATOM 3190 C CA . ILE A 1 393 ? 4.668 -3.421 -26.019 1.00 97.19 393 ILE A CA 1
ATOM 3191 C C . ILE A 1 393 ? 4.624 -2.615 -24.722 1.00 97.19 393 ILE A C 1
ATOM 3193 O O . ILE A 1 393 ? 4.930 -1.422 -24.723 1.00 97.19 393 ILE A O 1
ATOM 3197 N N . LEU A 1 394 ? 4.259 -3.253 -23.618 1.00 97.44 394 LEU A N 1
ATOM 3198 C CA . LEU A 1 394 ? 4.261 -2.631 -22.300 1.00 97.44 394 LEU A CA 1
ATOM 3199 C C . LEU A 1 394 ? 5.603 -2.923 -21.630 1.00 97.44 394 LEU A C 1
ATOM 3201 O O . LEU A 1 394 ? 5.940 -4.081 -21.398 1.00 97.44 394 LEU A O 1
ATOM 3205 N N . TRP A 1 395 ? 6.379 -1.886 -21.341 1.00 97.94 395 TRP A N 1
ATOM 3206 C CA . TRP A 1 395 ? 7.633 -1.972 -20.601 1.00 97.94 395 TRP A CA 1
ATOM 3207 C C . TRP A 1 395 ? 7.347 -1.686 -19.128 1.00 97.94 395 TRP A C 1
ATOM 3209 O O . TRP A 1 395 ? 7.186 -0.533 -18.724 1.00 97.94 395 TRP A O 1
ATOM 3219 N N . GLY A 1 396 ? 7.199 -2.755 -18.349 1.00 97.06 396 GLY A N 1
ATOM 3220 C CA . GLY A 1 396 ? 6.657 -2.653 -16.999 1.00 97.06 396 GLY A CA 1
ATOM 3221 C C . GLY A 1 396 ? 7.683 -2.330 -15.936 1.00 97.06 396 GLY A C 1
ATOM 3222 O O . GLY A 1 396 ? 7.406 -1.543 -15.039 1.00 97.06 396 GLY A O 1
ATOM 3223 N N . ASP A 1 397 ? 8.867 -2.926 -16.029 1.00 98.12 397 ASP A N 1
ATOM 3224 C CA . ASP A 1 397 ? 9.914 -2.749 -15.028 1.00 98.12 397 ASP A CA 1
ATOM 3225 C C . ASP A 1 397 ? 11.298 -2.814 -15.662 1.00 98.12 397 ASP A C 1
ATOM 3227 O O . ASP A 1 397 ? 11.493 -3.401 -16.734 1.00 98.12 397 ASP A O 1
ATOM 3231 N N . ALA A 1 398 ? 12.254 -2.173 -15.004 1.00 98.12 398 ALA A N 1
ATOM 3232 C CA . ALA A 1 398 ? 13.609 -2.020 -15.493 1.00 98.12 398 ALA A CA 1
ATOM 3233 C C . ALA A 1 398 ? 14.580 -1.744 -14.350 1.00 98.12 398 ALA A C 1
ATOM 3235 O O . ALA A 1 398 ? 14.281 -0.972 -13.437 1.00 98.12 398 ALA A O 1
ATOM 3236 N N . LEU A 1 399 ? 15.786 -2.292 -14.467 1.00 98.25 399 LEU A N 1
ATOM 3237 C CA . LEU A 1 399 ? 16.929 -1.874 -13.668 1.00 98.25 399 LEU A CA 1
ATOM 3238 C C . LEU A 1 399 ? 18.210 -2.090 -14.475 1.00 98.25 399 LEU A C 1
ATOM 3240 O O . LEU A 1 399 ? 18.479 -3.185 -14.963 1.00 98.25 399 LEU A O 1
ATOM 3244 N N . PHE A 1 400 ? 19.004 -1.037 -14.613 1.00 98.00 400 PHE A N 1
ATOM 3245 C CA . PHE A 1 400 ? 20.240 -1.017 -15.393 1.00 98.00 400 PHE A CA 1
ATOM 3246 C C . PHE A 1 400 ? 21.401 -0.412 -14.616 1.00 98.00 400 PHE A C 1
ATOM 3248 O O . PHE A 1 400 ? 21.221 0.551 -13.869 1.00 98.00 400 PHE A O 1
ATOM 3255 N N . ASP A 1 401 ? 22.599 -0.932 -14.878 1.00 96.88 401 ASP A N 1
ATOM 3256 C CA . ASP A 1 401 ? 23.852 -0.247 -14.586 1.00 96.88 401 ASP A CA 1
ATOM 3257 C C . ASP A 1 401 ? 23.919 1.032 -15.434 1.00 96.88 401 ASP A C 1
ATOM 3259 O O . ASP A 1 401 ? 23.798 0.997 -16.667 1.00 96.88 401 ASP A O 1
ATOM 3263 N N . ARG A 1 402 ? 24.143 2.174 -14.781 1.00 95.06 402 ARG A N 1
ATOM 3264 C CA . ARG A 1 402 ? 24.238 3.487 -15.429 1.00 95.06 402 ARG A CA 1
ATOM 3265 C C . ARG A 1 402 ? 25.348 3.555 -16.486 1.00 95.06 402 ARG A C 1
ATOM 3267 O O . ARG A 1 402 ? 25.301 4.397 -17.378 1.00 95.06 402 ARG A O 1
ATOM 3274 N N . GLN A 1 403 ? 26.344 2.677 -16.450 1.00 91.69 403 GLN A N 1
ATOM 3275 C CA . GLN A 1 403 ? 27.402 2.606 -17.463 1.00 91.69 403 GLN A CA 1
ATOM 3276 C C . GLN A 1 403 ? 26.966 1.854 -18.734 1.00 91.69 403 GLN A C 1
ATOM 3278 O O . GLN A 1 403 ? 27.651 1.906 -19.762 1.00 91.69 403 GLN A O 1
ATOM 3283 N N . ALA A 1 404 ? 25.822 1.168 -18.697 1.00 90.44 404 ALA A N 1
ATOM 3284 C CA . ALA A 1 404 ? 25.333 0.301 -19.765 1.00 90.44 404 ALA A CA 1
ATOM 3285 C C . ALA A 1 404 ? 24.237 0.924 -20.643 1.00 90.44 404 ALA A C 1
ATOM 3287 O O . ALA A 1 404 ? 23.662 0.213 -21.465 1.00 90.44 404 ALA A O 1
ATOM 3288 N N . LEU A 1 405 ? 23.982 2.237 -20.546 1.00 90.62 405 LEU A N 1
ATOM 3289 C CA . LEU A 1 405 ? 22.880 2.922 -21.251 1.00 90.62 405 LEU A CA 1
ATOM 3290 C C . LEU A 1 405 ? 22.797 2.595 -22.745 1.00 90.62 405 LEU A C 1
ATOM 3292 O O . LEU A 1 405 ? 21.729 2.325 -23.282 1.00 90.62 405 LEU A O 1
ATOM 3296 N N . LYS A 1 406 ? 23.942 2.529 -23.435 1.00 86.50 406 LYS A N 1
ATOM 3297 C CA . LYS A 1 406 ? 23.974 2.180 -24.866 1.00 86.50 406 LYS A CA 1
ATOM 3298 C C . LYS A 1 406 ? 23.341 0.816 -25.157 1.00 86.50 406 LYS A C 1
ATOM 3300 O O . LYS A 1 406 ? 22.751 0.646 -26.217 1.00 86.50 406 LYS A O 1
ATOM 3305 N N . GLY A 1 407 ? 23.458 -0.143 -24.240 1.00 91.44 407 GLY A N 1
ATOM 3306 C CA . GLY A 1 407 ? 22.888 -1.479 -24.387 1.00 91.44 407 GLY A CA 1
ATOM 3307 C C . GLY A 1 407 ? 21.361 -1.514 -24.272 1.00 91.44 407 GLY A C 1
ATOM 3308 O O . GLY A 1 407 ? 20.746 -2.426 -24.817 1.00 91.44 407 GLY A O 1
ATOM 3309 N N . ILE A 1 408 ? 20.728 -0.501 -23.675 1.00 94.00 408 ILE A N 1
ATOM 3310 C CA . ILE A 1 408 ? 19.261 -0.414 -23.580 1.00 94.00 408 ILE A CA 1
ATOM 3311 C C . ILE A 1 408 ? 18.644 -0.316 -24.978 1.00 94.00 408 ILE A C 1
ATOM 3313 O O . ILE A 1 408 ? 17.685 -1.019 -25.280 1.00 94.00 408 ILE A O 1
ATOM 3317 N N . ALA A 1 409 ? 19.253 0.455 -25.886 1.00 91.38 409 ALA A N 1
ATOM 3318 C CA . ALA A 1 409 ? 18.818 0.509 -27.282 1.00 91.38 409 ALA A CA 1
ATOM 3319 C C . ALA A 1 409 ? 18.913 -0.861 -27.983 1.00 91.38 409 ALA A C 1
ATOM 3321 O O . ALA A 1 409 ? 18.048 -1.196 -28.791 1.00 91.38 409 ALA A O 1
ATOM 3322 N N . HIS A 1 410 ? 19.931 -1.675 -27.662 1.00 90.75 410 HIS A N 1
ATOM 3323 C CA . HIS A 1 410 ? 20.033 -3.046 -28.180 1.00 90.75 410 HIS A CA 1
ATOM 3324 C C . HIS A 1 410 ? 18.897 -3.926 -27.653 1.00 90.75 410 HIS A C 1
ATOM 3326 O O . HIS A 1 410 ? 18.310 -4.673 -28.433 1.00 90.75 410 HIS A O 1
ATOM 3332 N N . LEU A 1 411 ? 18.586 -3.822 -26.357 1.00 95.06 411 LEU A N 1
ATOM 3333 C CA . LEU A 1 411 ? 17.494 -4.553 -25.720 1.00 95.06 411 LEU A CA 1
ATOM 3334 C C . LEU A 1 411 ? 16.146 -4.182 -26.334 1.00 95.06 411 LEU A C 1
ATOM 3336 O O . LEU A 1 411 ? 15.442 -5.065 -26.814 1.00 95.06 411 LEU A O 1
ATOM 3340 N N . LEU A 1 412 ? 15.822 -2.892 -26.416 1.00 95.19 412 LEU A N 1
ATOM 3341 C CA . LEU A 1 412 ? 14.556 -2.445 -26.996 1.00 95.19 412 LEU A CA 1
ATOM 3342 C C . LEU A 1 412 ? 14.444 -2.831 -28.476 1.00 95.19 412 LEU A C 1
ATOM 3344 O O . LEU A 1 412 ? 13.391 -3.284 -28.915 1.00 95.19 412 LEU A O 1
ATOM 3348 N N . HIS A 1 413 ? 15.529 -2.702 -29.249 1.00 92.06 413 HIS A N 1
ATOM 3349 C CA . HIS A 1 413 ? 15.536 -3.127 -30.649 1.00 92.06 413 HIS A CA 1
ATOM 3350 C C . HIS A 1 413 ? 15.306 -4.637 -30.778 1.00 92.06 413 HIS A C 1
ATOM 3352 O O . HIS A 1 413 ? 14.519 -5.062 -31.621 1.00 92.06 413 HIS A O 1
ATOM 3358 N N . HIS A 1 414 ? 15.972 -5.453 -29.956 1.00 92.50 414 HIS A N 1
ATOM 3359 C CA . HIS A 1 414 ? 15.778 -6.902 -29.938 1.00 92.50 414 HIS A CA 1
ATOM 3360 C C . HIS A 1 414 ? 14.319 -7.250 -29.627 1.00 92.50 414 HIS A C 1
ATOM 3362 O O . HIS A 1 414 ? 13.676 -7.942 -30.412 1.00 92.50 414 HIS A O 1
ATOM 3368 N N . VAL A 1 415 ? 13.769 -6.687 -28.554 1.00 94.62 415 VAL A N 1
ATOM 3369 C CA . VAL A 1 415 ? 12.391 -6.940 -28.125 1.00 94.62 415 VAL A CA 1
ATOM 3370 C C . VAL A 1 415 ? 11.378 -6.509 -29.196 1.00 94.62 415 VAL A C 1
ATOM 3372 O O . VAL A 1 415 ? 10.499 -7.286 -29.557 1.00 94.62 415 VAL A O 1
ATOM 3375 N N . ALA A 1 416 ? 11.532 -5.326 -29.793 1.00 93.75 416 ALA A N 1
ATOM 3376 C CA . ALA A 1 416 ? 10.604 -4.827 -30.812 1.00 93.75 416 ALA A CA 1
ATOM 3377 C C . ALA A 1 416 ? 10.682 -5.574 -32.159 1.00 93.75 416 ALA A C 1
ATOM 3379 O O . ALA A 1 416 ? 9.687 -5.664 -32.873 1.00 93.75 416 ALA A O 1
ATOM 3380 N N . THR A 1 417 ? 11.858 -6.089 -32.538 1.00 90.31 417 THR A N 1
ATOM 3381 C CA . THR A 1 417 ? 12.081 -6.666 -33.883 1.00 90.31 417 THR A CA 1
ATOM 3382 C C . THR A 1 417 ? 12.196 -8.181 -33.917 1.00 90.31 417 THR A C 1
ATOM 3384 O O . THR A 1 417 ? 12.116 -8.762 -34.996 1.00 90.31 417 THR A O 1
ATOM 3387 N N . ARG A 1 418 ? 12.419 -8.837 -32.777 1.00 90.88 418 ARG A N 1
ATOM 3388 C CA . ARG A 1 418 ? 12.539 -10.298 -32.685 1.00 90.88 418 ARG A CA 1
ATOM 3389 C C . ARG A 1 418 ? 11.378 -10.888 -31.909 1.00 90.88 418 ARG A C 1
ATOM 3391 O O . ARG A 1 418 ? 10.718 -11.771 -32.442 1.00 90.88 418 ARG A O 1
ATOM 3398 N N . GLU A 1 419 ? 11.097 -10.331 -30.736 1.00 93.94 419 GLU A N 1
ATOM 3399 C CA . GLU A 1 419 ? 10.171 -10.920 -29.767 1.00 93.94 419 GLU A CA 1
ATOM 3400 C C . GLU A 1 419 ? 8.717 -10.491 -29.970 1.00 93.94 419 GLU A C 1
ATOM 3402 O O . GLU A 1 419 ? 7.811 -11.320 -29.951 1.00 93.94 419 GLU A O 1
ATOM 3407 N N . PHE A 1 420 ? 8.480 -9.200 -30.200 1.00 93.88 420 PHE A N 1
ATOM 3408 C CA . PHE A 1 420 ? 7.140 -8.620 -30.319 1.00 93.88 420 PHE A CA 1
ATOM 3409 C C . PHE A 1 420 ? 6.986 -7.852 -31.633 1.00 93.88 420 PHE A C 1
ATOM 3411 O O . PHE A 1 420 ? 6.634 -6.673 -31.662 1.00 93.88 420 PHE A O 1
ATOM 3418 N N . GLN A 1 421 ? 7.269 -8.536 -32.740 1.00 91.06 421 GLN A N 1
ATOM 3419 C CA . GLN A 1 421 ? 7.160 -7.970 -34.084 1.00 91.06 421 GLN A CA 1
ATOM 3420 C C . GLN A 1 421 ? 5.739 -7.475 -34.389 1.00 91.06 421 GLN A C 1
ATOM 3422 O O . GLN A 1 421 ? 4.746 -8.043 -33.935 1.00 91.06 421 GLN A O 1
ATOM 3427 N N . GLY A 1 422 ? 5.643 -6.410 -35.189 1.00 91.31 422 GLY A N 1
ATOM 3428 C CA . GLY A 1 422 ? 4.370 -5.851 -35.658 1.00 91.31 422 GLY A CA 1
ATOM 3429 C C . GLY A 1 422 ? 3.659 -4.923 -34.668 1.00 91.31 422 GLY A C 1
ATOM 3430 O O . GLY A 1 422 ? 2.634 -4.340 -35.019 1.00 91.31 422 GLY A O 1
ATOM 3431 N N . ARG A 1 423 ? 4.195 -4.740 -33.455 1.00 94.56 423 ARG A N 1
ATOM 3432 C CA . ARG A 1 423 ? 3.695 -3.737 -32.504 1.00 94.56 423 ARG A CA 1
ATOM 3433 C C . ARG A 1 423 ? 4.126 -2.334 -32.926 1.00 94.56 423 ARG A C 1
ATOM 3435 O O . ARG A 1 423 ? 5.195 -2.141 -33.504 1.00 94.56 423 ARG A O 1
ATOM 3442 N N . LYS A 1 424 ? 3.275 -1.351 -32.648 1.00 95.00 424 LYS A N 1
ATOM 3443 C CA . LYS A 1 424 ? 3.424 0.029 -33.126 1.00 95.00 424 LYS A CA 1
ATOM 3444 C C . LYS A 1 424 ? 4.024 0.953 -32.083 1.00 95.00 424 LYS A C 1
ATOM 3446 O O . LYS A 1 424 ? 4.610 1.968 -32.454 1.00 95.00 424 LYS A O 1
ATOM 3451 N N . THR A 1 425 ? 3.884 0.623 -30.804 1.00 95.94 425 THR A N 1
ATOM 3452 C CA . THR A 1 425 ? 4.344 1.475 -29.708 1.00 95.94 425 THR A CA 1
ATOM 3453 C C . THR A 1 425 ? 5.018 0.671 -28.604 1.00 95.94 425 THR A C 1
ATOM 3455 O O . THR A 1 425 ? 4.702 -0.499 -28.382 1.00 95.94 425 THR A O 1
ATOM 3458 N N . ILE A 1 426 ? 5.956 1.317 -27.909 1.00 97.38 426 ILE A N 1
ATOM 3459 C CA . ILE A 1 426 ? 6.422 0.891 -26.587 1.00 97.38 426 ILE A CA 1
ATOM 3460 C C . ILE A 1 426 ? 5.899 1.901 -25.573 1.00 97.38 426 ILE A C 1
ATOM 3462 O O . ILE A 1 426 ? 6.184 3.093 -25.702 1.00 97.38 426 ILE A O 1
ATOM 3466 N N . THR A 1 427 ? 5.165 1.422 -24.576 1.00 97.06 427 THR A N 1
ATOM 3467 C CA . THR A 1 427 ? 4.578 2.233 -23.506 1.00 97.06 427 THR A CA 1
ATOM 3468 C C . THR A 1 427 ? 5.163 1.798 -22.166 1.00 97.06 427 THR A C 1
ATOM 3470 O O . THR A 1 427 ? 5.221 0.604 -21.891 1.00 97.06 427 THR A O 1
ATOM 3473 N N . ALA A 1 428 ? 5.574 2.738 -21.318 1.00 97.06 428 ALA A N 1
ATOM 3474 C CA . ALA A 1 428 ? 6.154 2.447 -20.007 1.00 97.06 428 ALA A CA 1
ATOM 3475 C C . ALA A 1 428 ? 5.650 3.406 -18.923 1.00 97.06 428 ALA A C 1
ATOM 3477 O O . ALA A 1 428 ? 5.291 4.544 -19.233 1.00 97.06 428 ALA A O 1
ATOM 3478 N N . TRP A 1 429 ? 5.689 2.987 -17.656 1.00 95.00 429 TRP A N 1
ATOM 3479 C CA . TRP A 1 429 ? 5.613 3.900 -16.509 1.00 95.00 429 TRP A CA 1
ATOM 3480 C C . TRP A 1 429 ? 6.966 3.918 -15.818 1.00 95.00 429 TRP A C 1
ATOM 3482 O O . TRP A 1 429 ? 7.445 2.881 -15.368 1.00 95.00 429 TRP A O 1
ATOM 3492 N N . PHE A 1 430 ? 7.563 5.101 -15.737 1.00 95.69 430 PHE A N 1
ATOM 3493 C CA . PHE A 1 430 ? 8.804 5.338 -15.013 1.00 95.69 430 PHE A CA 1
ATOM 3494 C C . PHE A 1 430 ? 8.710 6.691 -14.323 1.00 95.69 430 PHE A C 1
ATOM 3496 O O . PHE A 1 430 ? 8.266 7.669 -14.938 1.00 95.69 430 PHE A O 1
ATOM 3503 N N . SER A 1 431 ? 9.147 6.746 -13.069 1.00 94.00 431 SER A N 1
ATOM 3504 C CA . SER A 1 431 ? 9.365 7.996 -12.344 1.00 94.00 431 SER A CA 1
ATOM 3505 C C . SER A 1 431 ? 10.326 8.925 -13.090 1.00 94.00 431 SER A C 1
ATOM 3507 O O . SER A 1 431 ? 11.157 8.491 -13.895 1.00 94.00 431 SER A O 1
ATOM 3509 N N . GLU A 1 432 ? 10.254 10.223 -12.795 1.00 90.81 432 GLU A N 1
ATOM 3510 C CA . GLU A 1 432 ? 11.215 11.188 -13.344 1.00 90.81 432 GLU A CA 1
ATOM 3511 C C . GLU A 1 432 ? 12.612 11.062 -12.722 1.00 90.81 432 GLU A C 1
ATOM 3513 O O . GLU A 1 432 ? 13.605 11.517 -13.298 1.00 90.81 432 GLU A O 1
ATOM 3518 N N . ASN A 1 433 ? 12.684 10.413 -11.562 1.00 92.88 433 ASN A N 1
ATOM 3519 C CA . ASN A 1 433 ? 13.912 10.095 -10.857 1.00 92.88 433 ASN A CA 1
ATOM 3520 C C . ASN A 1 433 ? 14.375 8.668 -11.190 1.00 92.88 433 ASN A C 1
ATOM 3522 O O . ASN A 1 433 ? 13.526 7.797 -11.359 1.00 92.88 433 ASN A O 1
ATOM 3526 N N . PRO A 1 434 ? 15.694 8.407 -11.251 1.00 95.06 434 PRO A N 1
ATOM 3527 C CA . PRO A 1 434 ? 16.768 9.398 -11.213 1.00 95.06 434 PRO A CA 1
ATOM 3528 C C . PRO A 1 434 ? 16.880 10.171 -12.542 1.00 95.06 434 PRO A C 1
ATOM 3530 O O . PRO A 1 434 ? 16.578 9.650 -13.614 1.00 95.06 434 PRO A O 1
ATOM 3533 N N . LYS A 1 435 ? 17.401 11.406 -12.497 1.00 95.19 435 LYS A N 1
ATOM 3534 C CA . LYS A 1 435 ? 17.485 12.302 -13.670 1.00 95.19 435 LYS A CA 1
ATOM 3535 C C . LYS A 1 435 ? 18.148 11.661 -14.898 1.00 95.19 435 LYS A C 1
ATOM 3537 O O . LYS A 1 435 ? 17.693 11.860 -16.020 1.00 95.19 435 LYS A O 1
ATOM 3542 N N . TRP A 1 436 ? 19.204 10.872 -14.687 1.00 96.00 436 TRP A N 1
ATOM 3543 C CA . TRP A 1 436 ? 19.923 10.208 -15.777 1.00 96.00 436 TRP A CA 1
ATOM 3544 C C . TRP A 1 436 ? 19.040 9.198 -16.529 1.00 96.00 436 TRP A C 1
ATOM 3546 O O . TRP A 1 436 ? 19.221 9.016 -17.732 1.00 96.00 436 TRP A O 1
ATOM 3556 N N . TRP A 1 437 ? 18.080 8.562 -15.846 1.00 96.00 437 TRP A N 1
ATOM 3557 C CA . TRP A 1 437 ? 17.141 7.615 -16.450 1.00 96.00 437 TRP A CA 1
ATOM 3558 C C . TRP A 1 437 ? 16.167 8.350 -17.364 1.00 96.00 437 TRP A C 1
ATOM 3560 O O . TRP A 1 437 ? 16.049 8.026 -18.546 1.00 96.00 437 TRP A O 1
ATOM 3570 N N . ARG A 1 438 ? 15.561 9.424 -16.846 1.00 95.31 438 ARG A N 1
ATOM 3571 C CA . ARG A 1 438 ? 14.694 10.327 -17.606 1.00 95.31 438 ARG A CA 1
ATOM 3572 C C . ARG A 1 438 ? 15.393 10.895 -18.845 1.00 95.31 438 ARG A C 1
ATOM 3574 O O . ARG A 1 438 ? 14.847 10.838 -19.946 1.00 95.31 438 ARG A O 1
ATOM 3581 N N . GLU A 1 439 ? 16.597 11.441 -18.681 1.00 96.12 439 GLU A N 1
ATOM 3582 C CA . GLU A 1 439 ? 17.402 11.973 -19.790 1.00 96.12 439 GLU A CA 1
ATOM 3583 C C . GLU A 1 439 ? 17.690 10.888 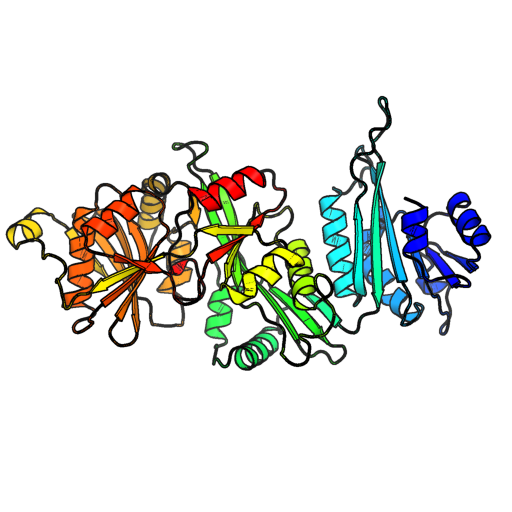-20.838 1.00 96.12 439 GLU A C 1
ATOM 3585 O O . GLU A 1 439 ? 17.637 11.148 -22.044 1.00 96.12 439 GLU A O 1
ATOM 3590 N N . HIS A 1 440 ? 17.932 9.651 -20.397 1.00 95.38 440 HIS A N 1
ATOM 3591 C CA . HIS A 1 440 ? 18.162 8.545 -21.310 1.00 95.38 440 HIS A CA 1
ATOM 3592 C C . HIS A 1 440 ? 16.901 8.118 -22.077 1.00 95.38 440 HIS A C 1
ATOM 3594 O O . HIS A 1 440 ? 16.989 7.932 -23.293 1.00 95.38 440 HIS A O 1
ATOM 3600 N N . LEU A 1 441 ? 15.732 8.034 -21.432 1.00 95.69 441 LEU A N 1
ATOM 3601 C CA . LEU A 1 441 ? 14.456 7.755 -22.110 1.00 95.69 441 LEU A CA 1
ATOM 3602 C C . LEU A 1 441 ? 14.184 8.772 -23.228 1.00 95.69 441 LEU A C 1
ATOM 3604 O O . LEU A 1 441 ? 13.893 8.384 -24.362 1.00 95.69 441 LEU A O 1
ATOM 3608 N N . LEU A 1 442 ? 14.383 10.064 -22.945 1.00 95.19 442 LEU A N 1
ATOM 3609 C CA . LEU A 1 442 ? 14.280 11.129 -23.948 1.00 95.19 442 LEU A CA 1
ATOM 3610 C C . LEU A 1 442 ? 15.277 10.923 -25.098 1.00 95.19 442 LEU A C 1
ATOM 3612 O O . LEU A 1 442 ? 14.911 11.038 -26.266 1.00 95.19 442 LEU A O 1
ATOM 3616 N N . SER A 1 443 ? 16.526 10.556 -24.790 1.00 92.38 443 SER A N 1
ATOM 3617 C CA . SER A 1 443 ? 17.556 10.290 -25.808 1.00 92.38 443 SER A CA 1
ATOM 3618 C C . SER A 1 443 ? 17.230 9.100 -26.726 1.00 92.38 443 SER A C 1
ATOM 3620 O O . SER A 1 443 ? 17.672 9.068 -27.875 1.00 92.38 443 SER A O 1
ATOM 3622 N N . LEU A 1 444 ? 16.442 8.133 -26.237 1.00 91.75 444 LEU A N 1
ATOM 3623 C CA . LEU A 1 444 ? 15.946 6.987 -27.008 1.00 91.75 444 LEU A CA 1
ATOM 3624 C C . LEU A 1 444 ? 14.726 7.343 -27.876 1.00 91.75 444 LEU A C 1
ATOM 3626 O O . LEU A 1 444 ? 14.324 6.537 -28.714 1.00 91.75 444 LEU A O 1
ATOM 3630 N N . GLY A 1 445 ? 14.165 8.543 -27.702 1.00 93.31 445 GLY A N 1
ATOM 3631 C CA . GLY A 1 44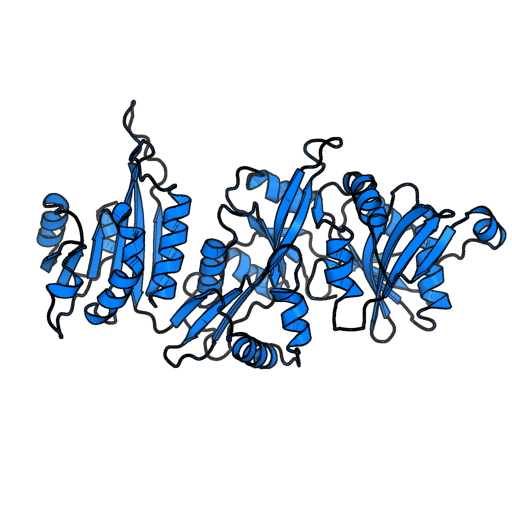5 ? 13.004 9.046 -28.434 1.00 93.31 445 GLY A CA 1
ATOM 3632 C C . GLY A 1 445 ? 11.666 8.827 -27.729 1.00 93.31 445 GLY A C 1
ATOM 3633 O O . GLY A 1 445 ? 10.629 9.053 -28.351 1.00 93.31 445 GLY A O 1
ATOM 3634 N N . PHE A 1 446 ? 11.657 8.399 -26.460 1.00 95.69 446 PHE A N 1
ATOM 3635 C CA . PHE A 1 446 ? 10.413 8.342 -25.694 1.00 95.69 446 PHE A CA 1
ATOM 3636 C C . PHE A 1 446 ? 9.912 9.754 -25.401 1.00 95.69 446 PHE A C 1
ATOM 3638 O O . PHE A 1 446 ? 10.662 10.614 -24.936 1.00 95.69 446 PHE A O 1
ATOM 3645 N N . ALA A 1 447 ? 8.622 9.973 -25.622 1.00 95.50 447 ALA A N 1
ATOM 3646 C CA . ALA A 1 447 ? 7.935 11.190 -25.230 1.00 95.50 447 ALA A CA 1
ATOM 3647 C C . ALA A 1 447 ? 7.203 10.968 -23.895 1.00 95.50 447 ALA A C 1
ATOM 3649 O O . ALA A 1 447 ? 6.464 9.985 -23.773 1.00 95.50 447 ALA A O 1
ATOM 3650 N N . PRO A 1 448 ? 7.352 11.871 -22.910 1.00 96.62 448 PRO A N 1
ATOM 3651 C CA . PRO A 1 448 ? 6.532 11.841 -21.711 1.00 96.62 448 PRO A CA 1
ATOM 3652 C C . PRO A 1 448 ? 5.104 12.280 -22.048 1.00 96.62 448 PRO A C 1
ATOM 3654 O O . PRO A 1 448 ? 4.875 13.255 -22.771 1.00 96.62 448 PRO A O 1
ATOM 3657 N N . ARG A 1 449 ? 4.132 11.557 -21.507 1.00 95.62 449 ARG A N 1
ATOM 3658 C CA . ARG A 1 449 ? 2.698 11.806 -21.615 1.00 95.62 449 ARG A CA 1
ATOM 3659 C C . ARG A 1 449 ? 2.073 11.741 -20.223 1.00 95.62 449 ARG A C 1
ATOM 3661 O O . ARG A 1 449 ? 2.509 10.934 -19.400 1.00 95.62 449 ARG A O 1
ATOM 3668 N N . PRO A 1 450 ? 1.022 12.532 -19.965 1.00 92.94 450 PRO A N 1
ATOM 3669 C CA . PRO A 1 450 ? 0.180 12.305 -18.802 1.00 92.94 450 PRO A CA 1
ATOM 3670 C C . PRO A 1 450 ? -0.385 10.880 -18.816 1.00 92.94 450 PRO A C 1
ATOM 3672 O O . PRO A 1 450 ? -0.726 10.341 -19.877 1.00 92.94 450 PRO A O 1
ATOM 3675 N N . GLU A 1 451 ? -0.481 10.273 -17.639 1.00 92.12 451 GLU A N 1
ATOM 3676 C CA . GLU A 1 451 ? -1.247 9.045 -17.457 1.00 92.12 451 GLU A CA 1
ATOM 3677 C C . GLU A 1 451 ? -2.761 9.375 -17.555 1.00 92.12 451 GLU A C 1
ATOM 3679 O O . GLU A 1 451 ? -3.195 10.351 -16.933 1.00 92.12 451 GLU A O 1
ATOM 3684 N N . PRO A 1 452 ? -3.553 8.646 -18.376 1.00 89.38 452 PRO A N 1
ATOM 3685 C CA . PRO A 1 452 ? -4.946 8.994 -18.688 1.00 89.38 452 PRO A CA 1
ATOM 3686 C C . PRO A 1 452 ? -5.889 9.170 -17.491 1.00 89.38 452 PRO A C 1
ATOM 3688 O O . PRO A 1 452 ? -6.742 10.057 -17.525 1.00 89.38 452 PRO A O 1
ATOM 3691 N N . ASP A 1 453 ? -5.727 8.369 -16.437 1.00 90.06 453 ASP A N 1
ATOM 3692 C CA . ASP A 1 453 ? -6.570 8.405 -15.235 1.00 90.06 453 ASP A CA 1
ATOM 3693 C C . ASP A 1 453 ? -6.004 9.323 -14.132 1.00 90.06 453 ASP A C 1
ATOM 3695 O O . ASP A 1 453 ? -6.540 9.415 -13.012 1.00 90.06 453 ASP A O 1
ATOM 3699 N N . GLY A 1 454 ? -4.908 10.026 -14.433 1.00 90.75 454 GLY A N 1
ATOM 3700 C CA . GLY A 1 454 ? -4.192 10.874 -13.491 1.00 90.75 454 GLY A CA 1
ATOM 3701 C C . GLY A 1 454 ? -3.655 10.089 -12.295 1.00 90.75 454 GLY A C 1
ATOM 3702 O O . GLY A 1 454 ? -3.697 10.600 -11.165 1.00 90.75 454 GLY A O 1
ATOM 3703 N N . LEU A 1 455 ? -3.204 8.849 -12.524 1.00 93.38 455 LEU A N 1
ATOM 3704 C CA . LEU A 1 455 ? -2.594 7.993 -11.512 1.00 93.38 455 LEU A CA 1
ATOM 3705 C C . LEU A 1 455 ? -1.443 8.709 -10.818 1.00 93.38 455 LEU A C 1
ATOM 3707 O O . LEU A 1 455 ? -0.672 9.465 -11.405 1.00 93.38 455 LEU A O 1
ATOM 3711 N N . THR A 1 456 ? -1.336 8.515 -9.514 1.00 93.25 456 THR A N 1
ATOM 3712 C CA . THR A 1 456 ? -0.337 9.195 -8.690 1.00 93.25 456 THR A CA 1
ATOM 3713 C C . THR A 1 456 ? 0.091 8.290 -7.565 1.00 93.25 456 THR A C 1
ATOM 3715 O O . THR A 1 456 ? -0.748 7.610 -6.962 1.00 93.25 456 THR A O 1
ATOM 3718 N N . LEU A 1 457 ? 1.389 8.326 -7.274 1.00 94.94 457 LEU A N 1
ATOM 3719 C CA . LEU A 1 457 ? 1.941 7.678 -6.101 1.00 94.94 457 LEU A CA 1
ATOM 3720 C C . LEU A 1 457 ? 1.267 8.262 -4.858 1.00 94.94 457 LEU A C 1
ATOM 3722 O O . LEU A 1 457 ? 1.341 9.461 -4.586 1.00 94.94 457 LEU A O 1
ATOM 3726 N N . CYS A 1 458 ? 0.593 7.412 -4.102 1.00 95.25 458 CYS A N 1
ATOM 3727 C CA . CYS A 1 458 ? 0.014 7.762 -2.818 1.00 95.25 458 CYS A CA 1
ATOM 3728 C C . CYS A 1 458 ? 0.699 6.961 -1.721 1.00 95.25 458 CYS A C 1
ATOM 3730 O O . CYS A 1 458 ? 1.125 5.827 -1.938 1.00 95.25 458 CYS A O 1
ATOM 3732 N N . TYR A 1 459 ? 0.815 7.553 -0.541 1.00 96.12 459 TYR A N 1
ATOM 3733 C CA . TYR A 1 459 ? 1.460 6.905 0.587 1.00 96.12 459 TYR A CA 1
ATOM 3734 C C . TYR A 1 459 ? 0.902 7.402 1.913 1.00 96.12 459 TYR A C 1
ATOM 3736 O O . TYR A 1 459 ? 0.357 8.501 2.012 1.00 96.12 459 TYR A O 1
ATOM 3744 N N . ARG A 1 460 ? 1.057 6.594 2.957 1.00 95.06 460 ARG A N 1
ATOM 3745 C CA . ARG A 1 460 ? 0.814 6.986 4.348 1.00 95.06 460 ARG A CA 1
ATOM 3746 C C . ARG A 1 460 ? 2.088 6.727 5.131 1.00 95.06 460 ARG A C 1
ATOM 3748 O O . ARG A 1 460 ? 2.630 5.627 5.057 1.00 95.06 460 ARG A O 1
ATOM 3755 N N . SER A 1 461 ? 2.568 7.743 5.840 1.00 94.06 461 SER A N 1
ATOM 3756 C CA . SER A 1 461 ? 3.769 7.656 6.668 1.00 94.06 461 SER A CA 1
ATOM 3757 C C . SER A 1 461 ? 3.411 7.361 8.122 1.00 94.06 461 SER A C 1
ATOM 3759 O O . SER A 1 461 ? 2.349 7.745 8.623 1.00 94.06 461 SER A O 1
ATOM 3761 N N . PHE A 1 462 ? 4.312 6.671 8.811 1.00 90.25 462 PHE A N 1
ATOM 3762 C CA . PHE A 1 462 ? 4.137 6.246 10.193 1.00 90.25 462 PHE A CA 1
ATOM 3763 C C . PHE A 1 462 ? 5.343 6.668 11.024 1.00 90.25 462 PHE A C 1
ATOM 3765 O O . PHE A 1 462 ? 6.425 6.921 10.502 1.00 90.25 462 PHE A O 1
ATOM 3772 N N . ASN A 1 463 ? 5.152 6.777 12.338 1.00 84.62 463 ASN A N 1
ATOM 3773 C CA . ASN A 1 463 ? 6.281 7.015 13.231 1.00 84.62 463 ASN A CA 1
ATOM 3774 C C . ASN A 1 463 ? 7.107 5.731 13.292 1.00 84.62 463 ASN A C 1
ATOM 3776 O O . ASN A 1 463 ? 6.587 4.687 13.688 1.00 84.62 463 ASN A O 1
ATOM 3780 N N . ASN A 1 464 ? 8.367 5.804 12.874 1.00 88.12 464 ASN A N 1
ATOM 3781 C CA . ASN A 1 464 ? 9.256 4.656 12.820 1.00 88.12 464 ASN A CA 1
ATOM 3782 C C . ASN A 1 464 ? 10.707 5.104 13.076 1.00 88.12 464 ASN A C 1
ATOM 3784 O O . ASN A 1 464 ? 11.111 6.137 12.541 1.00 88.12 464 ASN A O 1
ATOM 3788 N N . PRO A 1 465 ? 11.497 4.361 13.873 1.00 87.62 465 PRO A N 1
ATOM 3789 C CA . PRO A 1 465 ? 12.882 4.732 14.176 1.00 87.62 465 PRO A CA 1
ATOM 3790 C C . PRO A 1 465 ? 13.819 4.682 12.960 1.00 87.62 465 PRO A C 1
ATOM 3792 O O . PRO A 1 465 ? 14.852 5.341 12.977 1.00 87.62 465 PRO A O 1
ATOM 3795 N N . ILE A 1 466 ? 13.476 3.925 11.911 1.00 90.38 466 ILE A N 1
ATOM 3796 C CA . ILE A 1 466 ? 14.296 3.820 10.695 1.00 90.38 466 ILE A CA 1
ATOM 3797 C C . ILE A 1 466 ? 14.271 5.137 9.913 1.00 90.38 466 ILE A C 1
ATOM 3799 O O . ILE A 1 466 ? 15.297 5.598 9.419 1.00 90.38 466 ILE A O 1
ATOM 3803 N N . MET A 1 467 ? 13.086 5.734 9.772 1.00 90.75 467 MET A N 1
ATOM 3804 C CA . MET A 1 467 ? 12.888 6.934 8.970 1.00 90.75 467 MET A CA 1
ATOM 3805 C C . MET A 1 467 ? 11.661 7.696 9.463 1.00 90.75 467 MET A C 1
ATOM 3807 O O . MET A 1 467 ? 10.562 7.144 9.536 1.00 90.75 467 MET A O 1
ATOM 3811 N N . ASP A 1 468 ? 11.856 8.974 9.786 1.00 90.44 468 ASP A N 1
ATOM 3812 C CA . ASP A 1 468 ? 10.771 9.859 10.198 1.00 90.44 468 ASP A CA 1
ATOM 3813 C C . ASP A 1 468 ? 9.867 10.268 9.018 1.00 90.44 468 ASP A C 1
ATOM 3815 O O . ASP A 1 468 ? 10.200 10.108 7.840 1.00 90.44 468 ASP A O 1
ATOM 3819 N N . ARG A 1 469 ? 8.693 10.824 9.336 1.00 92.06 469 ARG A N 1
ATOM 3820 C CA . ARG A 1 469 ? 7.660 11.165 8.344 1.00 92.06 469 ARG A CA 1
ATOM 3821 C C . ARG A 1 469 ? 8.088 12.240 7.340 1.00 92.06 469 ARG A C 1
ATOM 3823 O O . ARG A 1 469 ? 7.604 12.222 6.204 1.00 92.06 469 ARG A O 1
ATOM 3830 N N . ASN A 1 470 ? 8.964 13.161 7.742 1.00 92.19 470 ASN A N 1
ATOM 3831 C CA . ASN A 1 470 ? 9.447 14.227 6.865 1.00 92.19 470 ASN A CA 1
ATOM 3832 C C . ASN A 1 470 ? 10.415 13.640 5.840 1.00 92.19 470 ASN A C 1
ATOM 3834 O O . ASN A 1 470 ? 10.244 13.860 4.643 1.00 92.19 470 ASN A O 1
ATOM 3838 N N . LYS A 1 471 ? 11.343 12.796 6.299 1.00 93.62 471 LYS A N 1
ATOM 3839 C CA . LYS A 1 471 ? 12.267 12.043 5.446 1.00 93.62 471 LYS A CA 1
ATOM 3840 C C . LYS A 1 471 ? 11.553 11.132 4.452 1.00 93.62 471 LYS A C 1
ATOM 3842 O O . LYS A 1 471 ? 11.958 11.078 3.291 1.00 93.62 471 LYS A O 1
ATOM 3847 N N . VAL A 1 472 ? 10.492 10.444 4.883 1.00 94.94 472 VAL A N 1
ATOM 3848 C CA . VAL A 1 472 ? 9.635 9.643 3.989 1.00 94.94 472 VAL A CA 1
ATOM 3849 C C . VAL A 1 472 ? 9.037 10.521 2.888 1.00 94.94 472 VAL A C 1
ATOM 3851 O O . VAL A 1 472 ? 9.117 10.174 1.712 1.00 94.94 472 VAL A O 1
ATOM 3854 N N . THR A 1 473 ? 8.455 11.660 3.267 1.00 94.50 473 THR A N 1
ATOM 3855 C CA . THR A 1 473 ? 7.794 12.585 2.333 1.00 94.50 473 THR A CA 1
ATOM 3856 C C . THR A 1 473 ? 8.772 13.163 1.317 1.00 94.50 473 THR A C 1
ATOM 3858 O O . THR A 1 473 ? 8.502 13.132 0.122 1.00 94.50 473 THR A O 1
ATOM 3861 N N . GLU A 1 474 ? 9.928 13.633 1.777 1.00 94.44 474 GLU A N 1
ATOM 3862 C CA . GLU A 1 474 ? 11.001 14.135 0.918 1.00 94.44 474 GLU A CA 1
ATOM 3863 C C . GLU A 1 474 ? 11.415 13.089 -0.132 1.00 94.44 474 GLU A C 1
ATOM 3865 O O . GLU A 1 474 ? 11.438 13.377 -1.328 1.00 94.44 474 GLU A O 1
ATOM 3870 N N . ARG A 1 475 ? 11.675 11.848 0.298 1.00 94.50 475 ARG A N 1
ATOM 3871 C CA . ARG A 1 475 ? 12.156 10.769 -0.582 1.00 94.50 475 ARG A CA 1
ATOM 3872 C C . ARG A 1 475 ? 11.114 10.345 -1.609 1.00 94.50 475 ARG A C 1
ATOM 3874 O O . ARG A 1 475 ? 11.441 10.224 -2.787 1.00 94.50 475 ARG A O 1
ATOM 3881 N N . LEU A 1 476 ? 9.866 10.148 -1.183 1.00 95.12 476 LEU A N 1
ATOM 3882 C CA . LEU A 1 476 ? 8.773 9.746 -2.076 1.00 95.12 476 LEU A CA 1
ATOM 3883 C C . LEU A 1 476 ? 8.376 10.845 -3.070 1.00 95.12 476 LEU A C 1
ATOM 3885 O O . LEU A 1 476 ? 7.832 10.529 -4.124 1.00 95.12 476 LEU A O 1
ATOM 3889 N N . ASN A 1 477 ? 8.669 12.110 -2.771 1.00 91.94 477 ASN A N 1
ATOM 3890 C CA . ASN A 1 477 ? 8.375 13.217 -3.678 1.00 91.94 477 ASN A CA 1
ATOM 3891 C C . ASN A 1 477 ? 9.526 13.556 -4.627 1.00 91.94 477 ASN A C 1
ATOM 3893 O O . ASN A 1 477 ? 9.267 14.123 -5.682 1.00 91.94 477 ASN A O 1
ATOM 3897 N N . HIS A 1 478 ? 10.778 13.272 -4.253 1.00 91.75 478 HIS A N 1
ATOM 3898 C CA . HIS A 1 478 ? 11.936 13.832 -4.964 1.00 91.75 478 HIS A CA 1
ATOM 3899 C C . HIS A 1 478 ? 13.031 12.828 -5.316 1.00 91.75 478 HIS A C 1
ATOM 3901 O O . HIS A 1 478 ? 14.008 13.196 -5.962 1.00 91.75 478 HIS A O 1
ATOM 3907 N N . SER A 1 479 ? 12.948 11.582 -4.855 1.00 94.75 479 SER A N 1
ATOM 3908 C CA . SER A 1 479 ? 14.046 10.621 -5.031 1.00 94.75 479 SER A CA 1
ATOM 3909 C C . SER A 1 479 ? 13.602 9.210 -5.374 1.00 94.75 479 SER A C 1
ATOM 3911 O O . SER A 1 479 ? 14.453 8.391 -5.709 1.00 94.75 479 SER A O 1
ATOM 3913 N N . VAL A 1 480 ? 12.305 8.914 -5.288 1.00 96.50 480 VAL A N 1
ATOM 3914 C CA . VAL A 1 480 ? 11.796 7.570 -5.539 1.00 96.50 480 VAL A CA 1
ATOM 3915 C C . VAL A 1 480 ? 11.941 7.183 -7.008 1.00 96.50 480 VAL A C 1
ATOM 3917 O O . VAL A 1 480 ? 11.484 7.895 -7.902 1.00 96.50 480 VAL A O 1
ATOM 3920 N N . TYR A 1 481 ? 12.553 6.027 -7.242 1.00 97.31 481 TYR A N 1
ATOM 3921 C CA . TYR A 1 481 ? 12.450 5.307 -8.497 1.00 97.31 481 TYR A CA 1
ATOM 3922 C C . TYR A 1 481 ? 11.306 4.300 -8.408 1.00 97.31 481 TYR A C 1
ATOM 3924 O O . TYR A 1 481 ? 11.354 3.373 -7.594 1.00 97.31 481 TYR A O 1
ATOM 3932 N N . PHE A 1 482 ? 10.291 4.482 -9.250 1.00 96.69 482 PHE A N 1
ATOM 3933 C CA . PHE A 1 482 ? 9.213 3.516 -9.415 1.00 96.69 482 PHE A CA 1
ATOM 3934 C C . PHE A 1 482 ? 8.943 3.225 -10.888 1.00 96.69 482 PHE A C 1
ATOM 3936 O O . PHE A 1 482 ? 9.182 4.055 -11.773 1.00 96.69 482 PHE A O 1
ATOM 3943 N N . THR A 1 483 ? 8.405 2.039 -11.136 1.00 97.25 483 THR A N 1
ATOM 3944 C CA . THR A 1 483 ? 8.029 1.546 -12.459 1.00 97.25 483 THR A CA 1
ATOM 3945 C C . THR A 1 483 ? 6.572 1.082 -12.473 1.00 97.25 483 THR A C 1
ATOM 3947 O O . THR A 1 483 ? 5.899 1.071 -11.441 1.00 97.25 483 THR A O 1
ATOM 3950 N N . TRP A 1 484 ? 6.052 0.690 -13.638 1.00 96.12 484 TRP A N 1
ATOM 3951 C CA . TRP A 1 484 ? 4.710 0.101 -13.733 1.00 96.12 484 TRP A CA 1
ATOM 3952 C C . TRP A 1 484 ? 4.598 -1.171 -12.878 1.00 96.12 484 TRP A C 1
ATOM 3954 O O . TRP A 1 484 ? 3.570 -1.400 -12.241 1.00 96.12 484 TRP A O 1
ATOM 3964 N N . GLY A 1 485 ? 5.676 -1.958 -12.809 1.00 95.38 485 GLY A N 1
ATOM 3965 C CA . GLY A 1 485 ? 5.765 -3.200 -12.043 1.00 95.38 485 GLY A CA 1
ATOM 3966 C C . GLY A 1 485 ? 5.601 -3.029 -10.530 1.00 95.38 485 GLY A C 1
ATOM 3967 O O . GLY A 1 485 ? 5.162 -3.972 -9.864 1.00 95.38 485 GLY A O 1
ATOM 3968 N N . ASP A 1 486 ? 5.854 -1.822 -10.006 1.00 95.62 486 ASP A N 1
ATOM 3969 C CA . ASP A 1 486 ? 5.583 -1.458 -8.608 1.00 95.62 486 ASP A CA 1
ATOM 3970 C C . ASP A 1 486 ? 4.085 -1.278 -8.313 1.00 95.62 486 ASP A C 1
ATOM 3972 O O . ASP A 1 486 ? 3.717 -1.098 -7.154 1.00 95.62 486 ASP A O 1
ATOM 3976 N N . SER A 1 487 ? 3.224 -1.322 -9.335 1.00 92.69 487 SER A N 1
ATOM 3977 C CA . SER A 1 487 ? 1.767 -1.248 -9.217 1.00 92.69 487 SER A CA 1
ATOM 3978 C C . SER A 1 487 ? 1.096 -2.578 -9.570 1.00 92.69 487 SER A C 1
ATOM 3980 O O . SER A 1 487 ? 1.630 -3.380 -10.330 1.00 92.69 487 SER A O 1
ATOM 3982 N N . ASP A 1 488 ? -0.140 -2.775 -9.109 1.00 87.94 488 ASP A N 1
ATOM 3983 C CA . ASP A 1 488 ? -0.994 -3.909 -9.503 1.00 87.94 488 ASP A CA 1
ATOM 3984 C C . ASP A 1 488 ? -1.618 -3.761 -10.913 1.00 87.94 488 ASP A C 1
ATOM 3986 O O . ASP A 1 488 ? -2.531 -4.506 -11.266 1.00 87.94 488 ASP A O 1
ATOM 3990 N N . LEU A 1 489 ? -1.182 -2.771 -11.701 1.00 88.81 489 LEU A N 1
ATOM 3991 C CA . LEU A 1 489 ? -1.764 -2.420 -13.003 1.00 88.81 489 LEU A CA 1
ATOM 3992 C C . LEU A 1 489 ? -0.907 -2.871 -14.199 1.00 88.81 489 LEU A C 1
ATOM 3994 O O . LEU A 1 489 ? -1.303 -2.616 -15.338 1.00 88.81 489 LEU A O 1
ATOM 3998 N N . PHE A 1 490 ? 0.256 -3.479 -13.944 1.00 89.31 490 PHE A N 1
ATOM 3999 C CA . PHE A 1 490 ? 1.113 -4.142 -14.933 1.00 89.31 490 PHE A CA 1
ATOM 4000 C C . PHE A 1 490 ? 0.956 -5.655 -14.834 1.00 89.31 490 PHE A C 1
ATOM 4002 O O . PHE A 1 490 ? 0.936 -6.318 -15.899 1.00 89.31 490 PHE A O 1
#